Protein AF-A0A5N3R7L5-F1 (afdb_monomer)

Mean predicted aligned error: 12.98 Å

Structure (mmCIF, N/CA/C/O backbone):
data_AF-A0A5N3R7L5-F1
#
_entry.id   AF-A0A5N3R7L5-F1
#
loop_
_atom_site.group_PDB
_atom_site.id
_atom_site.type_symbol
_atom_site.label_atom_id
_atom_site.label_alt_id
_atom_site.label_comp_id
_atom_site.label_asym_id
_atom_site.label_entity_id
_atom_site.label_seq_id
_atom_site.pdbx_PDB_ins_code
_atom_site.Cartn_x
_atom_site.Cartn_y
_atom_site.Cartn_z
_atom_site.occupancy
_atom_site.B_iso_or_equiv
_atom_site.auth_seq_id
_atom_site.auth_comp_id
_atom_site.auth_asym_id
_atom_site.auth_atom_id
_atom_site.pdbx_PDB_model_num
ATOM 1 N N . MET A 1 1 ? -13.449 22.417 -50.686 1.00 42.19 1 MET A N 1
ATOM 2 C CA . MET A 1 1 ? -12.002 22.103 -50.796 1.00 42.19 1 MET A CA 1
ATOM 3 C C . MET A 1 1 ? -11.214 22.369 -49.512 1.00 42.19 1 MET A C 1
ATOM 5 O O . MET A 1 1 ? -10.486 21.475 -49.113 1.00 42.19 1 MET A O 1
ATOM 9 N N . LYS A 1 2 ? -11.345 23.520 -48.825 1.00 39.25 2 LYS A N 1
ATOM 10 C CA . LYS A 1 2 ? -10.572 23.801 -47.589 1.00 39.25 2 LYS A CA 1
ATOM 11 C C . LYS A 1 2 ? -10.938 22.930 -46.371 1.00 39.25 2 LYS A C 1
ATOM 13 O O . LYS A 1 2 ? -10.054 22.559 -45.613 1.00 39.25 2 LYS A O 1
ATOM 18 N N . THR A 1 3 ? -12.203 22.550 -46.202 1.00 40.75 3 THR A N 1
ATOM 19 C CA . THR A 1 3 ? -12.667 21.708 -45.079 1.00 40.75 3 THR A CA 1
ATOM 20 C C . THR A 1 3 ? -12.271 20.236 -45.221 1.00 40.75 3 THR A C 1
ATOM 22 O O . THR A 1 3 ? -11.907 19.605 -44.234 1.00 40.75 3 THR A O 1
ATOM 25 N N . THR A 1 4 ? -12.253 19.709 -46.447 1.00 41.59 4 THR A N 1
ATOM 26 C CA . THR A 1 4 ? -11.863 18.323 -46.755 1.00 41.59 4 THR A CA 1
ATOM 27 C C . THR A 1 4 ? -10.364 18.083 -46.543 1.00 41.59 4 THR A C 1
ATOM 29 O O . THR A 1 4 ? -9.986 17.041 -46.025 1.00 41.59 4 THR A O 1
ATOM 32 N N . LEU A 1 5 ? -9.516 19.069 -46.868 1.00 43.78 5 LEU A N 1
ATOM 33 C CA . LEU A 1 5 ? -8.066 19.038 -46.614 1.00 43.78 5 LEU A CA 1
ATOM 34 C C . LEU A 1 5 ? -7.722 19.105 -45.120 1.00 43.78 5 LEU A C 1
ATOM 36 O O . LEU A 1 5 ? -6.769 18.463 -44.694 1.00 43.78 5 LEU A O 1
ATOM 40 N N . LEU A 1 6 ? -8.514 19.830 -44.321 1.00 38.97 6 LEU A N 1
ATOM 41 C CA . LEU A 1 6 ? -8.331 19.898 -42.869 1.00 38.97 6 LEU A CA 1
ATOM 42 C C . LEU A 1 6 ? -8.681 18.560 -42.194 1.00 38.97 6 LEU A C 1
ATOM 44 O O . LEU A 1 6 ? -7.949 18.103 -41.327 1.00 38.97 6 LEU A O 1
ATOM 48 N N . HIS A 1 7 ? -9.757 17.900 -42.638 1.00 38.28 7 HIS A N 1
ATOM 49 C CA . HIS A 1 7 ? -10.154 16.584 -42.120 1.00 38.28 7 HIS A CA 1
ATOM 50 C C . HIS A 1 7 ? -9.190 15.483 -42.574 1.00 38.28 7 HIS A C 1
ATOM 52 O O . HIS A 1 7 ? -8.839 14.630 -41.769 1.00 38.28 7 HIS A O 1
ATOM 58 N N . LEU A 1 8 ? -8.693 15.535 -43.819 1.00 41.06 8 LEU A N 1
ATOM 59 C CA . LEU A 1 8 ? -7.627 14.635 -44.269 1.00 41.06 8 LEU A CA 1
ATOM 60 C C . LEU A 1 8 ? -6.334 14.863 -43.481 1.00 41.06 8 LEU A C 1
ATOM 62 O O . LEU A 1 8 ? -5.688 13.895 -43.118 1.00 41.06 8 LEU A O 1
ATOM 66 N N . GLY A 1 9 ? -5.975 16.121 -43.203 1.00 38.72 9 GLY A N 1
ATOM 67 C CA . GLY A 1 9 ? -4.797 16.479 -42.414 1.00 38.72 9 GLY A CA 1
ATOM 68 C C . GLY A 1 9 ? -4.883 15.991 -40.972 1.00 38.72 9 GLY A C 1
ATOM 69 O O . GLY A 1 9 ? -3.905 15.458 -40.472 1.00 38.72 9 GLY A O 1
ATOM 70 N N . ILE A 1 10 ? -6.054 16.087 -40.336 1.00 51.62 10 ILE A N 1
ATOM 71 C CA . ILE A 1 10 ? -6.292 15.541 -38.992 1.00 51.62 10 ILE A CA 1
ATOM 72 C C . ILE A 1 10 ? -6.241 14.012 -39.025 1.00 51.62 10 ILE A C 1
ATOM 74 O O . ILE A 1 10 ? -5.512 13.433 -38.236 1.00 51.62 10 ILE A O 1
ATOM 78 N N . ILE A 1 11 ? -6.912 13.355 -39.977 1.00 49.44 11 ILE A N 1
ATOM 79 C CA . ILE A 1 11 ? -6.901 11.887 -40.107 1.00 49.44 11 ILE A CA 1
ATOM 80 C C . ILE A 1 11 ? -5.487 11.362 -40.398 1.00 49.44 11 ILE A C 1
ATOM 82 O O . ILE A 1 11 ? -5.076 10.381 -39.791 1.00 49.44 11 ILE A O 1
ATOM 86 N N . LEU A 1 12 ? -4.719 12.023 -41.272 1.00 40.25 12 LEU A N 1
ATOM 87 C CA . LEU A 1 12 ? -3.315 11.692 -41.529 1.00 40.25 12 LEU A CA 1
ATOM 88 C C . LEU A 1 12 ? -2.437 11.967 -40.311 1.00 40.25 12 LEU A C 1
ATOM 90 O O . LEU A 1 12 ? -1.585 11.142 -40.021 1.00 40.25 12 LEU A O 1
ATOM 94 N N . PHE A 1 13 ? -2.640 13.059 -39.572 1.00 45.88 13 PHE A N 1
ATOM 95 C CA . PHE A 1 13 ? -1.871 13.326 -38.354 1.00 45.88 13 PHE A CA 1
ATOM 96 C C . PHE A 1 13 ? -2.177 12.286 -37.271 1.00 45.88 13 PHE A C 1
ATOM 98 O O . PHE A 1 13 ? -1.242 11.756 -36.690 1.00 45.88 13 PHE A O 1
ATOM 105 N N . SER A 1 14 ? -3.449 11.913 -37.078 1.00 42.44 14 SER A N 1
ATOM 106 C CA . SER A 1 14 ? -3.883 10.847 -36.164 1.00 42.44 14 SER A CA 1
ATOM 107 C C . SER A 1 14 ? -3.387 9.463 -36.589 1.00 42.44 14 SER A C 1
ATOM 109 O O . SER A 1 14 ? -2.989 8.669 -35.743 1.00 42.44 14 SER A O 1
ATOM 111 N N . LEU A 1 15 ? -3.398 9.156 -37.891 1.00 36.81 15 LEU A N 1
ATOM 112 C CA . LEU A 1 15 ? -2.885 7.893 -38.429 1.00 36.81 15 LEU A CA 1
ATOM 113 C C . LEU A 1 15 ? -1.361 7.834 -38.360 1.00 36.81 15 LEU A C 1
ATOM 115 O O . LEU A 1 15 ? -0.832 6.780 -38.046 1.00 36.81 15 LEU A O 1
ATOM 119 N N . ILE A 1 16 ? -0.651 8.937 -38.609 1.00 42.09 16 ILE A N 1
ATOM 120 C CA . ILE A 1 16 ? 0.813 8.998 -38.533 1.00 42.09 16 ILE A CA 1
ATOM 121 C C . ILE A 1 16 ? 1.267 8.980 -37.072 1.00 42.09 16 ILE A C 1
ATOM 123 O O . ILE A 1 16 ? 2.201 8.249 -36.768 1.00 42.09 16 ILE A O 1
ATOM 127 N N . SER A 1 17 ? 0.604 9.694 -36.155 1.00 36.44 17 SER A N 1
ATOM 128 C CA . SER A 1 17 ? 0.931 9.667 -34.722 1.00 36.44 17 SER A CA 1
ATOM 129 C C . SER A 1 17 ? 0.603 8.317 -34.077 1.00 36.44 17 SER A C 1
ATOM 131 O O . SER A 1 17 ? 1.396 7.820 -33.286 1.00 36.44 17 SER A O 1
ATOM 133 N N . ASN A 1 18 ? -0.508 7.671 -34.453 1.00 35.28 18 ASN A N 1
ATOM 134 C CA . ASN A 1 18 ? -0.813 6.319 -33.973 1.00 35.28 18 ASN A CA 1
ATOM 135 C C . ASN A 1 18 ? 0.055 5.247 -34.646 1.00 35.28 18 ASN A C 1
ATOM 137 O O . ASN A 1 18 ? 0.438 4.300 -33.970 1.00 35.28 18 ASN A O 1
ATOM 141 N N . ALA A 1 19 ? 0.421 5.392 -35.927 1.00 31.98 19 ALA A N 1
ATOM 142 C CA . ALA A 1 19 ? 1.280 4.428 -36.623 1.00 31.98 19 ALA A CA 1
ATOM 143 C C . ALA A 1 19 ? 2.752 4.506 -36.189 1.00 31.98 19 ALA A C 1
ATOM 145 O O . ALA A 1 19 ? 3.418 3.475 -36.109 1.00 31.98 19 ALA A O 1
ATOM 146 N N . SER A 1 20 ? 3.260 5.708 -35.887 1.00 36.19 20 SER A N 1
ATOM 147 C CA . SER A 1 20 ? 4.636 5.885 -35.400 1.00 36.19 20 SER A CA 1
ATOM 148 C C . SER A 1 20 ? 4.819 5.386 -33.968 1.00 36.19 20 SER A C 1
ATOM 150 O O . SER A 1 20 ? 5.873 4.844 -33.672 1.00 36.19 20 SER A O 1
ATOM 152 N N . PHE A 1 21 ? 3.783 5.435 -33.123 1.00 39.31 21 PHE A N 1
ATOM 153 C CA . PHE A 1 21 ? 3.809 4.762 -31.819 1.00 39.31 21 PHE A CA 1
ATOM 154 C C . PHE A 1 21 ? 3.455 3.267 -31.886 1.00 39.31 21 PHE A C 1
ATOM 156 O O . PHE A 1 21 ? 3.971 2.499 -31.083 1.00 39.31 21 PHE A O 1
ATOM 163 N N . SER A 1 22 ? 2.617 2.810 -32.829 1.00 42.62 22 SER A N 1
ATOM 164 C CA . SER A 1 22 ? 2.258 1.382 -32.934 1.00 42.62 22 SER A CA 1
ATOM 165 C C . SER A 1 22 ? 3.396 0.488 -33.436 1.00 42.62 22 SER A C 1
ATOM 167 O O . SER A 1 22 ? 3.339 -0.721 -33.240 1.00 42.62 22 SER A O 1
ATOM 169 N N . ALA A 1 23 ? 4.404 1.062 -34.103 1.00 49.66 23 ALA A N 1
ATOM 170 C CA . ALA A 1 23 ? 5.583 0.330 -34.572 1.00 49.66 23 ALA A CA 1
ATOM 171 C C . ALA A 1 23 ? 6.591 0.023 -33.449 1.00 49.66 23 ALA A C 1
ATOM 173 O O . ALA A 1 23 ? 7.377 -0.911 -33.590 1.00 49.66 23 ALA A O 1
ATOM 174 N N . ASP A 1 24 ? 6.535 0.767 -32.340 1.00 66.88 24 ASP A N 1
ATOM 175 C CA . ASP A 1 24 ? 7.476 0.645 -31.224 1.00 66.88 24 ASP A CA 1
ATOM 176 C C . ASP A 1 24 ? 6.935 -0.179 -30.049 1.00 66.88 24 ASP A C 1
ATOM 178 O O . ASP A 1 24 ? 7.685 -0.416 -29.106 1.00 66.88 24 ASP A O 1
ATOM 182 N N . ILE A 1 25 ? 5.673 -0.626 -30.081 1.00 82.62 25 ILE A N 1
ATOM 183 C CA . ILE A 1 25 ? 5.084 -1.454 -29.016 1.00 82.62 25 ILE A CA 1
ATOM 184 C C . ILE A 1 25 ? 5.584 -2.895 -29.146 1.00 82.62 25 ILE A C 1
ATOM 186 O O . ILE A 1 25 ? 5.509 -3.492 -30.223 1.00 82.62 25 ILE A O 1
ATOM 190 N N . LEU A 1 26 ? 6.044 -3.469 -28.034 1.00 87.19 26 LEU A N 1
ATOM 191 C CA . LEU A 1 26 ? 6.416 -4.881 -27.919 1.00 87.19 26 LEU A CA 1
ATOM 192 C C . LEU A 1 26 ? 5.283 -5.669 -27.243 1.00 87.19 26 LEU A C 1
ATOM 194 O O . LEU A 1 26 ? 5.302 -5.809 -26.021 1.00 87.19 26 LEU A O 1
ATOM 198 N N . PRO A 1 27 ? 4.279 -6.150 -27.998 1.00 89.88 27 PRO A N 1
ATOM 199 C CA . PRO A 1 27 ? 3.097 -6.796 -27.432 1.00 89.88 27 PRO A CA 1
ATOM 200 C C . PRO A 1 27 ? 3.470 -8.065 -26.664 1.00 89.88 27 PRO A C 1
ATOM 202 O O . PRO A 1 27 ? 4.074 -8.987 -27.226 1.00 89.88 27 PRO A O 1
ATOM 205 N N . ILE A 1 28 ? 3.084 -8.123 -25.390 1.00 89.75 28 ILE A N 1
ATOM 206 C CA . ILE A 1 28 ? 3.378 -9.256 -24.509 1.00 89.75 28 ILE A CA 1
ATOM 207 C C . ILE A 1 28 ? 2.812 -10.576 -25.048 1.00 89.75 28 ILE A C 1
ATOM 209 O O . ILE A 1 28 ? 3.432 -11.621 -24.881 1.00 89.75 28 ILE A O 1
ATOM 213 N N . GLU A 1 29 ? 1.715 -10.545 -25.804 1.00 88.62 29 GLU A N 1
ATOM 214 C CA . GLU A 1 29 ? 1.075 -11.736 -26.372 1.00 88.62 29 GLU A CA 1
ATOM 215 C C . GLU A 1 29 ? 1.968 -12.458 -27.394 1.00 88.62 29 GLU A C 1
ATOM 217 O O . GLU A 1 29 ? 1.782 -13.644 -27.673 1.00 88.62 29 GLU A O 1
ATOM 222 N N . LYS A 1 30 ? 2.968 -11.766 -27.960 1.00 89.00 30 LYS A N 1
ATOM 223 C CA . LYS A 1 30 ? 3.913 -12.368 -28.910 1.00 89.00 30 LYS A CA 1
ATOM 224 C C . LYS A 1 30 ? 5.031 -13.156 -28.243 1.00 89.00 30 LYS A C 1
ATOM 226 O O . LYS A 1 30 ? 5.734 -13.873 -28.957 1.00 89.00 30 LYS A O 1
ATOM 231 N N . ILE A 1 31 ? 5.199 -13.065 -26.923 1.00 87.38 31 ILE A N 1
ATOM 232 C CA . ILE A 1 31 ? 6.347 -13.645 -26.219 1.00 87.38 31 ILE A CA 1
ATOM 233 C C . ILE A 1 31 ? 6.472 -15.165 -26.382 1.00 87.38 31 ILE A C 1
ATOM 235 O O . ILE A 1 31 ? 7.582 -15.685 -26.464 1.00 87.38 31 ILE A O 1
ATOM 239 N N . CYS A 1 32 ? 5.342 -15.864 -26.516 1.00 86.50 32 CYS A N 1
ATOM 240 C CA . CYS A 1 32 ? 5.292 -17.316 -26.709 1.00 86.50 32 CYS A CA 1
ATOM 241 C C . CYS A 1 32 ? 5.309 -17.747 -28.184 1.00 86.50 32 CYS A C 1
ATOM 243 O O . CYS A 1 32 ? 4.976 -18.891 -28.496 1.00 86.50 32 CYS A O 1
ATOM 245 N N . SER A 1 33 ? 5.657 -16.853 -29.114 1.00 84.88 33 SER A N 1
ATOM 246 C CA . SER A 1 33 ? 5.801 -17.219 -30.526 1.00 84.88 33 SER A CA 1
ATOM 247 C C . SER A 1 33 ? 6.990 -18.164 -30.744 1.00 84.88 33 SER A C 1
ATOM 249 O O . SER A 1 33 ? 8.027 -18.047 -30.088 1.00 84.88 33 SER A O 1
ATOM 251 N N . SER A 1 34 ? 6.850 -19.102 -31.690 1.00 77.88 34 SER A N 1
ATOM 252 C CA . SER A 1 34 ? 7.874 -20.122 -31.964 1.00 77.88 34 SER A CA 1
ATOM 253 C C . SER A 1 34 ? 9.227 -19.510 -32.326 1.00 77.88 34 SER A C 1
ATOM 255 O O . SER A 1 34 ? 10.250 -20.005 -31.877 1.00 77.88 34 SER A O 1
ATOM 257 N N . GLU A 1 35 ? 9.236 -18.387 -33.051 1.00 78.56 35 GLU A N 1
ATOM 258 C CA . GLU A 1 35 ? 10.459 -17.667 -33.427 1.00 78.56 35 GLU A CA 1
ATOM 259 C C . GLU A 1 35 ? 11.295 -17.237 -32.212 1.00 78.56 35 GLU A C 1
ATOM 261 O O . GLU A 1 35 ? 12.517 -17.367 -32.231 1.00 78.56 35 GLU A O 1
ATOM 266 N N . ILE A 1 36 ? 10.651 -16.740 -31.152 1.00 79.12 36 ILE A N 1
ATOM 267 C CA . ILE A 1 36 ? 11.345 -16.282 -29.942 1.00 79.12 36 ILE A CA 1
ATOM 268 C C . ILE A 1 36 ? 11.827 -17.488 -29.132 1.00 79.12 36 ILE A C 1
ATOM 270 O O . ILE A 1 36 ? 12.973 -17.515 -28.685 1.00 79.12 36 ILE A O 1
ATOM 274 N N . VAL A 1 37 ? 10.970 -18.500 -28.973 1.00 81.19 37 VAL A N 1
ATOM 275 C CA . VAL A 1 37 ? 11.270 -19.701 -28.180 1.00 81.19 37 VAL A CA 1
ATOM 276 C C . VAL A 1 37 ? 12.399 -20.529 -28.807 1.00 81.19 37 VAL A C 1
ATOM 278 O O . VAL A 1 37 ? 13.270 -21.027 -28.095 1.00 81.19 37 VAL A O 1
ATOM 281 N N . GLU A 1 38 ? 12.438 -20.645 -30.134 1.00 79.69 38 GLU A N 1
ATOM 282 C CA . GLU A 1 38 ? 13.480 -21.387 -30.858 1.00 79.69 38 GLU A CA 1
ATOM 283 C C . GLU A 1 38 ? 14.875 -20.754 -30.725 1.00 79.69 38 GLU A C 1
ATOM 285 O O . GLU A 1 38 ? 15.880 -21.445 -30.885 1.00 79.69 38 GLU A O 1
ATOM 290 N N . GLN A 1 39 ? 14.959 -19.462 -30.395 1.00 77.75 39 GLN A N 1
ATOM 291 C CA . GLN A 1 39 ? 16.225 -18.732 -30.270 1.00 77.75 39 GLN A CA 1
ATOM 292 C C . GLN A 1 39 ? 16.741 -18.634 -28.818 1.00 77.75 39 GLN A C 1
ATOM 294 O O . GLN A 1 39 ? 17.775 -18.016 -28.572 1.00 77.75 39 GLN A O 1
ATOM 299 N N . LEU A 1 40 ? 16.076 -19.282 -27.852 1.00 74.38 40 LEU A N 1
ATOM 300 C CA . LEU A 1 40 ? 16.387 -19.170 -26.417 1.00 74.38 40 LEU A CA 1
ATOM 301 C C . LEU A 1 40 ? 17.802 -19.618 -26.015 1.00 74.38 40 LEU A C 1
ATOM 303 O O . LEU A 1 40 ? 18.415 -18.999 -25.146 1.00 74.38 40 LEU A O 1
ATOM 307 N N . GLU A 1 41 ? 18.323 -20.681 -26.632 1.00 75.62 41 GLU A N 1
ATOM 308 C CA . GLU A 1 41 ? 19.661 -21.233 -26.335 1.00 75.62 41 GLU A CA 1
ATOM 309 C C . GLU A 1 41 ? 20.789 -20.413 -26.999 1.00 75.62 41 GLU A C 1
ATOM 311 O O . GLU A 1 41 ? 21.931 -20.329 -26.517 1.00 75.62 41 GLU A O 1
ATOM 316 N N . GLU A 1 42 ? 20.482 -19.793 -28.137 1.00 81.38 42 GLU A N 1
ATOM 317 C CA . GLU A 1 42 ? 21.436 -19.029 -28.927 1.00 81.38 42 GLU A CA 1
ATOM 318 C C . GLU A 1 42 ? 20.734 -17.900 -29.693 1.00 81.38 42 GLU A C 1
ATOM 320 O O . GLU A 1 42 ? 20.196 -18.130 -30.780 1.00 81.38 42 GLU A O 1
ATOM 325 N N . PRO A 1 43 ? 20.761 -16.661 -29.166 1.00 79.38 43 PRO A N 1
ATOM 326 C CA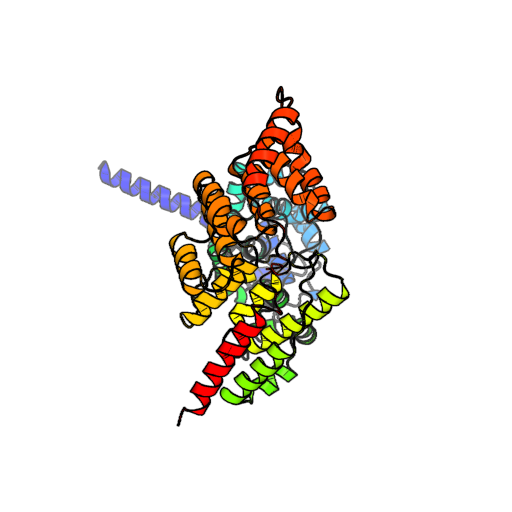 . PRO A 1 43 ? 20.160 -15.537 -29.859 1.00 79.38 43 PRO A CA 1
ATOM 327 C C . PRO A 1 43 ? 20.958 -15.247 -31.136 1.00 79.38 43 PRO A C 1
ATOM 329 O O . PRO A 1 43 ? 22.163 -14.986 -31.103 1.00 79.38 43 PRO A O 1
ATOM 332 N N . VAL A 1 44 ? 20.276 -15.288 -32.279 1.00 84.69 44 VAL A N 1
ATOM 333 C CA . VAL A 1 44 ? 20.841 -14.967 -33.607 1.00 84.69 44 VAL A CA 1
ATOM 334 C C . VAL A 1 44 ? 20.217 -13.715 -34.230 1.00 84.69 44 VAL A C 1
ATOM 336 O O . VAL A 1 44 ? 20.643 -13.261 -35.295 1.00 84.69 44 VAL A O 1
ATOM 339 N N . THR A 1 45 ? 19.214 -13.148 -33.562 1.00 84.00 45 THR A N 1
ATOM 340 C CA . THR A 1 45 ? 18.492 -11.951 -33.989 1.00 84.00 45 THR A CA 1
ATOM 341 C C . THR A 1 45 ? 19.357 -10.691 -33.991 1.00 84.00 45 THR A C 1
ATOM 343 O O . THR A 1 45 ? 20.201 -10.481 -33.129 1.00 84.00 45 THR A O 1
ATOM 346 N N . LYS A 1 46 ? 19.097 -9.788 -34.940 1.00 87.38 46 LYS A N 1
ATOM 347 C CA . LYS A 1 46 ? 19.681 -8.436 -34.944 1.00 87.38 46 LYS A CA 1
ATOM 348 C C . LYS A 1 46 ? 18.785 -7.397 -34.274 1.00 87.38 46 LYS A C 1
ATOM 350 O O . LYS A 1 46 ? 19.199 -6.247 -34.142 1.00 87.38 46 LYS A O 1
ATOM 355 N N . ASP A 1 47 ? 17.571 -7.777 -33.889 1.00 87.19 47 ASP A N 1
ATOM 356 C CA . ASP A 1 47 ? 16.643 -6.880 -33.218 1.00 87.19 47 ASP A CA 1
ATOM 357 C C . ASP A 1 47 ? 16.964 -6.816 -31.723 1.00 87.19 47 ASP A C 1
ATOM 359 O O . ASP A 1 47 ? 16.696 -7.752 -30.969 1.00 87.19 47 ASP A O 1
ATOM 363 N N . LYS A 1 48 ? 17.536 -5.685 -31.293 1.00 88.50 48 LYS A N 1
ATOM 364 C CA . LYS A 1 48 ? 17.884 -5.442 -29.890 1.00 88.50 48 LYS A CA 1
ATOM 365 C C . LYS A 1 48 ? 16.664 -5.493 -28.959 1.00 88.50 48 LYS A C 1
ATOM 367 O O . LYS A 1 48 ? 16.826 -5.812 -27.786 1.00 88.50 48 LYS A O 1
ATOM 372 N N . ASN A 1 49 ? 15.462 -5.206 -29.466 1.00 85.56 49 ASN A N 1
ATOM 373 C CA . ASN A 1 49 ? 14.246 -5.116 -28.661 1.00 85.56 49 ASN A CA 1
ATOM 374 C C . ASN A 1 49 ? 13.746 -6.487 -28.187 1.00 85.56 49 ASN A C 1
ATOM 376 O O . ASN A 1 49 ? 13.039 -6.560 -27.184 1.00 85.56 49 ASN A O 1
ATOM 380 N N . LEU A 1 50 ? 14.157 -7.582 -28.841 1.00 86.88 50 LEU A N 1
ATOM 381 C CA . LEU A 1 50 ? 13.781 -8.928 -28.405 1.00 86.88 50 LEU A CA 1
ATOM 382 C C . LEU A 1 50 ? 14.356 -9.290 -27.033 1.00 86.88 50 LEU A C 1
ATOM 384 O O . LEU A 1 50 ? 13.811 -10.187 -26.399 1.00 86.88 50 LEU A O 1
ATOM 388 N N . PHE A 1 51 ? 15.378 -8.580 -26.538 1.00 89.25 51 PHE A N 1
ATOM 389 C CA . PHE A 1 51 ? 15.946 -8.784 -25.200 1.00 89.25 51 PHE A CA 1
ATOM 390 C C . PHE A 1 51 ? 14.878 -8.907 -24.105 1.00 89.25 51 PHE A C 1
ATOM 392 O O . PHE A 1 51 ? 14.974 -9.768 -23.234 1.00 89.25 51 PHE A O 1
ATOM 399 N N . PHE A 1 52 ? 13.821 -8.098 -24.186 1.00 88.06 52 PHE A N 1
ATOM 400 C CA . PHE A 1 52 ? 12.743 -8.098 -23.200 1.00 88.06 52 PHE A CA 1
ATOM 401 C C . PHE A 1 52 ? 11.905 -9.361 -23.206 1.00 88.06 52 PHE A C 1
ATOM 403 O O . PHE A 1 52 ? 11.486 -9.808 -22.145 1.00 88.06 52 PHE A O 1
ATOM 410 N N . TYR A 1 53 ? 11.702 -9.979 -24.366 1.00 88.94 53 TYR A N 1
ATOM 411 C CA . TYR A 1 53 ? 11.034 -11.271 -24.416 1.00 88.94 53 TYR A CA 1
ATOM 412 C C . TYR A 1 53 ? 11.891 -12.362 -23.771 1.00 88.94 53 TYR A C 1
ATOM 414 O O . TYR A 1 53 ? 11.348 -13.201 -23.065 1.00 88.94 53 TYR A O 1
ATOM 422 N N . TYR A 1 54 ? 13.222 -12.317 -23.913 1.00 86.94 54 TYR A N 1
ATOM 423 C CA . TYR A 1 54 ? 14.101 -13.243 -23.185 1.00 86.94 54 TYR A CA 1
ATOM 424 C C . TYR A 1 54 ? 14.007 -13.029 -21.673 1.00 86.94 54 TYR A C 1
ATOM 426 O O . TYR A 1 54 ? 13.872 -14.006 -20.941 1.00 86.94 54 TYR A O 1
ATOM 434 N N . ILE A 1 55 ? 14.020 -11.773 -21.205 1.00 87.12 55 ILE A N 1
ATOM 435 C CA . ILE A 1 55 ? 13.807 -11.457 -19.784 1.00 87.12 55 ILE A CA 1
ATOM 436 C C . ILE A 1 55 ? 12.463 -12.010 -19.318 1.00 87.12 55 ILE A C 1
ATOM 438 O O . ILE A 1 55 ? 12.410 -12.773 -18.360 1.00 87.12 55 ILE A O 1
ATOM 442 N N . SER A 1 56 ? 11.377 -11.696 -20.017 1.00 88.31 56 SER A N 1
ATOM 443 C CA . SER A 1 56 ? 10.049 -12.125 -19.597 1.00 88.31 56 SER A CA 1
ATOM 444 C C . SER A 1 56 ? 9.865 -13.654 -19.665 1.00 88.31 56 SER A C 1
ATOM 446 O O . SER A 1 56 ? 9.169 -14.213 -18.816 1.00 88.31 56 SER A O 1
ATOM 448 N N . LEU A 1 57 ? 10.536 -14.367 -20.580 1.00 87.88 57 LEU A N 1
ATOM 449 C CA . LEU A 1 57 ? 10.608 -15.839 -20.586 1.00 87.88 57 LEU A CA 1
ATOM 450 C C . LEU A 1 57 ? 11.360 -16.381 -19.361 1.00 87.88 57 LEU A C 1
ATOM 452 O O . LEU A 1 57 ? 10.897 -17.335 -18.731 1.00 87.88 57 LEU A O 1
ATOM 456 N N . MET A 1 58 ? 12.474 -15.751 -18.973 1.00 82.81 58 MET A N 1
ATOM 457 C CA . MET A 1 58 ? 13.180 -16.076 -17.724 1.00 82.81 58 MET A CA 1
ATOM 458 C C . MET A 1 58 ? 12.325 -15.797 -16.480 1.00 82.81 58 MET A C 1
ATOM 460 O O . MET A 1 58 ? 12.433 -16.510 -15.487 1.00 82.81 58 MET A O 1
ATOM 464 N N . GLU A 1 59 ? 11.462 -14.786 -16.533 1.00 82.12 59 GLU A N 1
ATOM 465 C CA . GLU A 1 59 ? 10.585 -14.378 -15.431 1.00 82.12 59 GLU A CA 1
ATOM 466 C C . GLU A 1 59 ? 9.349 -15.273 -15.251 1.00 82.12 59 GLU A C 1
ATOM 468 O O . GLU A 1 59 ? 8.697 -15.205 -14.212 1.00 82.12 59 GLU A O 1
ATOM 473 N N . GLY A 1 60 ? 9.035 -16.151 -16.209 1.00 81.50 60 GLY A N 1
ATOM 474 C CA . GLY A 1 60 ? 7.900 -17.078 -16.092 1.00 81.50 60 GLY A CA 1
ATOM 475 C C . GLY A 1 60 ? 6.901 -17.036 -17.238 1.00 81.50 60 GLY A C 1
ATOM 476 O O . GLY A 1 60 ? 5.911 -17.767 -17.186 1.00 81.50 60 GLY A O 1
ATOM 477 N N . SER A 1 61 ? 7.137 -16.229 -18.274 1.00 86.50 61 SER A N 1
ATOM 478 C CA . SER A 1 61 ? 6.287 -16.254 -19.468 1.00 86.50 61 SER A CA 1
ATOM 479 C C . SER A 1 61 ? 6.354 -17.617 -20.146 1.00 86.50 61 SER A C 1
ATOM 481 O O . SER A 1 61 ? 7.412 -18.245 -20.206 1.00 86.50 61 SER A O 1
ATOM 483 N N . CYS A 1 62 ? 5.214 -18.074 -20.661 1.00 84.31 62 CYS A N 1
ATOM 484 C CA . CYS A 1 62 ? 5.082 -19.363 -21.345 1.00 84.31 62 CYS A CA 1
ATOM 485 C C . CYS A 1 62 ? 5.437 -20.592 -20.481 1.00 84.31 62 CYS A C 1
ATOM 487 O O . CYS A 1 62 ? 5.587 -21.689 -21.019 1.00 84.31 62 CYS A O 1
ATOM 489 N N . SER A 1 63 ? 5.576 -20.452 -19.157 1.00 77.00 63 SER A N 1
ATOM 490 C CA . SER A 1 63 ? 5.753 -21.586 -18.243 1.00 77.00 63 SER A CA 1
ATOM 491 C C . SER A 1 63 ? 4.455 -22.406 -18.157 1.00 77.00 63 SER A C 1
ATOM 493 O O . SER A 1 63 ? 3.380 -21.812 -18.101 1.00 77.00 63 SER A O 1
ATOM 495 N N . PRO A 1 64 ? 4.497 -23.755 -18.154 1.00 68.62 64 PRO A N 1
ATOM 496 C CA . PRO A 1 64 ? 5.672 -24.635 -18.121 1.00 68.62 64 PRO A CA 1
ATOM 497 C C . PRO A 1 64 ? 6.198 -25.055 -19.510 1.00 68.62 64 PRO A C 1
ATOM 499 O O . PRO A 1 64 ? 7.020 -25.963 -19.607 1.00 68.62 64 PRO A O 1
ATOM 502 N N . HIS A 1 65 ? 5.708 -24.457 -20.600 1.00 76.56 65 HIS A N 1
ATOM 503 C CA . HIS A 1 65 ? 6.004 -24.876 -21.978 1.00 76.56 65 HIS A CA 1
ATOM 504 C C . HIS A 1 65 ? 7.426 -24.547 -22.448 1.00 76.56 65 HIS A C 1
ATOM 506 O O . HIS A 1 65 ? 7.887 -25.117 -23.437 1.00 76.56 65 HIS A O 1
ATOM 512 N N . VAL A 1 66 ? 8.126 -23.660 -21.741 1.00 80.62 66 VAL A N 1
ATOM 513 C CA . VAL A 1 66 ? 9.516 -23.288 -22.012 1.00 80.62 66 VAL A CA 1
ATOM 514 C C . VAL A 1 66 ? 10.405 -23.736 -20.854 1.00 80.62 66 VAL A C 1
ATOM 516 O O . VAL A 1 66 ? 10.175 -23.373 -19.702 1.00 80.62 66 VAL A O 1
ATOM 519 N N . ASP A 1 67 ? 11.451 -24.508 -21.161 1.00 80.00 67 ASP A N 1
ATOM 520 C CA . ASP A 1 67 ? 12.465 -24.889 -20.173 1.00 80.00 67 ASP A CA 1
ATOM 521 C C . ASP A 1 67 ? 13.444 -23.733 -19.944 1.00 80.00 67 ASP A C 1
ATOM 523 O O . ASP A 1 67 ? 14.410 -23.541 -20.684 1.00 80.00 67 ASP A O 1
ATOM 527 N N . GLN A 1 68 ? 13.197 -22.971 -18.880 1.00 78.00 68 GLN A N 1
ATOM 528 C CA . GLN A 1 68 ? 14.011 -21.820 -18.489 1.00 78.00 68 GLN A CA 1
ATOM 529 C C . GLN A 1 68 ? 15.477 -22.178 -18.206 1.00 78.00 68 GLN A C 1
ATOM 531 O O . GLN A 1 68 ? 16.341 -21.312 -18.320 1.00 78.00 68 GLN A O 1
ATOM 536 N N . LYS A 1 69 ? 15.798 -23.444 -17.890 1.00 80.06 69 LYS A N 1
ATOM 537 C CA . LYS A 1 69 ? 17.187 -23.875 -17.635 1.00 80.06 69 LYS A CA 1
ATOM 538 C C . LYS A 1 69 ? 18.068 -23.812 -18.878 1.00 80.06 69 LYS A C 1
ATOM 540 O O . LYS A 1 69 ? 19.289 -23.863 -18.761 1.00 80.06 69 LYS A O 1
ATOM 545 N N . LYS A 1 70 ? 17.454 -23.723 -20.058 1.00 79.06 70 LYS A N 1
ATOM 546 C CA . LYS A 1 70 ? 18.146 -23.564 -21.338 1.00 79.06 70 LYS A CA 1
ATOM 547 C C . LYS A 1 70 ? 18.601 -22.129 -21.602 1.00 79.06 70 LYS A C 1
ATOM 549 O O . LYS A 1 70 ? 19.384 -21.911 -22.522 1.00 79.06 70 LYS A O 1
ATOM 554 N N . ILE A 1 71 ? 18.129 -21.164 -20.813 1.00 81.81 71 ILE A N 1
ATOM 555 C CA . ILE A 1 71 ? 18.459 -19.751 -20.983 1.00 81.81 71 ILE A CA 1
ATOM 556 C C . ILE A 1 71 ? 19.699 -19.422 -20.144 1.00 81.81 71 ILE A C 1
ATOM 558 O O . ILE A 1 71 ? 19.647 -19.385 -18.916 1.00 81.81 71 ILE A O 1
ATOM 562 N N . ASP A 1 72 ? 20.822 -19.151 -20.810 1.00 87.56 72 ASP A N 1
ATOM 563 C CA . ASP A 1 72 ? 22.025 -18.608 -20.169 1.00 87.56 72 ASP A CA 1
ATOM 564 C C . ASP A 1 72 ? 21.912 -17.078 -20.079 1.00 87.56 72 ASP A C 1
ATOM 566 O O . ASP A 1 72 ? 22.151 -16.358 -21.054 1.00 87.56 72 ASP A O 1
ATOM 570 N N . SER A 1 73 ? 21.541 -16.580 -18.897 1.00 86.94 73 SER A N 1
ATOM 571 C CA . SER A 1 73 ? 21.313 -15.153 -18.642 1.00 86.94 73 SER A CA 1
ATOM 572 C C . SER A 1 73 ? 22.507 -14.277 -19.015 1.00 86.94 73 SER A C 1
ATOM 574 O O . SER A 1 73 ? 22.337 -13.219 -19.622 1.00 86.94 73 SER A O 1
ATOM 576 N N . ASP A 1 74 ? 23.725 -14.718 -18.702 1.00 89.62 74 ASP A N 1
ATOM 577 C CA . ASP A 1 74 ? 24.940 -13.947 -18.954 1.00 89.62 74 ASP A CA 1
ATOM 578 C C . ASP A 1 74 ? 25.248 -13.888 -20.450 1.00 89.62 74 ASP A C 1
ATOM 580 O O . ASP A 1 74 ? 25.651 -12.836 -20.966 1.00 89.62 74 ASP A O 1
ATOM 584 N N . LYS A 1 75 ? 25.031 -14.999 -21.169 1.00 90.56 75 LYS A N 1
ATOM 585 C CA . LYS A 1 75 ? 25.150 -15.050 -22.632 1.00 90.56 75 LYS A CA 1
ATOM 586 C C . LYS A 1 75 ? 24.152 -14.096 -23.289 1.00 90.56 75 LYS A C 1
ATOM 588 O O . LYS A 1 75 ? 24.564 -13.302 -24.139 1.00 90.56 75 LYS A O 1
ATOM 593 N N . ILE A 1 76 ? 22.882 -14.129 -22.872 1.00 90.12 76 ILE A N 1
ATOM 594 C CA . ILE A 1 76 ? 21.824 -13.245 -23.385 1.00 90.12 76 ILE A CA 1
ATOM 595 C C . ILE A 1 76 ? 22.176 -11.774 -23.123 1.00 90.12 76 ILE A C 1
ATOM 597 O O . ILE A 1 76 ? 22.238 -10.984 -24.067 1.00 90.12 76 ILE A O 1
ATOM 601 N N . ILE A 1 77 ? 22.499 -11.402 -21.880 1.00 92.62 77 ILE A N 1
ATOM 602 C CA . ILE A 1 77 ? 22.832 -10.014 -21.517 1.00 92.62 77 ILE A CA 1
ATOM 603 C C . ILE A 1 77 ? 24.020 -9.504 -22.344 1.00 92.62 77 ILE A C 1
ATOM 605 O O . ILE A 1 77 ? 23.950 -8.429 -22.940 1.00 92.62 77 ILE A O 1
ATOM 609 N N . ARG A 1 78 ? 25.109 -10.278 -22.452 1.00 94.06 78 ARG A N 1
ATOM 610 C CA . ARG A 1 78 ? 26.284 -9.870 -23.245 1.00 94.06 78 ARG A CA 1
ATOM 611 C C . ARG A 1 78 ? 25.973 -9.737 -24.731 1.00 94.06 78 ARG A C 1
ATOM 613 O O . ARG A 1 78 ? 26.548 -8.865 -25.385 1.00 94.06 78 ARG A O 1
ATOM 620 N N . TYR A 1 79 ? 25.110 -10.591 -25.273 1.00 94.06 79 TYR A N 1
ATOM 621 C CA . TYR A 1 79 ? 24.701 -10.528 -26.672 1.00 94.06 79 TYR A CA 1
ATOM 622 C C . TYR A 1 79 ? 23.924 -9.242 -26.969 1.00 94.06 79 TYR A C 1
ATOM 624 O O . TYR A 1 79 ? 24.341 -8.447 -27.813 1.00 94.06 79 TYR A O 1
ATOM 632 N N . PHE A 1 80 ? 22.851 -8.981 -26.221 1.00 94.06 80 PHE A N 1
ATOM 633 C CA . PHE A 1 80 ? 22.001 -7.811 -26.441 1.00 94.06 80 PHE A CA 1
ATOM 634 C C . PHE A 1 80 ? 22.690 -6.491 -26.066 1.00 94.06 80 PHE A C 1
ATOM 636 O O . PHE A 1 80 ? 22.484 -5.476 -26.736 1.00 94.06 80 PHE A O 1
ATOM 643 N N . ALA A 1 81 ? 23.619 -6.504 -25.104 1.00 94.44 81 ALA A N 1
ATOM 644 C CA . ALA A 1 81 ? 24.453 -5.341 -24.816 1.00 94.44 81 ALA A CA 1
ATOM 645 C C . ALA A 1 81 ? 25.345 -4.941 -26.009 1.00 94.44 81 ALA A C 1
ATOM 647 O O . ALA A 1 81 ? 25.541 -3.747 -26.260 1.00 94.44 81 ALA A O 1
ATOM 648 N N . ARG A 1 82 ? 25.851 -5.916 -26.785 1.00 94.81 82 ARG A N 1
ATOM 649 C CA . ARG A 1 82 ? 26.604 -5.658 -28.032 1.00 94.81 82 ARG A CA 1
ATOM 650 C C . ARG A 1 82 ? 25.716 -5.112 -29.150 1.00 94.81 82 ARG A C 1
ATOM 652 O O . ARG A 1 82 ? 26.207 -4.345 -29.971 1.00 94.81 82 ARG A O 1
ATOM 659 N N . LEU A 1 83 ? 24.433 -5.475 -29.165 1.00 93.44 83 LEU A N 1
ATOM 660 C CA . LEU A 1 83 ? 23.430 -4.911 -30.079 1.00 93.44 83 LEU A CA 1
ATOM 661 C C . LEU A 1 83 ? 22.962 -3.503 -29.676 1.00 93.44 83 LEU A C 1
ATOM 663 O O . LEU A 1 83 ? 22.215 -2.866 -30.416 1.00 93.44 83 LEU A O 1
ATOM 667 N N . GLY A 1 84 ? 23.412 -2.993 -28.527 1.00 91.81 84 GLY A N 1
ATOM 668 C CA . GLY A 1 84 ? 23.084 -1.647 -28.071 1.00 91.81 84 GLY A CA 1
ATOM 669 C C . GLY A 1 84 ? 21.789 -1.549 -27.268 1.00 91.81 84 GLY A C 1
ATOM 670 O O . GLY A 1 84 ? 21.279 -0.436 -27.119 1.00 91.81 84 GLY A O 1
ATOM 671 N N . GLU A 1 85 ? 21.260 -2.661 -26.751 1.00 94.44 85 GLU A N 1
ATOM 672 C CA . GLU A 1 85 ? 20.119 -2.643 -25.832 1.00 94.44 85 GLU A CA 1
ATOM 673 C C . GLU A 1 85 ? 20.523 -1.993 -24.495 1.00 94.44 85 GLU A C 1
ATOM 675 O O . GLU A 1 85 ? 21.590 -2.268 -23.942 1.00 94.44 85 GLU A O 1
ATOM 680 N N . SER A 1 86 ? 19.716 -1.042 -24.025 1.00 92.94 86 SER A N 1
ATOM 681 C CA . SER A 1 86 ? 20.059 -0.149 -22.914 1.00 92.94 86 SER A CA 1
ATOM 682 C C . SER A 1 86 ? 20.012 -0.830 -21.551 1.00 92.94 86 SER A C 1
ATOM 684 O O . SER A 1 86 ? 20.897 -0.589 -20.730 1.00 92.94 86 SER A O 1
ATOM 686 N N . GLN A 1 87 ? 19.026 -1.693 -21.310 1.00 90.94 87 GLN A N 1
ATOM 687 C CA . GLN A 1 87 ? 18.914 -2.439 -20.060 1.00 90.94 87 GLN A CA 1
ATOM 688 C C . GLN A 1 87 ? 20.048 -3.467 -19.914 1.00 90.94 87 GLN A C 1
ATOM 690 O O . GLN A 1 87 ? 20.665 -3.558 -18.854 1.00 90.94 87 GLN A O 1
ATOM 695 N N . ALA A 1 88 ? 20.386 -4.186 -20.983 1.00 93.25 88 ALA A N 1
ATOM 696 C CA . ALA A 1 88 ? 21.479 -5.145 -21.050 1.00 93.25 88 ALA A CA 1
ATOM 697 C C . ALA A 1 88 ? 22.835 -4.469 -20.820 1.00 93.25 88 ALA A C 1
ATOM 699 O O . ALA A 1 88 ? 23.665 -4.983 -20.072 1.00 93.25 88 ALA A O 1
ATOM 700 N N . GLN A 1 89 ? 23.061 -3.298 -21.426 1.00 94.25 89 GLN A N 1
ATOM 701 C CA . GLN A 1 89 ? 24.271 -2.513 -21.171 1.00 94.25 89 GLN A CA 1
ATOM 702 C C . GLN A 1 89 ? 24.360 -2.078 -19.708 1.00 94.25 89 GLN A C 1
ATOM 704 O O . GLN A 1 89 ? 25.388 -2.324 -19.079 1.00 94.25 89 GLN A O 1
ATOM 709 N N . TYR A 1 90 ? 23.269 -1.547 -19.148 1.00 90.69 90 TYR A N 1
ATOM 710 C CA . TYR A 1 90 ? 23.228 -1.149 -17.743 1.00 90.69 90 TYR A CA 1
ATOM 711 C C . TYR A 1 90 ? 23.439 -2.335 -16.787 1.00 90.69 90 TYR A C 1
ATOM 713 O O . TYR A 1 90 ? 24.102 -2.191 -15.762 1.00 90.69 90 TYR A O 1
ATOM 721 N N . PHE A 1 91 ? 22.941 -3.537 -17.101 1.00 89.12 91 PHE A N 1
ATOM 722 C CA . PHE A 1 91 ? 23.229 -4.723 -16.286 1.00 89.12 91 PHE A CA 1
ATOM 723 C C . PHE A 1 91 ? 24.721 -5.060 -16.213 1.00 89.12 91 PHE A C 1
ATOM 725 O O . PHE A 1 91 ? 25.156 -5.562 -15.175 1.00 89.12 91 PHE A O 1
ATOM 732 N N . LEU A 1 92 ? 25.495 -4.757 -17.259 1.00 90.38 92 LEU A N 1
ATOM 733 C CA . LEU A 1 92 ? 26.933 -5.017 -17.303 1.00 90.38 92 LEU A CA 1
ATOM 734 C C . LEU A 1 92 ? 27.774 -3.908 -16.666 1.00 90.38 92 LEU A C 1
ATOM 736 O O . LEU A 1 92 ? 28.760 -4.224 -16.004 1.00 90.38 92 LEU A O 1
ATOM 740 N N . ASP A 1 93 ? 27.436 -2.637 -16.898 1.00 88.94 93 ASP A N 1
ATOM 741 C CA . ASP A 1 93 ? 28.300 -1.509 -16.522 1.00 88.94 93 ASP A CA 1
ATOM 742 C C . ASP A 1 93 ? 27.770 -0.631 -15.381 1.00 88.94 93 ASP A C 1
ATOM 744 O O . ASP A 1 93 ? 28.561 0.098 -14.783 1.00 88.94 93 ASP A O 1
ATOM 748 N N . LYS A 1 94 ? 26.474 -0.727 -15.053 1.00 87.75 94 LYS A N 1
ATOM 749 C CA . LYS A 1 94 ? 25.784 0.081 -14.032 1.00 87.75 94 LYS A CA 1
ATOM 750 C C . LYS A 1 94 ? 25.959 1.596 -14.231 1.00 87.75 94 LYS A C 1
ATOM 752 O O . LYS A 1 94 ? 25.935 2.364 -13.274 1.00 87.75 94 LYS A O 1
ATOM 757 N N . ASP A 1 95 ? 26.138 2.051 -15.473 1.00 88.50 95 ASP A N 1
ATOM 758 C CA . ASP A 1 95 ? 26.434 3.454 -15.780 1.00 88.50 95 ASP A CA 1
ATOM 759 C C . ASP A 1 95 ? 25.154 4.280 -15.998 1.00 88.50 95 ASP A C 1
ATOM 761 O O . ASP A 1 95 ? 24.593 4.349 -17.098 1.00 88.50 95 ASP A O 1
ATOM 765 N N . MET A 1 96 ? 24.703 4.949 -14.934 1.00 87.19 96 MET A N 1
ATOM 766 C CA . MET A 1 96 ? 23.508 5.799 -14.967 1.00 87.19 96 MET A CA 1
ATOM 767 C C . MET A 1 96 ? 23.619 6.993 -15.932 1.00 87.19 96 MET A C 1
ATOM 769 O O . MET A 1 96 ? 22.607 7.403 -16.503 1.00 87.19 96 MET A O 1
ATOM 773 N N . ASN A 1 97 ? 24.820 7.529 -16.186 1.00 89.44 97 ASN A N 1
ATOM 774 C CA . ASN A 1 97 ? 24.992 8.652 -17.116 1.00 89.44 97 ASN A CA 1
ATOM 775 C C . ASN A 1 97 ? 24.774 8.214 -18.565 1.00 89.44 97 ASN A C 1
ATOM 777 O O . ASN A 1 97 ? 24.107 8.914 -19.330 1.00 89.44 97 ASN A O 1
ATOM 781 N N . LYS A 1 98 ? 25.300 7.043 -18.945 1.00 90.94 98 LYS A N 1
ATOM 782 C CA . LYS A 1 98 ? 25.033 6.463 -20.271 1.00 90.94 98 LYS A CA 1
ATOM 783 C C . LYS A 1 98 ? 23.561 6.130 -20.452 1.00 90.94 98 LYS A C 1
ATOM 785 O O . LYS A 1 98 ? 23.010 6.388 -21.521 1.00 90.94 98 LYS A O 1
ATOM 790 N N . LEU A 1 99 ? 22.929 5.578 -19.417 1.00 90.38 99 LEU A N 1
ATOM 791 C CA . LEU A 1 99 ? 21.505 5.267 -19.446 1.00 90.38 99 LEU A CA 1
ATOM 792 C C . LEU A 1 99 ? 20.669 6.539 -19.659 1.00 90.38 99 LEU A C 1
ATOM 794 O O . LEU A 1 99 ? 19.819 6.567 -20.545 1.00 90.38 99 LEU A O 1
ATOM 798 N N . LEU A 1 100 ? 20.964 7.614 -18.920 1.00 90.81 100 LEU A N 1
ATOM 799 C CA . LEU A 1 100 ? 20.270 8.893 -19.070 1.00 90.81 100 LEU A CA 1
ATOM 800 C C . LEU A 1 100 ? 20.494 9.524 -20.451 1.00 90.81 100 LEU A C 1
ATOM 802 O O . LEU A 1 100 ? 19.551 10.041 -21.044 1.00 90.81 100 LEU A O 1
ATOM 806 N N . ALA A 1 101 ? 21.716 9.462 -20.991 1.00 92.62 101 ALA A N 1
ATOM 807 C CA . ALA A 1 101 ? 21.998 9.954 -22.339 1.00 92.62 101 ALA A CA 1
ATOM 808 C C . ALA A 1 101 ? 21.107 9.260 -23.382 1.00 92.62 101 ALA A C 1
ATOM 810 O O . ALA A 1 101 ? 20.437 9.925 -24.166 1.00 92.62 101 ALA A O 1
ATOM 811 N N . LYS A 1 102 ? 20.993 7.930 -23.311 1.00 93.50 102 LYS A N 1
ATOM 812 C CA . LYS A 1 102 ? 20.098 7.174 -24.194 1.00 93.50 102 LYS A CA 1
ATOM 813 C C . LYS A 1 102 ? 18.616 7.479 -23.977 1.00 93.50 102 LYS A C 1
ATOM 815 O O . LYS A 1 102 ? 17.858 7.537 -24.942 1.00 93.50 102 LYS A O 1
ATOM 820 N N . ALA A 1 103 ? 18.191 7.674 -22.729 1.00 92.62 103 ALA A N 1
ATOM 821 C CA . ALA A 1 103 ? 16.811 8.046 -22.419 1.00 92.62 103 ALA A CA 1
ATOM 822 C C . ALA A 1 103 ? 16.439 9.398 -23.057 1.00 92.62 103 ALA A C 1
ATOM 824 O O . ALA A 1 103 ? 15.347 9.548 -23.617 1.00 92.62 103 ALA A O 1
ATOM 825 N N . ARG A 1 104 ? 17.375 10.358 -23.038 1.00 93.31 104 ARG A N 1
ATOM 826 C CA . ARG A 1 104 ? 17.263 11.668 -23.704 1.00 93.31 104 ARG A CA 1
ATOM 827 C C . ARG A 1 104 ? 17.257 11.562 -25.225 1.00 93.31 104 ARG A C 1
ATOM 829 O O . ARG A 1 104 ? 16.521 12.308 -25.865 1.00 93.31 104 ARG A O 1
ATOM 836 N N . ASP A 1 105 ? 17.979 10.590 -25.774 1.00 93.12 105 ASP A N 1
ATOM 837 C CA . ASP A 1 105 ? 17.958 10.253 -27.203 1.00 93.12 105 ASP A CA 1
ATOM 838 C C . ASP A 1 105 ? 16.667 9.527 -27.641 1.00 93.12 105 ASP A C 1
ATOM 840 O O . ASP A 1 105 ? 16.474 9.267 -28.828 1.00 93.12 105 ASP A O 1
ATOM 844 N N . GLY A 1 106 ? 15.757 9.221 -26.707 1.00 89.00 106 GLY A N 1
ATOM 845 C CA . GLY A 1 106 ? 14.444 8.638 -26.994 1.00 89.00 106 GLY A CA 1
ATOM 846 C C . GLY A 1 106 ? 14.370 7.113 -26.882 1.00 89.00 106 GLY A C 1
ATOM 847 O O . GLY A 1 106 ? 13.359 6.530 -27.263 1.00 89.00 106 GLY A O 1
ATOM 848 N N . ASP A 1 107 ? 15.402 6.448 -26.358 1.00 91.75 107 ASP A N 1
ATOM 849 C CA . ASP A 1 107 ? 15.388 4.995 -26.164 1.00 91.75 107 ASP A CA 1
ATOM 850 C C . ASP A 1 107 ? 14.405 4.607 -25.037 1.00 91.75 107 ASP A C 1
ATOM 852 O O . ASP A 1 107 ? 14.636 4.901 -23.863 1.00 91.75 107 ASP A O 1
ATOM 856 N N . LEU A 1 108 ? 13.288 3.959 -25.397 1.00 91.19 108 LEU A N 1
ATOM 857 C CA . LEU A 1 108 ? 12.196 3.623 -24.467 1.00 91.19 108 LEU A CA 1
ATOM 858 C C . LEU A 1 108 ? 12.658 2.729 -23.306 1.00 91.19 108 LEU A C 1
ATOM 860 O O . LEU A 1 108 ? 12.293 2.968 -22.156 1.00 91.19 108 LEU A O 1
ATOM 864 N N . SER A 1 109 ? 13.513 1.742 -23.587 1.00 90.25 109 SER A N 1
ATOM 865 C CA . SER A 1 109 ? 14.130 0.892 -22.566 1.00 90.25 109 SER A CA 1
ATOM 866 C C . SER A 1 109 ? 14.911 1.714 -21.549 1.00 90.25 109 SER A C 1
ATOM 868 O O . SER A 1 109 ? 14.812 1.481 -20.343 1.00 90.25 109 SER A O 1
ATOM 870 N N . ALA A 1 110 ? 15.692 2.687 -22.022 1.00 92.50 110 ALA A N 1
ATOM 871 C CA . ALA A 1 110 ? 16.450 3.569 -21.154 1.00 92.50 110 ALA A CA 1
ATOM 872 C C . ALA A 1 110 ? 15.534 4.459 -20.305 1.00 92.50 110 ALA A C 1
ATOM 874 O O . ALA A 1 110 ? 15.774 4.573 -19.108 1.00 92.50 110 ALA A O 1
ATOM 875 N N . GLN A 1 111 ? 14.462 5.020 -20.874 1.00 93.69 111 GLN A N 1
ATOM 876 C CA . GLN A 1 111 ? 13.497 5.843 -20.129 1.00 93.69 111 GLN A CA 1
ATOM 877 C C . GLN A 1 111 ? 12.848 5.069 -18.975 1.00 93.69 111 GLN A C 1
ATOM 879 O O . GLN A 1 111 ? 12.845 5.548 -17.842 1.00 93.69 111 GLN A O 1
ATOM 884 N N . ILE A 1 112 ? 12.378 3.843 -19.235 1.00 92.06 112 ILE A N 1
ATOM 885 C CA . ILE A 1 112 ? 11.791 2.966 -18.208 1.00 92.06 112 ILE A CA 1
ATOM 886 C C . ILE A 1 112 ? 12.821 2.658 -17.113 1.00 92.06 112 ILE A C 1
ATOM 888 O O . ILE A 1 112 ? 12.528 2.785 -15.925 1.00 92.06 112 ILE A O 1
ATOM 892 N N . ASN A 1 113 ? 14.054 2.302 -17.488 1.00 89.81 113 ASN A N 1
ATOM 893 C CA . ASN A 1 113 ? 15.093 2.006 -16.502 1.00 89.81 113 ASN A CA 1
ATOM 894 C C . ASN A 1 113 ? 15.500 3.246 -15.694 1.00 89.81 113 ASN A C 1
ATOM 896 O O . ASN A 1 113 ? 15.745 3.114 -14.500 1.00 89.81 113 ASN A O 1
ATOM 900 N N . VAL A 1 114 ? 15.530 4.443 -16.289 1.00 90.75 114 VAL A N 1
ATOM 901 C CA . VAL A 1 114 ? 15.763 5.689 -15.542 1.00 90.75 114 VAL A CA 1
ATOM 902 C C . VAL A 1 114 ? 14.692 5.869 -14.470 1.00 90.75 114 VAL A C 1
ATOM 904 O O . VAL A 1 114 ? 15.057 6.148 -13.331 1.00 90.75 114 VAL A O 1
ATOM 907 N N . VAL A 1 115 ? 13.410 5.649 -14.784 1.00 89.94 115 VAL A N 1
ATOM 908 C CA . VAL A 1 115 ? 12.324 5.738 -13.792 1.00 89.94 115 VAL A CA 1
ATOM 909 C C . VAL A 1 115 ? 12.556 4.766 -12.640 1.00 89.94 115 VAL A C 1
ATOM 911 O O . VAL A 1 115 ? 12.605 5.193 -11.489 1.00 89.94 115 VAL A O 1
ATOM 914 N N . ILE A 1 116 ? 12.761 3.479 -12.940 1.00 87.25 116 ILE A N 1
ATOM 915 C CA . ILE A 1 116 ? 12.944 2.446 -11.909 1.00 87.25 116 ILE A CA 1
ATOM 916 C C . ILE A 1 116 ? 14.169 2.756 -11.039 1.00 87.25 116 ILE A C 1
ATOM 918 O O . ILE A 1 116 ? 14.111 2.651 -9.822 1.00 87.25 116 ILE A O 1
ATOM 922 N N . ARG A 1 117 ? 15.295 3.162 -11.634 1.00 85.75 117 ARG A N 1
ATOM 923 C CA . ARG A 1 117 ? 16.536 3.414 -10.880 1.00 85.75 117 ARG A CA 1
ATOM 924 C C . ARG A 1 117 ? 16.526 4.725 -10.093 1.00 85.75 117 ARG A C 1
ATOM 926 O O . ARG A 1 117 ? 17.291 4.847 -9.143 1.00 85.75 117 ARG A O 1
ATOM 933 N N . ASN A 1 118 ? 15.660 5.674 -10.455 1.00 83.62 118 ASN A N 1
ATOM 934 C CA . ASN A 1 118 ? 15.473 6.939 -9.734 1.00 83.62 118 ASN A CA 1
ATOM 935 C C . ASN A 1 118 ? 14.256 6.927 -8.792 1.00 83.62 118 ASN A C 1
ATOM 937 O O . ASN A 1 118 ? 13.922 7.964 -8.224 1.00 83.62 118 ASN A O 1
ATOM 941 N N . THR A 1 119 ? 13.588 5.784 -8.613 1.00 82.50 119 THR A N 1
ATOM 942 C CA . THR A 1 119 ? 12.450 5.646 -7.695 1.00 82.50 119 THR A CA 1
ATOM 943 C C . THR A 1 119 ? 12.875 4.913 -6.424 1.00 82.50 119 THR A C 1
ATOM 945 O O . THR A 1 119 ? 13.564 3.894 -6.477 1.00 82.50 119 THR A O 1
ATOM 948 N N . GLU A 1 120 ? 12.448 5.427 -5.272 1.00 78.00 120 GLU A N 1
ATOM 949 C CA . GLU A 1 120 ? 12.573 4.744 -3.983 1.00 78.00 120 GLU A CA 1
ATOM 950 C C . GLU A 1 120 ? 11.406 3.768 -3.776 1.00 78.00 120 GLU A C 1
ATOM 952 O O . GLU A 1 120 ? 10.240 4.127 -3.982 1.00 78.00 120 GLU A O 1
ATOM 957 N N . TYR A 1 121 ? 11.727 2.544 -3.352 1.00 77.19 121 TYR A N 1
ATOM 958 C CA . TYR A 1 121 ? 10.779 1.449 -3.150 1.00 77.19 121 TYR A CA 1
ATOM 959 C C . TYR A 1 121 ? 10.813 0.943 -1.707 1.00 77.19 121 TYR A C 1
ATOM 961 O O . TYR A 1 121 ? 11.877 0.903 -1.087 1.00 77.19 121 TYR A O 1
ATOM 969 N N . LEU A 1 122 ? 9.648 0.570 -1.170 1.00 66.31 122 LEU A N 1
ATOM 970 C CA . LEU A 1 122 ? 9.465 0.321 0.262 1.00 66.31 122 LEU A CA 1
ATOM 971 C C . LEU A 1 122 ? 9.640 -1.143 0.696 1.00 66.31 122 LEU A C 1
ATOM 973 O O . LEU A 1 122 ? 9.986 -1.369 1.857 1.00 66.31 122 LEU A O 1
ATOM 977 N N . SER A 1 123 ? 9.364 -2.146 -0.150 1.00 61.06 123 SER A N 1
ATOM 978 C CA . SER A 1 123 ? 9.205 -3.520 0.364 1.00 61.06 123 SER A CA 1
ATOM 979 C C . SER A 1 123 ? 9.464 -4.684 -0.599 1.00 61.06 123 SER A C 1
ATOM 981 O O . SER A 1 123 ? 9.989 -5.710 -0.168 1.00 61.06 123 SER A O 1
ATOM 983 N N . VAL A 1 124 ? 9.111 -4.586 -1.881 1.00 50.09 124 VAL A N 1
ATOM 984 C CA . VAL A 1 124 ? 9.024 -5.746 -2.793 1.00 50.09 124 VAL A CA 1
ATOM 985 C C . VAL A 1 124 ? 10.363 -6.052 -3.464 1.00 50.09 124 VAL A C 1
ATOM 987 O O . VAL A 1 124 ? 10.619 -7.192 -3.854 1.00 50.09 124 VAL A O 1
ATOM 990 N N . ALA A 1 125 ? 11.254 -5.065 -3.557 1.00 39.16 125 ALA A N 1
ATOM 991 C CA . ALA A 1 125 ? 12.549 -5.221 -4.200 1.00 39.16 125 ALA A CA 1
ATOM 992 C C . ALA A 1 125 ? 13.637 -4.408 -3.485 1.00 39.16 125 ALA A C 1
ATOM 994 O O . ALA A 1 125 ? 13.966 -3.307 -3.898 1.00 39.16 125 ALA A O 1
ATOM 995 N N . GLN A 1 126 ? 14.267 -5.029 -2.483 1.00 39.69 126 GLN A N 1
ATOM 996 C CA . GLN A 1 126 ? 15.564 -4.634 -1.915 1.00 39.69 126 GLN A CA 1
ATOM 997 C C . GLN A 1 126 ? 15.559 -3.386 -1.013 1.00 39.69 126 GLN A C 1
ATOM 999 O O . GLN A 1 126 ? 14.966 -2.352 -1.294 1.00 39.69 126 GLN A O 1
ATOM 1004 N N . ALA A 1 127 ? 16.318 -3.478 0.079 1.00 35.41 127 ALA A N 1
ATOM 1005 C CA . ALA A 1 127 ? 16.805 -2.313 0.799 1.00 35.41 127 ALA A CA 1
ATOM 1006 C C . ALA A 1 127 ? 17.473 -1.338 -0.192 1.00 35.41 127 ALA A C 1
ATOM 1008 O O . ALA A 1 127 ? 18.429 -1.731 -0.854 1.00 35.41 127 ALA A O 1
ATOM 1009 N N . ASN A 1 128 ? 16.979 -0.097 -0.274 1.00 40.53 128 ASN A N 1
ATOM 1010 C CA . ASN A 1 128 ? 17.567 1.023 -1.023 1.00 40.53 128 ASN A CA 1
ATOM 1011 C C . ASN A 1 128 ? 18.063 0.683 -2.443 1.00 40.53 128 ASN A C 1
ATOM 1013 O O . ASN A 1 128 ? 19.264 0.548 -2.676 1.00 40.53 128 ASN A O 1
ATOM 1017 N N . THR A 1 129 ? 17.158 0.632 -3.424 1.00 41.91 129 THR A N 1
ATOM 1018 C CA . THR A 1 129 ? 17.536 0.607 -4.853 1.00 41.91 129 THR A CA 1
ATOM 1019 C C . THR A 1 129 ? 17.745 1.982 -5.469 1.00 41.91 129 THR A C 1
ATOM 1021 O O . THR A 1 129 ? 18.159 2.053 -6.627 1.00 41.91 129 THR A O 1
ATOM 1024 N N . ALA A 1 130 ? 17.459 3.069 -4.749 1.00 45.78 130 ALA A N 1
ATOM 1025 C CA . ALA A 1 130 ? 17.870 4.379 -5.216 1.00 45.78 130 ALA A CA 1
ATOM 1026 C C . ALA A 1 130 ? 19.405 4.423 -5.147 1.00 45.78 130 ALA A C 1
ATOM 1028 O O . ALA A 1 130 ? 20.008 4.610 -4.089 1.00 45.78 130 ALA A O 1
ATOM 1029 N N . GLU A 1 131 ? 20.067 4.245 -6.286 1.00 50.16 131 GLU A N 1
ATOM 1030 C CA . GLU A 1 131 ? 21.394 4.816 -6.476 1.00 50.16 131 GLU A CA 1
ATOM 1031 C C . GLU A 1 131 ? 21.155 6.339 -6.531 1.00 50.16 131 GLU A C 1
ATOM 1033 O O . GLU A 1 131 ? 20.973 6.900 -7.606 1.00 50.16 131 GLU A O 1
ATOM 1038 N N . ILE A 1 132 ? 21.044 6.993 -5.356 1.00 47.25 132 ILE A N 1
ATOM 1039 C CA . ILE A 1 132 ? 20.677 8.419 -5.118 1.00 47.25 132 ILE A CA 1
ATOM 1040 C C . ILE A 1 132 ? 21.703 9.405 -5.738 1.00 47.25 132 ILE A C 1
ATOM 1042 O O . ILE A 1 132 ? 21.941 10.502 -5.244 1.00 47.25 132 ILE A O 1
ATOM 1046 N N . THR A 1 133 ? 22.414 9.042 -6.799 1.00 52.06 133 THR A N 1
ATOM 1047 C CA . THR A 1 133 ? 23.566 9.808 -7.283 1.00 52.06 133 THR A CA 1
ATOM 1048 C C . THR A 1 133 ? 23.263 10.722 -8.464 1.00 52.06 133 THR A C 1
ATOM 1050 O O . THR A 1 133 ? 24.090 11.587 -8.747 1.00 52.06 133 THR A O 1
ATOM 1053 N N . MET A 1 134 ? 22.099 10.626 -9.122 1.00 61.69 134 MET A N 1
ATOM 1054 C CA . MET A 1 134 ? 21.766 11.504 -10.253 1.00 61.69 134 MET A CA 1
ATOM 1055 C C . MET A 1 134 ? 20.431 12.228 -10.093 1.00 61.69 134 MET A C 1
ATOM 1057 O O . MET A 1 134 ? 19.365 11.647 -10.229 1.00 61.69 134 MET A O 1
ATOM 1061 N N . ALA A 1 135 ? 20.505 13.543 -9.882 1.00 69.50 135 ALA A N 1
ATOM 1062 C CA . ALA A 1 135 ? 19.348 14.422 -9.972 1.00 69.50 135 ALA A CA 1
ATOM 1063 C C . ALA A 1 135 ? 18.934 14.596 -11.444 1.00 69.50 135 ALA A C 1
ATOM 1065 O O . ALA A 1 135 ? 19.715 15.092 -12.263 1.00 69.50 135 ALA A O 1
ATOM 1066 N N . ILE A 1 136 ? 17.702 14.211 -11.767 1.00 83.00 136 ILE A N 1
ATOM 1067 C CA . ILE A 1 136 ? 17.039 14.508 -13.041 1.00 83.00 136 ILE A CA 1
ATOM 1068 C C . ILE A 1 136 ? 15.945 15.558 -12.807 1.00 83.00 136 ILE A C 1
ATOM 1070 O O . ILE A 1 136 ? 15.327 15.542 -11.744 1.00 83.00 136 ILE A O 1
ATOM 1074 N N . PRO A 1 137 ? 15.707 16.491 -13.748 1.00 87.25 137 PRO A N 1
ATOM 1075 C CA . PRO A 1 137 ? 14.616 17.453 -13.624 1.00 87.25 137 PRO A CA 1
ATOM 1076 C C . PRO A 1 137 ? 13.260 16.752 -13.490 1.00 87.25 137 PRO A C 1
ATOM 1078 O O . PRO A 1 137 ? 12.988 15.805 -14.230 1.00 87.25 137 PRO A O 1
ATOM 1081 N N . ASP A 1 138 ? 12.388 17.260 -12.618 1.00 84.25 138 ASP A N 1
ATOM 1082 C CA . ASP A 1 138 ? 11.067 16.663 -12.373 1.00 84.25 138 ASP A CA 1
ATOM 1083 C C . ASP A 1 138 ? 10.249 16.519 -13.662 1.00 84.25 138 ASP A C 1
ATOM 1085 O O . ASP A 1 138 ? 9.663 15.471 -13.907 1.00 84.25 138 ASP A O 1
ATOM 1089 N N . GLU A 1 139 ? 10.263 17.527 -14.539 1.00 88.50 139 GLU A N 1
ATOM 1090 C CA . GLU A 1 139 ? 9.573 17.471 -15.837 1.00 88.50 139 GLU A CA 1
ATOM 1091 C C . GLU A 1 139 ? 10.077 16.319 -16.723 1.00 88.50 139 GLU A C 1
ATOM 1093 O O . GLU A 1 139 ? 9.293 15.661 -17.412 1.00 88.50 139 GLU A O 1
ATOM 1098 N N . GLU A 1 140 ? 11.386 16.052 -16.694 1.00 90.69 140 GLU A N 1
ATOM 1099 C CA . GLU A 1 140 ? 12.013 14.969 -17.453 1.00 90.69 140 GLU A CA 1
ATOM 1100 C C . GLU A 1 140 ? 11.610 13.606 -16.872 1.00 90.69 140 GLU A C 1
ATOM 1102 O O . GLU A 1 140 ? 11.202 12.713 -17.617 1.00 90.69 140 GLU A O 1
ATOM 1107 N N . PHE A 1 141 ? 11.629 13.469 -15.542 1.00 89.38 141 PHE A N 1
ATOM 1108 C CA . PHE A 1 141 ? 11.176 12.259 -14.857 1.00 89.38 141 PHE A CA 1
ATOM 1109 C C . PHE A 1 141 ? 9.692 11.971 -15.107 1.00 89.38 141 PHE A C 1
ATOM 1111 O O . PHE A 1 141 ? 9.344 10.852 -15.479 1.00 89.38 141 PHE A O 1
ATOM 1118 N N . GLN A 1 142 ? 8.821 12.977 -14.972 1.00 89.75 142 GLN A N 1
ATOM 1119 C CA . GLN A 1 142 ? 7.382 12.830 -15.208 1.00 89.75 142 GLN A CA 1
ATOM 1120 C C . GLN A 1 142 ? 7.081 12.435 -16.656 1.00 89.75 142 GLN A C 1
ATOM 1122 O O . GLN A 1 142 ? 6.193 11.619 -16.902 1.00 89.75 142 GLN A O 1
ATOM 1127 N N . LYS A 1 143 ? 7.856 12.943 -17.623 1.00 91.94 143 LYS A N 1
ATOM 1128 C CA . LYS A 1 143 ? 7.749 12.510 -19.019 1.00 91.94 143 LYS A CA 1
ATOM 1129 C C . LYS A 1 143 ? 8.066 11.021 -19.170 1.00 91.94 143 LYS A C 1
ATOM 1131 O O . LYS A 1 143 ? 7.296 10.307 -19.804 1.00 91.94 143 LYS A O 1
ATOM 1136 N N . TYR A 1 144 ? 9.172 10.544 -18.598 1.00 93.50 144 TYR A N 1
ATOM 1137 C CA . TYR A 1 144 ? 9.541 9.125 -18.671 1.00 93.50 144 TYR A CA 1
ATOM 1138 C C . TYR A 1 144 ? 8.544 8.227 -17.940 1.00 93.50 144 TYR A C 1
ATOM 1140 O O . TYR A 1 144 ? 8.208 7.151 -18.435 1.00 93.50 144 TYR A O 1
ATOM 1148 N N . LEU A 1 145 ? 8.022 8.697 -16.807 1.00 92.06 145 LEU A N 1
ATOM 1149 C CA . LEU A 1 145 ? 6.982 8.018 -16.048 1.00 92.06 145 LEU A CA 1
ATOM 1150 C C . LEU A 1 145 ? 5.686 7.883 -16.865 1.00 92.06 145 LEU A C 1
ATOM 1152 O O . LEU A 1 145 ? 5.140 6.785 -16.960 1.00 92.06 145 LEU A O 1
ATOM 1156 N N . SER A 1 146 ? 5.240 8.963 -17.519 1.00 91.62 146 SER A N 1
ATOM 1157 C CA . SER A 1 146 ? 4.072 8.945 -18.415 1.00 91.62 146 SER A CA 1
ATOM 1158 C C . SER A 1 146 ? 4.268 7.962 -19.565 1.00 91.62 146 SER A C 1
ATOM 1160 O O . SER A 1 146 ? 3.398 7.130 -19.812 1.00 91.62 146 SER A O 1
ATOM 1162 N N . THR A 1 147 ? 5.435 7.990 -20.222 1.00 93.12 147 THR A N 1
ATOM 1163 C CA . THR A 1 147 ? 5.760 7.037 -21.292 1.00 93.12 147 THR A CA 1
ATOM 1164 C C . THR A 1 147 ? 5.672 5.593 -20.798 1.00 93.12 147 THR A C 1
ATOM 1166 O O . THR A 1 147 ? 5.075 4.752 -21.467 1.00 93.12 147 THR A O 1
ATOM 1169 N N . MET A 1 148 ? 6.243 5.291 -19.627 1.00 94.25 148 MET A N 1
ATOM 1170 C CA . MET A 1 148 ? 6.191 3.948 -19.045 1.00 94.25 148 MET A CA 1
ATOM 1171 C C . MET A 1 148 ? 4.742 3.492 -18.823 1.00 94.25 148 MET A C 1
ATOM 1173 O O . MET A 1 148 ? 4.383 2.389 -19.229 1.00 94.25 148 MET A O 1
ATOM 1177 N N . PHE A 1 149 ? 3.889 4.342 -18.247 1.00 93.81 149 PHE A N 1
ATOM 1178 C CA . PHE A 1 149 ? 2.484 3.999 -18.012 1.00 93.81 149 PHE A CA 1
ATOM 1179 C C . PHE A 1 149 ? 1.690 3.816 -19.309 1.00 93.81 149 PHE A C 1
ATOM 1181 O O . PHE A 1 149 ? 0.930 2.858 -19.426 1.00 93.81 149 PHE A O 1
ATOM 1188 N N . GLU A 1 150 ? 1.888 4.687 -20.301 1.00 93.69 150 GLU A N 1
ATOM 1189 C CA . GLU A 1 150 ? 1.230 4.575 -21.608 1.00 93.69 150 GLU A CA 1
ATOM 1190 C C . GLU A 1 150 ? 1.628 3.300 -22.358 1.00 93.69 150 GLU A C 1
ATOM 1192 O O . GLU A 1 150 ? 0.803 2.701 -23.048 1.00 93.69 150 GLU A O 1
ATOM 1197 N N . LEU A 1 151 ? 2.890 2.879 -22.244 1.00 94.19 151 LEU A N 1
ATOM 1198 C CA . LEU A 1 151 ? 3.368 1.628 -22.830 1.00 94.19 151 LEU A CA 1
ATOM 1199 C C . LEU A 1 151 ? 2.754 0.414 -22.125 1.00 94.19 151 LEU A C 1
ATOM 1201 O O . LEU A 1 151 ? 2.282 -0.504 -22.796 1.00 94.19 151 LEU A O 1
ATOM 1205 N N . ALA A 1 152 ? 2.706 0.422 -20.791 1.00 95.31 152 ALA A N 1
ATOM 1206 C CA . ALA A 1 152 ? 2.087 -0.654 -20.019 1.00 95.31 152 ALA A CA 1
ATOM 1207 C C . ALA A 1 152 ? 0.594 -0.799 -20.345 1.00 95.31 152 ALA A C 1
ATOM 1209 O O . ALA A 1 152 ? 0.121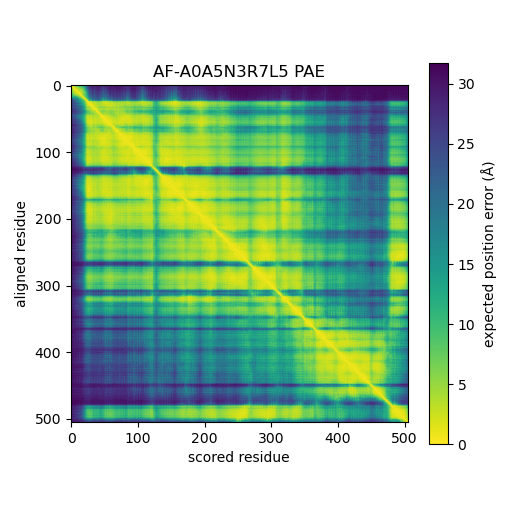 -1.910 -20.580 1.00 95.31 152 ALA A O 1
ATOM 1210 N N . ASP A 1 153 ? -0.132 0.317 -20.449 1.00 93.94 153 ASP A N 1
ATOM 1211 C CA . ASP A 1 153 ? -1.547 0.312 -20.830 1.00 93.94 153 ASP A CA 1
ATOM 1212 C C . ASP A 1 153 ? -1.783 -0.226 -22.252 1.00 93.94 153 ASP A C 1
ATOM 1214 O O . ASP A 1 153 ? -2.846 -0.761 -22.552 1.00 93.94 153 ASP A O 1
ATOM 1218 N N . LYS A 1 154 ? -0.780 -0.174 -23.130 1.00 93.19 154 LYS A N 1
ATOM 1219 C CA . LYS A 1 154 ? -0.849 -0.756 -24.479 1.00 93.19 154 LYS A CA 1
ATOM 1220 C C . LYS A 1 154 ? -0.356 -2.205 -24.561 1.00 93.19 154 LYS A C 1
ATOM 1222 O O . LYS A 1 154 ? -0.302 -2.747 -25.661 1.00 93.19 154 LYS A O 1
ATOM 1227 N N . GLY A 1 155 ? -0.002 -2.831 -23.436 1.00 92.12 155 GLY A N 1
ATOM 1228 C CA . GLY A 1 155 ? 0.483 -4.214 -23.402 1.00 92.12 155 GLY A CA 1
ATOM 1229 C C . GLY A 1 155 ? 1.952 -4.382 -23.790 1.00 92.12 155 GLY A C 1
ATOM 1230 O O . GLY A 1 155 ? 2.353 -5.461 -24.225 1.00 92.12 155 GLY A O 1
ATOM 1231 N N . ASP A 1 156 ? 2.768 -3.333 -23.651 1.00 92.88 156 ASP A N 1
ATOM 1232 C CA . ASP A 1 156 ? 4.200 -3.420 -23.930 1.00 92.88 156 ASP A CA 1
ATOM 1233 C C . ASP A 1 156 ? 4.944 -4.215 -22.844 1.00 92.88 156 ASP A C 1
ATOM 1235 O O . ASP A 1 156 ? 5.003 -3.808 -21.678 1.00 92.88 156 ASP A O 1
ATOM 1239 N N . ALA A 1 157 ? 5.577 -5.321 -23.240 1.00 89.62 157 ALA A N 1
ATOM 1240 C CA . ALA A 1 157 ? 6.303 -6.231 -22.357 1.00 89.62 157 ALA A CA 1
ATOM 1241 C C . ALA A 1 157 ? 7.384 -5.538 -21.505 1.00 89.62 157 ALA A C 1
ATOM 1243 O O . ALA A 1 157 ? 7.665 -5.978 -20.391 1.00 89.62 157 ALA A O 1
ATOM 1244 N N . ARG A 1 158 ? 7.965 -4.428 -21.986 1.00 90.06 158 ARG A N 1
ATOM 1245 C CA . ARG A 1 158 ? 9.003 -3.667 -21.264 1.00 90.06 158 ARG A CA 1
ATOM 1246 C C . ARG A 1 158 ? 8.468 -2.949 -20.042 1.00 90.06 158 ARG A C 1
ATOM 1248 O O . ARG A 1 158 ? 9.232 -2.675 -19.124 1.00 90.06 158 ARG A O 1
ATOM 1255 N N . ALA A 1 159 ? 7.195 -2.565 -20.072 1.00 93.62 159 ALA A N 1
ATOM 1256 C CA . ALA A 1 159 ? 6.637 -1.571 -19.168 1.00 93.62 159 ALA A CA 1
ATOM 1257 C C . ALA A 1 159 ? 5.633 -2.146 -18.164 1.00 93.62 159 ALA A C 1
ATOM 1259 O O . ALA A 1 159 ? 5.456 -1.545 -17.103 1.00 93.62 159 ALA A O 1
ATOM 1260 N N . ILE A 1 160 ? 5.005 -3.294 -18.454 1.00 94.19 160 ILE A N 1
ATOM 1261 C CA . ILE A 1 160 ? 3.964 -3.883 -17.592 1.00 94.19 160 ILE A CA 1
ATOM 1262 C C . ILE A 1 160 ? 4.496 -4.152 -16.176 1.00 94.19 160 ILE A C 1
ATOM 1264 O O . ILE A 1 160 ? 3.988 -3.574 -15.215 1.00 94.19 160 ILE A O 1
ATOM 1268 N N . LEU A 1 161 ? 5.543 -4.974 -16.031 1.00 91.88 161 LEU A N 1
ATOM 1269 C CA . LEU A 1 161 ? 6.097 -5.310 -14.714 1.00 91.88 161 LEU A CA 1
ATOM 1270 C C . LEU A 1 161 ? 6.667 -4.087 -13.973 1.00 91.88 161 LEU A C 1
ATOM 1272 O O . LEU A 1 161 ? 6.302 -3.898 -12.810 1.00 91.88 161 LEU A O 1
ATOM 1276 N N . PRO A 1 162 ? 7.485 -3.216 -14.603 1.00 92.00 162 PRO A N 1
ATOM 1277 C CA . PRO A 1 162 ? 7.905 -1.961 -13.983 1.00 92.00 162 PRO A CA 1
ATOM 1278 C C . PRO A 1 162 ? 6.755 -1.103 -13.473 1.00 92.00 162 PRO A C 1
ATOM 1280 O O . PRO A 1 162 ? 6.840 -0.555 -12.375 1.00 92.00 162 PRO A O 1
ATOM 1283 N N . THR A 1 163 ? 5.667 -1.016 -14.239 1.00 95.00 163 THR A N 1
ATOM 1284 C CA . THR A 1 163 ? 4.485 -0.253 -13.842 1.00 95.00 163 THR A CA 1
ATOM 1285 C C . THR A 1 163 ? 3.796 -0.897 -12.647 1.00 95.00 163 THR A C 1
ATOM 1287 O O . THR A 1 163 ? 3.497 -0.186 -11.695 1.00 95.00 163 THR A O 1
ATOM 1290 N N . ILE A 1 164 ? 3.610 -2.222 -12.627 1.00 93.62 164 ILE A N 1
ATOM 1291 C CA . ILE A 1 164 ? 3.040 -2.931 -11.468 1.00 93.62 164 ILE A CA 1
ATOM 1292 C C . ILE A 1 164 ? 3.872 -2.657 -10.206 1.00 93.62 164 ILE A C 1
ATOM 1294 O O . ILE A 1 164 ? 3.312 -2.241 -9.193 1.00 93.62 164 ILE A O 1
ATOM 1298 N N . ILE A 1 165 ? 5.201 -2.814 -10.277 1.00 90.19 165 ILE A N 1
ATOM 1299 C CA . ILE A 1 165 ? 6.117 -2.568 -9.148 1.00 90.19 165 ILE A CA 1
ATOM 1300 C C . ILE A 1 165 ? 6.034 -1.109 -8.685 1.00 90.19 165 ILE A C 1
ATOM 1302 O O . ILE A 1 165 ? 5.883 -0.842 -7.493 1.00 90.19 165 ILE A O 1
ATOM 1306 N N . TYR A 1 166 ? 6.084 -0.156 -9.621 1.00 90.50 166 TYR A N 1
ATOM 1307 C CA . TYR A 1 166 ? 5.930 1.267 -9.318 1.00 90.50 166 TYR A CA 1
ATOM 1308 C C . TYR A 1 166 ? 4.612 1.551 -8.598 1.00 90.50 166 TYR A C 1
ATOM 1310 O O . TYR A 1 166 ? 4.589 2.220 -7.563 1.00 90.50 166 TYR A O 1
ATOM 1318 N N . MET A 1 167 ? 3.509 0.998 -9.101 1.00 92.44 167 MET A N 1
ATOM 1319 C CA . MET A 1 167 ? 2.198 1.237 -8.522 1.00 92.44 167 MET A CA 1
ATOM 1320 C C . MET A 1 167 ? 2.089 0.703 -7.099 1.00 92.44 167 MET A C 1
ATOM 1322 O O . MET A 1 167 ? 1.572 1.436 -6.263 1.00 92.44 167 MET A O 1
ATOM 1326 N N . ILE A 1 168 ? 2.612 -0.486 -6.790 1.00 89.12 168 ILE A N 1
ATOM 1327 C CA . ILE A 1 168 ? 2.422 -1.110 -5.468 1.00 89.12 168 ILE A CA 1
ATOM 1328 C C . ILE A 1 168 ? 3.490 -0.751 -4.427 1.00 89.12 168 ILE A C 1
ATOM 1330 O O . ILE A 1 168 ? 3.222 -0.893 -3.235 1.00 89.12 168 ILE A O 1
ATOM 1334 N N . ASP A 1 169 ? 4.671 -0.277 -4.843 1.00 83.69 169 ASP A N 1
ATOM 1335 C CA . ASP A 1 169 ? 5.825 -0.195 -3.933 1.00 83.69 169 ASP A CA 1
ATOM 1336 C C . ASP A 1 169 ? 6.583 1.145 -3.937 1.00 83.69 169 ASP A C 1
ATOM 1338 O O . ASP A 1 169 ? 7.422 1.362 -3.066 1.00 83.69 169 ASP A O 1
ATOM 1342 N N . ALA A 1 170 ? 6.296 2.071 -4.864 1.00 83.19 170 ALA A N 1
ATOM 1343 C CA . ALA A 1 170 ? 6.947 3.386 -4.872 1.00 83.19 170 ALA A CA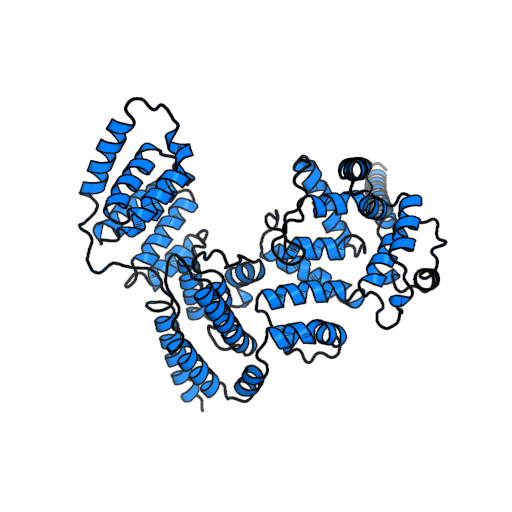 1
ATOM 1344 C C . ALA A 1 170 ? 6.523 4.245 -3.665 1.00 83.19 170 ALA A C 1
ATOM 1346 O O . ALA A 1 170 ? 5.322 4.418 -3.419 1.00 83.19 170 ALA A O 1
ATOM 1347 N N . ALA A 1 171 ? 7.494 4.832 -2.958 1.00 72.12 171 ALA A N 1
ATOM 1348 C CA . ALA A 1 171 ? 7.237 5.668 -1.782 1.00 72.12 171 ALA A CA 1
ATOM 1349 C C . ALA A 1 171 ? 6.511 6.981 -2.139 1.00 72.12 171 ALA A C 1
ATOM 1351 O O . ALA A 1 171 ? 5.527 7.342 -1.502 1.00 72.12 171 ALA A O 1
ATOM 1352 N N . ASN A 1 172 ? 6.947 7.652 -3.212 1.00 69.50 172 ASN A N 1
ATOM 1353 C CA . ASN A 1 172 ? 6.484 8.991 -3.598 1.00 69.50 172 ASN A CA 1
ATOM 1354 C C . ASN A 1 172 ? 5.875 9.000 -5.010 1.00 69.50 172 ASN A C 1
ATOM 1356 O O . ASN A 1 172 ? 6.421 9.598 -5.937 1.00 69.50 172 ASN A O 1
ATOM 1360 N N . SER A 1 173 ? 4.756 8.300 -5.196 1.00 77.06 173 SER A N 1
ATOM 1361 C CA . SER A 1 173 ? 4.031 8.325 -6.473 1.00 77.06 173 SER A CA 1
ATOM 1362 C C . SER A 1 173 ? 3.204 9.611 -6.616 1.00 77.06 173 SER A C 1
ATOM 1364 O O . SER A 1 173 ? 2.570 10.019 -5.643 1.00 77.06 173 SER A O 1
ATOM 1366 N N . PRO A 1 174 ? 3.138 10.230 -7.812 1.00 74.19 174 PRO A N 1
ATOM 1367 C CA . PRO A 1 174 ? 2.255 11.370 -8.068 1.00 74.19 174 PRO A CA 1
ATOM 1368 C C . PRO A 1 174 ? 0.770 10.975 -8.170 1.00 74.19 174 PRO A C 1
ATOM 1370 O O . PRO A 1 174 ? -0.086 11.846 -8.304 1.00 74.19 174 PRO A O 1
ATOM 1373 N N . LEU A 1 175 ? 0.458 9.675 -8.161 1.00 82.62 175 LEU A N 1
ATOM 1374 C CA . LEU A 1 175 ? -0.902 9.150 -8.257 1.00 82.62 175 LEU A CA 1
ATOM 1375 C C . LEU A 1 175 ? -1.479 8.848 -6.874 1.00 82.62 175 LEU A C 1
ATOM 1377 O O . LEU A 1 175 ? -0.772 8.365 -5.987 1.00 82.62 175 LEU A O 1
ATOM 1381 N N . ASP A 1 176 ? -2.787 9.054 -6.726 1.00 84.50 176 ASP A N 1
ATOM 1382 C CA . ASP A 1 176 ? -3.509 8.683 -5.513 1.00 84.50 176 ASP A CA 1
ATOM 1383 C C . ASP A 1 176 ? -3.586 7.157 -5.316 1.00 84.50 176 ASP A C 1
ATOM 1385 O O . ASP A 1 176 ? -3.377 6.354 -6.233 1.00 84.50 176 ASP A O 1
ATOM 1389 N N . VAL A 1 177 ? -3.904 6.757 -4.085 1.00 82.69 177 VAL A N 1
ATOM 1390 C CA . VAL A 1 177 ? -3.945 5.355 -3.657 1.00 82.69 177 VAL A CA 1
ATOM 1391 C C . VAL A 1 177 ? -4.905 4.491 -4.481 1.00 82.69 177 VAL A C 1
ATOM 1393 O O . VAL A 1 177 ? -4.551 3.369 -4.856 1.00 82.69 177 VAL A O 1
ATOM 1396 N N . HIS A 1 178 ? -6.084 5.020 -4.821 1.00 85.38 178 HIS A N 1
ATOM 1397 C CA . HIS A 1 178 ? -7.104 4.307 -5.590 1.00 85.38 178 HIS A CA 1
ATOM 1398 C C . HIS A 1 178 ? -6.626 4.040 -7.002 1.00 85.38 178 HIS A C 1
ATOM 1400 O O . HIS A 1 178 ? -6.726 2.913 -7.496 1.00 85.38 178 HIS A O 1
ATOM 1406 N N . ARG A 1 179 ? -6.061 5.061 -7.649 1.00 89.88 179 ARG A N 1
ATOM 1407 C CA . ARG A 1 179 ? -5.550 4.947 -9.010 1.00 89.88 179 ARG A CA 1
ATOM 1408 C C . ARG A 1 179 ? -4.389 3.970 -9.079 1.00 89.88 179 ARG A C 1
ATOM 1410 O O . ARG A 1 179 ? -4.372 3.129 -9.976 1.00 89.88 179 ARG A O 1
ATOM 1417 N N . ARG A 1 180 ? -3.455 4.040 -8.128 1.00 91.19 180 ARG A N 1
ATOM 1418 C CA . ARG A 1 180 ? -2.310 3.122 -8.056 1.00 91.19 180 ARG A CA 1
ATOM 1419 C C . ARG A 1 180 ? -2.759 1.669 -7.935 1.00 91.19 180 ARG A C 1
ATOM 1421 O O . ARG A 1 180 ? -2.362 0.844 -8.757 1.00 91.19 180 ARG A O 1
ATOM 1428 N N . TYR A 1 181 ? -3.610 1.369 -6.953 1.00 89.38 181 TYR A N 1
ATOM 1429 C CA . TYR A 1 181 ? -4.101 0.009 -6.735 1.00 89.38 181 TYR A CA 1
ATOM 1430 C C . TYR A 1 181 ? -4.886 -0.505 -7.950 1.00 89.38 181 TYR A C 1
ATOM 1432 O O . TYR A 1 181 ? -4.630 -1.611 -8.426 1.00 89.38 181 TYR A O 1
ATOM 1440 N N . SER A 1 182 ? -5.759 0.335 -8.516 1.00 90.81 182 SER A N 1
ATOM 1441 C CA . SER A 1 182 ? -6.561 -0.012 -9.695 1.00 90.81 182 SER A CA 1
ATOM 1442 C C . SER A 1 182 ? -5.702 -0.327 -10.919 1.00 90.81 182 SER A C 1
ATOM 1444 O O . SER A 1 182 ? -5.964 -1.313 -11.598 1.00 90.81 182 SER A O 1
ATOM 1446 N N . VAL A 1 183 ? -4.660 0.467 -11.200 1.00 94.25 183 VAL A N 1
ATOM 1447 C CA . VAL A 1 183 ? -3.781 0.230 -12.359 1.00 94.25 183 VAL A CA 1
ATOM 1448 C C . VAL A 1 183 ? -2.988 -1.067 -12.198 1.00 94.25 183 VAL A C 1
ATOM 1450 O O . VAL A 1 183 ? -2.918 -1.851 -13.140 1.00 94.25 183 VAL A O 1
ATOM 1453 N N . ALA A 1 184 ? -2.414 -1.327 -11.018 1.00 93.81 184 ALA A N 1
ATOM 1454 C CA . ALA A 1 184 ? -1.682 -2.573 -10.778 1.00 93.81 184 ALA A CA 1
ATOM 1455 C C . ALA A 1 184 ? -2.578 -3.805 -10.980 1.00 93.81 184 ALA A C 1
ATOM 1457 O O . ALA A 1 184 ? -2.183 -4.767 -11.639 1.00 93.81 184 ALA A O 1
ATOM 1458 N N . HIS A 1 185 ? -3.799 -3.749 -10.445 1.00 92.50 185 HIS A N 1
ATOM 1459 C CA . HIS A 1 185 ? -4.789 -4.807 -10.596 1.00 92.50 185 HIS A CA 1
ATOM 1460 C C . HIS A 1 185 ? -5.246 -5.001 -12.043 1.00 92.50 185 HIS A C 1
ATOM 1462 O O . HIS A 1 185 ? -5.299 -6.140 -12.501 1.00 92.50 185 HIS A O 1
ATOM 1468 N N . ASP A 1 186 ? -5.549 -3.918 -12.762 1.00 95.44 186 ASP A N 1
ATOM 1469 C CA . ASP A 1 186 ? -5.977 -3.964 -14.165 1.00 95.44 186 ASP A CA 1
ATOM 1470 C C . ASP A 1 186 ? -4.908 -4.604 -15.060 1.00 95.44 186 ASP A C 1
ATOM 1472 O O . ASP A 1 186 ? -5.203 -5.512 -15.836 1.00 95.44 186 ASP A O 1
ATOM 1476 N N . LEU A 1 187 ? -3.642 -4.210 -14.890 1.00 96.00 187 LEU A N 1
ATOM 1477 C CA . LEU A 1 187 ? -2.533 -4.781 -15.655 1.00 96.00 187 LEU A CA 1
ATOM 1478 C C . LEU A 1 187 ? -2.380 -6.289 -15.418 1.00 96.00 187 LEU A C 1
ATOM 1480 O O . LEU A 1 187 ? -2.189 -7.038 -16.376 1.00 96.00 187 LEU A O 1
ATOM 1484 N N . VAL A 1 188 ? -2.498 -6.754 -14.169 1.00 93.25 188 VAL A N 1
ATOM 1485 C CA . VAL A 1 188 ? -2.466 -8.194 -13.860 1.00 93.25 188 VAL A CA 1
ATOM 1486 C C . VAL A 1 188 ? -3.692 -8.908 -14.428 1.00 93.25 188 VAL A C 1
ATOM 1488 O O . VAL A 1 188 ? -3.550 -9.988 -14.992 1.00 93.25 188 VAL A O 1
ATOM 1491 N N . ALA A 1 189 ? -4.880 -8.313 -14.335 1.00 91.69 189 ALA A N 1
ATOM 1492 C CA . ALA A 1 189 ? -6.102 -8.909 -14.867 1.00 91.69 189 ALA A CA 1
ATOM 1493 C C . ALA A 1 189 ? -6.056 -9.080 -16.394 1.00 91.69 189 ALA A C 1
ATOM 1495 O O . ALA A 1 189 ? -6.541 -10.083 -16.910 1.00 91.69 189 ALA A O 1
ATOM 1496 N N . ARG A 1 190 ? -5.464 -8.119 -17.113 1.00 92.00 190 ARG A N 1
ATOM 1497 C CA . ARG A 1 190 ? -5.374 -8.143 -18.580 1.00 92.00 190 ARG A CA 1
ATOM 1498 C C . ARG A 1 190 ? -4.204 -8.964 -19.106 1.00 92.00 190 ARG A C 1
ATOM 1500 O O . ARG A 1 190 ? -4.340 -9.596 -20.145 1.00 92.00 190 ARG A O 1
ATOM 1507 N N . PHE A 1 191 ? -3.054 -8.917 -18.435 1.00 91.62 191 PHE A N 1
ATOM 1508 C CA . PHE A 1 191 ? -1.805 -9.453 -18.985 1.00 91.62 191 PHE A CA 1
ATOM 1509 C C . PHE A 1 191 ? -1.147 -10.537 -18.129 1.00 91.62 191 PHE A C 1
ATOM 1511 O O . PHE A 1 191 ? -0.142 -11.113 -18.546 1.00 91.62 191 PHE A O 1
ATOM 1518 N N . GLY A 1 192 ? -1.687 -10.835 -16.945 1.00 87.69 192 GLY A N 1
ATOM 1519 C CA . GLY A 1 192 ? -1.120 -11.820 -16.020 1.00 87.69 192 GLY A CA 1
ATOM 1520 C C . GLY A 1 192 ? -1.046 -13.235 -16.595 1.00 87.69 192 GLY A C 1
ATOM 1521 O O . GLY A 1 192 ? -0.140 -13.982 -16.236 1.00 87.69 192 GLY A O 1
ATOM 1522 N N . GLU A 1 193 ? -1.923 -13.584 -17.542 1.00 85.06 193 GLU A N 1
ATOM 1523 C CA . GLU A 1 193 ? -1.884 -14.889 -18.218 1.00 85.06 193 GLU A CA 1
ATOM 1524 C C . GLU A 1 193 ? -0.637 -15.084 -19.095 1.00 85.06 193 GLU A C 1
ATOM 1526 O O . GLU A 1 193 ? -0.190 -16.214 -19.288 1.00 85.06 193 GLU A O 1
ATOM 1531 N N . PHE A 1 194 ? -0.037 -13.998 -19.595 1.00 88.38 194 PHE A N 1
ATOM 1532 C CA . PHE A 1 194 ? 1.145 -14.077 -20.456 1.00 88.38 194 PHE A CA 1
ATOM 1533 C C . PHE A 1 194 ? 2.447 -14.192 -19.663 1.00 88.38 194 PHE A C 1
ATOM 1535 O O . PHE A 1 194 ? 3.413 -14.775 -20.159 1.00 88.38 194 PHE A O 1
ATOM 1542 N N . ASN A 1 195 ? 2.480 -13.667 -18.434 1.00 88.31 195 ASN A N 1
ATOM 1543 C CA . ASN A 1 195 ? 3.635 -13.744 -17.549 1.00 88.31 195 ASN A CA 1
ATOM 1544 C C . ASN A 1 195 ? 3.199 -13.851 -16.083 1.00 88.31 195 ASN A C 1
ATOM 1546 O O . ASN A 1 195 ? 2.752 -12.884 -15.461 1.00 88.31 195 ASN A O 1
ATOM 1550 N N . MET A 1 196 ? 3.433 -15.027 -15.501 1.00 83.12 196 MET A N 1
ATOM 1551 C CA . MET A 1 196 ? 3.084 -15.322 -14.113 1.00 83.12 196 MET A CA 1
ATOM 1552 C C . MET A 1 196 ? 3.750 -14.387 -13.095 1.00 83.12 196 MET A C 1
ATOM 1554 O O . MET A 1 196 ? 3.222 -14.222 -11.994 1.00 83.12 196 MET A O 1
ATOM 1558 N N . LEU A 1 197 ? 4.903 -13.779 -13.411 1.00 86.75 197 LEU A N 1
ATOM 1559 C CA . LEU A 1 197 ? 5.576 -12.866 -12.485 1.00 86.75 197 LEU A CA 1
ATOM 1560 C C . LEU A 1 197 ? 4.705 -11.655 -12.143 1.00 86.75 197 LEU A C 1
ATOM 1562 O O . LEU A 1 197 ? 4.774 -11.169 -11.018 1.00 86.75 197 LEU A O 1
ATOM 1566 N N . TYR A 1 198 ? 3.849 -11.208 -13.066 1.00 90.94 198 TYR A N 1
ATOM 1567 C CA . TYR A 1 198 ? 2.971 -10.057 -12.853 1.00 90.94 198 TYR A CA 1
ATOM 1568 C C . TYR A 1 198 ? 2.007 -10.320 -11.689 1.00 90.94 198 TYR A C 1
ATOM 1570 O O . TYR A 1 198 ? 1.945 -9.541 -10.735 1.00 90.94 198 TYR A O 1
ATOM 1578 N N . ALA A 1 199 ? 1.322 -11.466 -11.725 1.00 88.94 199 ALA A N 1
ATOM 1579 C CA . ALA A 1 199 ? 0.438 -11.897 -10.651 1.00 88.94 199 ALA A CA 1
ATOM 1580 C C . ALA A 1 199 ? 1.214 -12.253 -9.376 1.00 88.94 199 ALA A C 1
ATOM 1582 O O . ALA A 1 199 ? 0.797 -11.872 -8.284 1.00 88.94 199 ALA A O 1
ATOM 1583 N N . ASN A 1 200 ? 2.364 -12.930 -9.491 1.00 87.75 200 ASN A N 1
ATOM 1584 C CA . ASN A 1 200 ? 3.178 -13.304 -8.329 1.00 87.75 200 ASN A CA 1
ATOM 1585 C C . ASN A 1 200 ? 3.664 -12.078 -7.547 1.00 87.75 200 ASN A C 1
ATOM 1587 O O . ASN A 1 200 ? 3.592 -12.085 -6.324 1.00 87.75 200 ASN A O 1
ATOM 1591 N N . VAL A 1 201 ? 4.116 -11.018 -8.223 1.00 88.19 201 VAL A N 1
ATOM 1592 C CA . VAL A 1 201 ? 4.579 -9.779 -7.578 1.00 88.19 201 VAL A CA 1
ATOM 1593 C C . VAL A 1 201 ? 3.441 -9.093 -6.823 1.00 88.19 201 VAL A C 1
ATOM 1595 O O . VAL A 1 201 ? 3.603 -8.763 -5.647 1.00 88.19 201 VAL A O 1
ATOM 1598 N N . LEU A 1 202 ? 2.270 -8.946 -7.453 1.00 89.62 202 LEU A N 1
ATOM 1599 C CA . LEU A 1 202 ? 1.094 -8.364 -6.803 1.00 89.62 202 LEU A CA 1
ATOM 1600 C C . LEU A 1 202 ? 0.610 -9.221 -5.619 1.00 89.62 202 LEU A C 1
ATOM 1602 O O . LEU A 1 202 ? 0.329 -8.686 -4.549 1.00 89.62 202 LEU A O 1
ATOM 1606 N N . ASN A 1 203 ? 0.553 -10.547 -5.780 1.00 89.56 203 ASN A N 1
ATOM 1607 C CA . ASN A 1 203 ? 0.115 -11.481 -4.738 1.00 89.56 203 ASN A CA 1
ATOM 1608 C C . ASN A 1 203 ? 1.105 -11.567 -3.570 1.00 89.56 203 ASN A C 1
ATOM 1610 O O . ASN A 1 203 ? 0.695 -11.633 -2.415 1.00 89.56 203 ASN A O 1
ATOM 1614 N N . MET A 1 204 ? 2.408 -11.548 -3.847 1.00 87.31 204 MET A N 1
ATOM 1615 C CA . MET A 1 204 ? 3.447 -11.501 -2.821 1.00 87.31 204 MET A CA 1
ATOM 1616 C C . MET A 1 204 ? 3.322 -10.221 -1.999 1.00 87.31 204 MET A C 1
ATOM 1618 O O . MET A 1 204 ? 3.311 -10.279 -0.770 1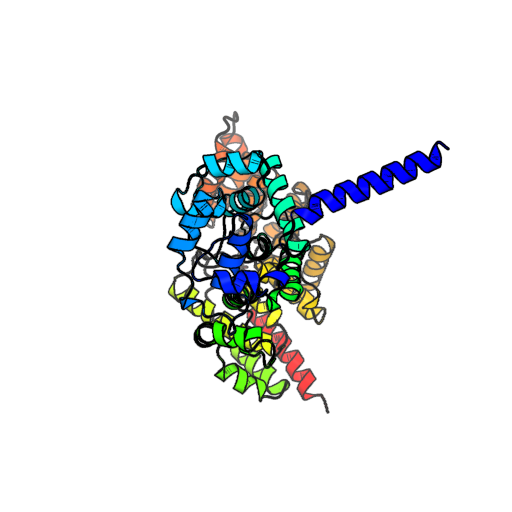.00 87.31 204 MET A O 1
ATOM 1622 N N . TRP A 1 205 ? 3.149 -9.079 -2.666 1.00 87.44 205 TRP A N 1
ATOM 1623 C CA . TRP A 1 205 ? 2.892 -7.819 -1.986 1.00 87.44 205 TRP A CA 1
ATOM 1624 C C . TRP A 1 205 ? 1.603 -7.873 -1.153 1.00 87.44 205 TRP A C 1
ATOM 1626 O O . TRP A 1 205 ? 1.649 -7.549 0.030 1.00 87.44 205 TRP A O 1
ATOM 1636 N N . LYS A 1 206 ? 0.483 -8.366 -1.697 1.00 87.94 206 LYS A N 1
ATOM 1637 C CA . LYS A 1 206 ? -0.775 -8.587 -0.953 1.00 87.94 206 LYS A CA 1
ATOM 1638 C C . LYS A 1 206 ? -0.587 -9.445 0.301 1.00 87.94 206 LYS A C 1
ATOM 1640 O O . LYS A 1 206 ? -1.032 -9.045 1.372 1.00 87.94 206 LYS A O 1
ATOM 1645 N N . ILE A 1 207 ? 0.148 -10.553 0.212 1.00 87.12 207 ILE A N 1
ATOM 1646 C CA . ILE A 1 207 ? 0.435 -11.431 1.357 1.00 87.12 207 ILE A CA 1
ATOM 1647 C C . ILE A 1 207 ? 1.278 -10.716 2.419 1.00 87.12 207 ILE A C 1
ATOM 1649 O O . ILE A 1 207 ? 0.954 -10.795 3.604 1.00 87.12 207 ILE A O 1
ATOM 1653 N N . TYR A 1 208 ? 2.308 -9.955 2.024 1.00 81.75 208 TYR A N 1
ATOM 1654 C CA . TYR A 1 208 ? 3.037 -9.073 2.952 1.00 81.75 208 TYR A CA 1
ATOM 1655 C C . TYR A 1 208 ? 2.154 -7.977 3.550 1.00 81.75 208 TYR A C 1
ATOM 1657 O O . TYR A 1 208 ? 2.510 -7.349 4.547 1.00 81.75 208 TYR A O 1
ATOM 1665 N N . ASN A 1 209 ? 0.999 -7.745 2.935 1.00 81.75 209 ASN A N 1
ATOM 1666 C CA . ASN A 1 209 ? -0.013 -6.820 3.384 1.00 81.75 209 ASN A CA 1
ATOM 1667 C C . ASN A 1 209 ? -1.213 -7.492 4.074 1.00 81.75 209 ASN A C 1
ATOM 1669 O O . ASN A 1 209 ? -2.202 -6.807 4.328 1.00 81.75 209 ASN A O 1
ATOM 1673 N N . TYR A 1 210 ? -1.102 -8.777 4.432 1.00 86.81 210 TYR A N 1
ATOM 1674 C CA . TYR A 1 210 ? -2.134 -9.570 5.117 1.00 86.81 210 TYR A CA 1
ATOM 1675 C C . TYR A 1 210 ? -3.433 -9.759 4.324 1.00 86.81 210 TYR A C 1
ATOM 1677 O O . TYR A 1 210 ? -4.468 -10.105 4.887 1.00 86.81 210 TYR A O 1
ATOM 1685 N N . ASP A 1 211 ? -3.378 -9.578 3.009 1.00 88.69 211 ASP A N 1
ATOM 1686 C CA . ASP A 1 211 ? -4.410 -10.039 2.090 1.00 88.69 211 ASP A CA 1
ATOM 1687 C C . ASP A 1 211 ? -4.046 -11.456 1.626 1.00 88.69 211 ASP A C 1
ATOM 1689 O O . ASP A 1 211 ? -3.156 -11.674 0.798 1.00 88.69 211 ASP A O 1
ATOM 1693 N N . PHE A 1 212 ? -4.715 -12.437 2.233 1.00 91.12 212 PHE A N 1
ATOM 1694 C CA . PHE A 1 212 ? -4.463 -13.863 2.037 1.00 91.12 212 PHE A CA 1
ATOM 1695 C C . PHE A 1 212 ? -5.436 -14.528 1.050 1.00 91.12 212 PHE A C 1
ATOM 1697 O O . PHE A 1 212 ? -5.508 -15.758 1.016 1.00 91.12 212 PHE A O 1
ATOM 1704 N N . GLU A 1 213 ? -6.170 -13.765 0.230 1.00 90.56 213 GLU A N 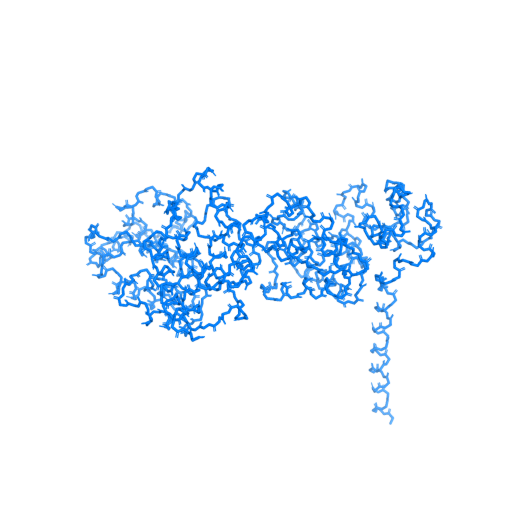1
ATOM 1705 C CA . GLU A 1 213 ? -7.166 -14.308 -0.713 1.00 90.56 213 GLU A CA 1
ATOM 1706 C C . GLU A 1 213 ? -6.588 -15.425 -1.598 1.00 90.56 213 GLU A C 1
ATOM 1708 O O . GLU A 1 213 ? -7.194 -16.486 -1.780 1.00 90.56 213 GLU A O 1
ATOM 1713 N N . ILE A 1 214 ? -5.366 -15.234 -2.103 1.00 89.94 214 ILE A N 1
ATOM 1714 C CA . ILE A 1 214 ? -4.690 -16.224 -2.949 1.00 89.94 214 ILE A CA 1
ATOM 1715 C C . ILE A 1 214 ? -4.401 -17.542 -2.209 1.00 89.94 214 ILE A C 1
ATOM 1717 O O . ILE A 1 214 ? -4.409 -18.603 -2.833 1.00 89.94 214 ILE A O 1
ATOM 1721 N N . CYS A 1 215 ? -4.211 -17.508 -0.885 1.00 91.88 215 CYS A N 1
ATOM 1722 C CA . CYS A 1 215 ? -3.901 -18.686 -0.069 1.00 91.88 215 CYS A CA 1
ATOM 1723 C C . CYS A 1 215 ? -5.107 -19.612 0.143 1.00 91.88 215 CYS A C 1
ATOM 1725 O O . CYS A 1 215 ? -4.926 -20.792 0.450 1.00 91.88 215 CYS A O 1
ATOM 1727 N N . VAL A 1 216 ? -6.327 -19.100 -0.051 1.00 90.75 216 VAL A N 1
ATOM 1728 C CA . VAL A 1 216 ? -7.583 -19.866 0.048 1.00 90.75 216 VAL A CA 1
ATOM 1729 C C . VAL A 1 216 ? -8.279 -20.061 -1.301 1.00 90.75 216 VAL A C 1
ATOM 1731 O O . VAL A 1 216 ? -9.259 -20.804 -1.388 1.00 90.75 216 VAL A O 1
ATOM 1734 N N . SER A 1 217 ? -7.770 -19.434 -2.366 1.00 86.12 217 SER A N 1
ATOM 1735 C CA . SER A 1 217 ? -8.341 -19.527 -3.708 1.00 86.12 217 SER A CA 1
ATOM 1736 C C . SER A 1 217 ? -8.428 -20.977 -4.192 1.00 86.12 217 SER A C 1
ATOM 1738 O O . SER A 1 217 ? -7.452 -21.734 -4.170 1.00 86.12 217 SER A O 1
ATOM 1740 N N . LYS A 1 218 ? -9.610 -21.359 -4.687 1.00 83.25 218 LYS A N 1
ATOM 1741 C CA . LYS A 1 218 ? -9.865 -22.657 -5.331 1.00 83.25 218 LYS A CA 1
ATOM 1742 C C . LYS A 1 218 ? -9.836 -22.585 -6.861 1.00 83.25 218 LYS A C 1
ATOM 1744 O O . LYS A 1 218 ? -9.954 -23.626 -7.493 1.00 83.25 218 LYS A O 1
ATOM 1749 N N . ASP A 1 219 ? -9.626 -21.401 -7.433 1.00 80.12 219 ASP A N 1
ATOM 1750 C CA . ASP A 1 219 ? -9.631 -21.172 -8.879 1.00 80.12 219 ASP A CA 1
ATOM 1751 C C . ASP A 1 219 ? -8.533 -21.986 -9.586 1.00 80.12 219 ASP A C 1
ATOM 1753 O O . ASP A 1 219 ? -7.338 -21.817 -9.321 1.00 80.12 219 ASP A O 1
ATOM 1757 N N . GLU A 1 220 ? -8.941 -22.895 -10.475 1.00 75.12 220 GLU A N 1
ATOM 1758 C CA . GLU A 1 220 ? -8.032 -23.755 -11.239 1.00 75.12 220 GLU A CA 1
ATOM 1759 C C . GLU A 1 220 ? -7.136 -22.952 -12.186 1.00 75.12 220 GLU A C 1
ATOM 1761 O O . GLU A 1 220 ? -5.975 -23.321 -12.368 1.00 75.12 220 GLU A O 1
ATOM 1766 N N . ASN A 1 221 ? -7.601 -21.799 -12.675 1.00 72.50 221 ASN A N 1
ATOM 1767 C CA . ASN A 1 221 ? -6.811 -20.923 -13.544 1.00 72.50 221 ASN A CA 1
ATOM 1768 C C . ASN A 1 221 ? -5.633 -20.270 -12.803 1.00 72.50 221 ASN A C 1
ATOM 1770 O O . ASN A 1 221 ? -4.660 -19.858 -13.422 1.00 72.50 221 ASN A O 1
ATOM 1774 N N . LYS A 1 222 ? -5.677 -20.246 -11.464 1.00 70.56 222 LYS A N 1
ATOM 1775 C CA . LYS A 1 222 ? -4.612 -19.724 -10.592 1.00 70.56 222 LYS A CA 1
ATOM 1776 C C . LYS A 1 222 ? -3.752 -20.831 -9.985 1.00 70.56 222 LYS A C 1
ATOM 1778 O O . LYS A 1 222 ? -3.113 -20.640 -8.952 1.00 70.56 222 LYS A O 1
ATOM 1783 N N . LEU A 1 223 ? -3.759 -22.042 -10.553 1.00 73.00 223 LEU A N 1
ATOM 1784 C CA . LEU A 1 223 ? -2.987 -23.168 -10.012 1.00 73.00 223 LEU A CA 1
ATOM 1785 C C . LEU A 1 223 ? -1.487 -22.859 -9.924 1.00 73.00 223 LEU A C 1
ATOM 1787 O O . LEU A 1 223 ? -0.885 -23.113 -8.882 1.00 73.00 223 LEU A O 1
ATOM 1791 N N . LEU A 1 224 ? -0.904 -22.291 -10.980 1.00 69.69 224 LEU A N 1
ATOM 1792 C CA . LEU A 1 224 ? 0.527 -21.982 -11.033 1.00 69.69 224 LEU A CA 1
ATOM 1793 C C . LEU A 1 224 ? 0.909 -20.864 -10.051 1.00 69.69 224 LEU A C 1
ATOM 1795 O O . LEU A 1 224 ? 1.882 -21.001 -9.312 1.00 69.69 224 LEU A O 1
ATOM 1799 N N . GLU A 1 225 ? 0.100 -19.806 -9.968 1.00 74.31 225 GLU A N 1
ATOM 1800 C CA . GLU A 1 225 ? 0.257 -18.739 -8.970 1.00 74.31 225 GLU A CA 1
ATOM 1801 C C . GLU A 1 225 ? 0.214 -19.313 -7.548 1.00 74.31 225 GLU A C 1
ATOM 1803 O O . GLU A 1 225 ? 1.100 -19.054 -6.738 1.00 74.31 225 GLU A O 1
ATOM 1808 N N . ARG A 1 226 ? -0.762 -20.180 -7.244 1.00 77.31 226 ARG A N 1
ATOM 1809 C CA . ARG A 1 226 ? -0.861 -20.845 -5.934 1.00 77.31 226 ARG A CA 1
ATOM 1810 C C . ARG A 1 226 ? 0.334 -21.744 -5.636 1.00 77.31 226 ARG A C 1
ATOM 1812 O O . ARG A 1 226 ? 0.789 -21.773 -4.497 1.00 77.31 226 ARG A O 1
ATOM 1819 N N . GLN A 1 227 ? 0.847 -22.479 -6.621 1.00 75.81 227 GLN A N 1
ATOM 1820 C CA . GLN A 1 227 ? 2.045 -23.304 -6.441 1.00 75.81 227 GLN A CA 1
ATOM 1821 C C . GLN A 1 227 ? 3.260 -22.439 -6.098 1.00 75.81 227 GLN A C 1
ATOM 1823 O O . GLN A 1 227 ? 3.973 -22.753 -5.142 1.00 75.81 227 GLN A O 1
ATOM 1828 N N . ASN A 1 228 ? 3.434 -21.316 -6.793 1.00 76.69 228 ASN A N 1
ATOM 1829 C CA . ASN A 1 228 ? 4.510 -20.367 -6.518 1.00 76.69 228 ASN A CA 1
ATOM 1830 C C . ASN A 1 228 ? 4.354 -19.678 -5.157 1.00 76.69 228 ASN A C 1
ATOM 1832 O O . ASN A 1 228 ? 5.347 -19.446 -4.470 1.00 76.69 228 ASN A O 1
ATOM 1836 N N . MET A 1 229 ? 3.117 -19.419 -4.728 1.00 85.06 229 MET A N 1
ATOM 1837 C CA . MET A 1 229 ? 2.826 -18.820 -3.424 1.00 85.06 229 MET A CA 1
ATOM 1838 C C . MET A 1 229 ? 2.723 -19.838 -2.283 1.00 85.06 229 MET A C 1
ATOM 1840 O O . MET A 1 229 ? 2.599 -19.432 -1.132 1.00 85.06 229 MET A O 1
ATOM 1844 N N . SER A 1 230 ? 2.801 -21.145 -2.551 1.00 83.50 230 SER A N 1
ATOM 1845 C CA . SER A 1 230 ? 2.528 -22.198 -1.560 1.00 83.50 230 SER A CA 1
ATOM 1846 C C . SER A 1 230 ? 3.403 -22.095 -0.308 1.00 83.50 230 SER A C 1
ATOM 1848 O O . SER A 1 230 ? 2.889 -22.173 0.808 1.00 83.50 230 SER A O 1
ATOM 1850 N N . VAL A 1 231 ? 4.705 -21.848 -0.482 1.00 83.44 231 VAL A N 1
ATOM 1851 C CA . VAL A 1 231 ? 5.649 -21.667 0.628 1.00 83.44 231 VAL A CA 1
ATOM 1852 C C . VAL A 1 231 ? 5.303 -20.407 1.417 1.00 83.44 231 VAL A C 1
ATOM 1854 O O . VAL A 1 231 ? 5.148 -20.481 2.635 1.00 83.44 231 VAL A O 1
ATOM 1857 N N . LEU A 1 232 ? 5.104 -19.271 0.739 1.00 85.19 232 LEU A N 1
ATOM 1858 C CA . LEU A 1 232 ? 4.793 -18.005 1.407 1.00 85.19 232 LEU A CA 1
ATOM 1859 C C . LEU A 1 232 ? 3.460 -18.084 2.167 1.00 85.19 232 LEU A C 1
ATOM 1861 O O . LEU A 1 232 ? 3.396 -17.707 3.334 1.00 85.19 232 LEU A O 1
ATOM 1865 N N . CYS A 1 233 ? 2.427 -18.660 1.549 1.00 90.06 233 CYS A N 1
ATOM 1866 C CA . CYS A 1 233 ? 1.147 -18.935 2.194 1.00 90.06 233 CYS A CA 1
ATOM 1867 C C . CYS A 1 233 ? 1.315 -19.856 3.407 1.00 90.06 233 CYS A C 1
ATOM 1869 O O . CYS A 1 233 ? 0.771 -19.560 4.463 1.00 90.06 233 CYS A O 1
ATOM 1871 N N . SER A 1 234 ? 2.105 -20.929 3.310 1.00 86.38 234 SER A N 1
ATOM 1872 C CA . SER A 1 234 ? 2.327 -21.834 4.448 1.00 86.38 234 SER A CA 1
ATOM 1873 C C . SER A 1 234 ? 3.045 -21.174 5.633 1.00 86.38 234 SER A C 1
ATOM 1875 O O . SER A 1 234 ? 2.864 -21.607 6.767 1.00 86.38 234 SER A O 1
ATOM 1877 N N . MET A 1 235 ? 3.842 -20.128 5.384 1.00 85.38 235 MET A N 1
ATOM 1878 C CA . MET A 1 235 ? 4.571 -19.388 6.418 1.00 85.38 235 MET A CA 1
ATOM 1879 C C . MET A 1 235 ? 3.763 -18.232 7.022 1.00 85.38 235 MET A C 1
ATOM 1881 O O . MET A 1 235 ? 3.965 -17.887 8.186 1.00 85.38 235 MET A O 1
ATOM 1885 N N . ALA A 1 236 ? 2.891 -17.596 6.235 1.00 86.12 236 ALA A N 1
ATOM 1886 C CA . ALA A 1 236 ? 2.186 -16.378 6.634 1.00 86.12 236 ALA A CA 1
ATOM 1887 C C . ALA A 1 236 ? 0.723 -16.604 7.051 1.00 86.12 236 ALA A C 1
ATOM 1889 O O . ALA A 1 236 ? 0.210 -15.828 7.853 1.00 86.12 236 ALA A O 1
ATOM 1890 N N . PHE A 1 237 ? 0.057 -17.640 6.530 1.00 91.69 237 PHE A N 1
ATOM 1891 C CA . PHE A 1 237 ? -1.384 -17.852 6.674 1.00 91.69 237 PHE A CA 1
ATOM 1892 C C . PHE A 1 237 ? -1.715 -19.083 7.533 1.00 91.69 237 PHE A C 1
ATOM 1894 O O . PHE A 1 237 ? -1.266 -20.199 7.266 1.00 91.69 237 PHE A O 1
ATOM 1901 N N . ASN A 1 238 ? -2.568 -18.896 8.547 1.00 91.94 238 ASN A N 1
ATOM 1902 C CA . ASN A 1 238 ? -3.034 -19.981 9.409 1.00 91.94 238 ASN A CA 1
ATOM 1903 C C . ASN A 1 238 ? -4.203 -20.742 8.761 1.00 91.94 238 ASN A C 1
ATOM 1905 O O . ASN A 1 238 ? -5.379 -20.477 9.019 1.00 91.94 238 ASN A O 1
ATOM 1909 N N . LYS A 1 239 ? -3.860 -21.722 7.921 1.00 91.88 239 LYS A N 1
ATOM 1910 C CA . LYS A 1 239 ? -4.842 -22.547 7.206 1.00 91.88 239 LYS A CA 1
ATOM 1911 C C . LYS A 1 239 ? -5.734 -23.379 8.134 1.00 91.88 239 LYS A C 1
ATOM 1913 O O . LYS A 1 239 ? -6.913 -23.533 7.836 1.00 91.88 239 LYS A O 1
ATOM 1918 N N . ALA A 1 240 ? -5.198 -23.887 9.245 1.00 93.75 240 ALA A N 1
ATOM 1919 C CA . ALA A 1 240 ? -5.970 -24.695 10.189 1.00 93.75 240 ALA A CA 1
ATOM 1920 C C . ALA A 1 240 ? -7.097 -23.875 10.834 1.00 93.75 240 ALA A C 1
ATOM 1922 O O . ALA A 1 240 ? -8.241 -24.319 10.848 1.00 93.75 240 ALA A O 1
ATOM 1923 N N . LEU A 1 241 ? -6.787 -22.648 11.272 1.00 94.81 241 LEU A N 1
ATOM 1924 C CA . LEU A 1 241 ? -7.790 -21.724 11.800 1.00 94.81 241 LEU A CA 1
ATOM 1925 C C . LEU A 1 241 ? -8.838 -21.366 10.740 1.00 94.81 241 LEU A C 1
ATOM 1927 O O . LEU A 1 241 ? -10.026 -21.339 11.038 1.00 94.81 241 LEU A O 1
ATOM 1931 N N . TYR A 1 242 ? -8.425 -21.113 9.494 1.00 96.00 242 TYR A N 1
ATOM 1932 C CA . TYR A 1 242 ? -9.377 -20.844 8.415 1.00 96.00 242 TYR A CA 1
ATOM 1933 C C . TYR A 1 242 ? -10.347 -22.009 8.200 1.00 96.00 242 TYR A C 1
ATOM 1935 O O . TYR A 1 242 ? -11.552 -21.790 8.110 1.00 96.00 242 TYR A O 1
ATOM 1943 N N . GLU A 1 243 ? -9.837 -23.241 8.129 1.00 95.25 243 GLU A N 1
ATOM 1944 C CA . GLU A 1 243 ? -10.665 -24.435 7.940 1.00 95.25 243 GLU A CA 1
ATOM 1945 C C . GLU A 1 243 ? -11.643 -24.626 9.107 1.00 95.25 243 GLU A C 1
ATOM 1947 O O . GLU A 1 243 ? -12.832 -24.839 8.866 1.00 95.25 243 GLU A O 1
ATOM 1952 N N . GLU A 1 244 ? -11.179 -24.449 10.346 1.00 96.56 244 GLU A N 1
ATOM 1953 C CA . GLU A 1 244 ? -12.013 -24.470 11.551 1.00 96.56 244 GLU A CA 1
ATOM 1954 C C . GLU A 1 244 ? -13.140 -23.425 11.487 1.00 96.56 244 GLU A C 1
ATOM 1956 O O . GLU A 1 244 ? -14.319 -23.775 11.548 1.00 96.56 244 GLU A O 1
ATOM 1961 N N . LEU A 1 245 ? -12.799 -22.148 11.289 1.00 96.38 245 LEU A N 1
ATOM 1962 C CA . LEU A 1 245 ? -13.773 -21.053 11.246 1.00 96.38 245 LEU A CA 1
ATOM 1963 C C . LEU A 1 245 ? -14.738 -21.171 10.056 1.00 96.38 245 LEU A C 1
ATOM 1965 O O . LEU A 1 245 ? -15.896 -20.754 10.150 1.00 96.38 245 LEU A O 1
ATOM 1969 N N . SER A 1 246 ? -14.285 -21.729 8.929 1.00 95.06 246 SER A N 1
ATOM 1970 C CA . SER A 1 246 ? -15.118 -21.945 7.740 1.00 95.06 246 SER A CA 1
ATOM 1971 C C . SER A 1 246 ? -16.199 -23.009 7.953 1.00 95.06 246 SER A C 1
ATOM 1973 O O . SER A 1 246 ? -17.233 -22.960 7.289 1.00 95.06 246 SER A O 1
ATOM 1975 N N . ALA A 1 247 ? -15.978 -23.939 8.887 1.00 95.88 247 ALA A N 1
ATOM 1976 C CA . ALA A 1 247 ? -16.934 -24.978 9.255 1.00 95.88 247 ALA A CA 1
ATOM 1977 C C . ALA A 1 247 ? -17.954 -24.517 10.314 1.00 95.88 247 ALA A C 1
ATOM 1979 O O . ALA A 1 247 ? -18.979 -25.174 10.484 1.00 95.88 247 ALA A O 1
ATOM 1980 N N . MET A 1 248 ? -17.688 -23.402 11.004 1.00 96.50 248 MET A N 1
ATOM 1981 C CA . MET A 1 248 ? -18.601 -22.796 11.977 1.00 96.50 248 MET A CA 1
ATOM 1982 C C . MET A 1 248 ? -19.776 -22.086 11.297 1.00 96.50 248 MET A C 1
ATOM 1984 O O . MET A 1 248 ? -19.641 -21.512 10.208 1.00 96.50 248 MET A O 1
ATOM 1988 N N . THR A 1 249 ? -20.913 -22.057 11.991 1.00 94.25 249 THR A N 1
ATOM 1989 C CA . THR A 1 249 ? -22.036 -21.167 11.668 1.00 94.25 249 THR A CA 1
ATOM 1990 C C . THR A 1 249 ? -21.641 -19.693 11.831 1.00 94.25 249 THR A C 1
ATOM 1992 O O . THR A 1 249 ? -20.609 -19.362 12.420 1.00 94.25 249 THR A O 1
ATOM 1995 N N . VAL A 1 250 ? -22.460 -18.780 11.297 1.00 92.44 250 VAL A N 1
ATOM 1996 C CA . VAL A 1 250 ? -22.224 -17.329 11.421 1.00 92.44 250 VAL A CA 1
ATOM 1997 C C . VAL A 1 250 ? -22.183 -16.906 12.892 1.00 92.44 250 VAL A C 1
ATOM 1999 O O . VAL A 1 250 ? -21.250 -16.215 13.294 1.00 92.44 250 VAL A O 1
ATOM 2002 N N . GLU A 1 251 ? -23.140 -17.370 13.698 1.00 94.19 251 GLU A N 1
ATOM 2003 C CA . GLU A 1 251 ? -23.219 -17.060 15.129 1.00 94.19 251 GLU A CA 1
ATOM 2004 C C . GLU A 1 251 ? -21.992 -17.576 15.898 1.00 94.19 251 GLU A C 1
ATOM 2006 O O . GLU A 1 251 ? -21.337 -16.810 16.606 1.00 94.19 251 GLU A O 1
ATOM 2011 N N . GLU A 1 252 ? -21.617 -18.846 15.710 1.00 95.75 252 GLU A N 1
ATOM 2012 C CA . GLU A 1 252 ? -20.433 -19.438 16.351 1.00 95.75 252 GLU A CA 1
ATOM 2013 C C . GLU A 1 252 ? -19.156 -18.673 15.993 1.00 95.75 252 GLU A C 1
ATOM 2015 O O . GLU A 1 252 ? -18.317 -18.409 16.856 1.00 95.75 252 GLU A O 1
ATOM 2020 N N . ARG A 1 253 ? -19.021 -18.265 14.726 1.00 96.06 253 ARG A N 1
ATOM 2021 C CA . ARG A 1 253 ? -17.866 -17.499 14.257 1.00 96.06 253 ARG A CA 1
ATOM 2022 C C . ARG A 1 253 ? -17.818 -16.100 14.876 1.00 96.06 253 ARG A C 1
ATOM 2024 O O . ARG A 1 253 ? -16.731 -15.643 15.228 1.00 96.06 253 ARG A O 1
ATOM 2031 N N . LEU A 1 254 ? -18.964 -15.431 15.036 1.00 95.38 254 LEU A N 1
ATOM 2032 C CA . LEU A 1 254 ? -19.061 -14.134 15.719 1.00 95.38 254 LEU A CA 1
ATOM 2033 C C . LEU A 1 254 ? -18.668 -14.248 17.197 1.00 95.38 254 LEU A C 1
ATOM 2035 O O . LEU A 1 254 ? -17.859 -13.455 17.677 1.00 95.38 254 LEU A O 1
ATOM 2039 N N . ILE A 1 255 ? -19.187 -15.263 17.894 1.00 95.56 255 ILE A N 1
ATOM 2040 C CA . ILE A 1 255 ? -18.841 -15.587 19.287 1.00 95.56 255 ILE A CA 1
ATOM 2041 C C . ILE A 1 255 ? -17.334 -15.823 19.417 1.00 95.56 255 ILE A C 1
ATOM 2043 O O . ILE A 1 255 ? -16.682 -15.215 20.269 1.00 95.56 255 ILE A O 1
ATOM 2047 N N . HIS A 1 256 ? -16.767 -16.654 18.539 1.00 96.75 256 HIS A N 1
ATOM 2048 C CA . HIS A 1 256 ? -15.342 -16.965 18.540 1.00 96.75 256 HIS A CA 1
ATOM 2049 C C . HIS A 1 256 ? -14.488 -15.712 18.306 1.00 96.75 256 HIS A C 1
ATOM 2051 O O . HIS A 1 256 ? -13.512 -15.481 19.022 1.00 96.75 256 HIS A O 1
ATOM 2057 N N . TYR A 1 257 ? -14.870 -14.872 17.338 1.00 96.19 257 TYR A N 1
ATOM 2058 C CA . TYR A 1 257 ? -14.161 -13.629 17.047 1.00 96.19 257 TYR A CA 1
ATOM 2059 C C . TYR A 1 257 ? -14.236 -12.635 18.210 1.00 96.19 257 TYR A C 1
ATOM 2061 O O . TYR A 1 257 ? -13.204 -12.110 18.619 1.00 96.19 257 TYR A O 1
ATOM 2069 N N . ARG A 1 258 ? -15.413 -12.422 18.809 1.00 95.75 258 ARG A N 1
ATOM 2070 C CA . ARG A 1 258 ? -15.566 -11.567 19.996 1.00 95.75 258 ARG A CA 1
ATOM 2071 C C . ARG A 1 258 ? -14.681 -12.044 21.144 1.00 95.75 258 ARG A C 1
ATOM 2073 O O . ARG A 1 258 ? -13.961 -11.241 21.736 1.00 95.75 258 ARG A O 1
ATOM 2080 N N . ASP A 1 259 ? -14.718 -13.339 21.451 1.00 95.50 259 ASP A N 1
ATOM 2081 C CA . ASP A 1 259 ? -13.932 -13.921 22.541 1.00 95.50 259 ASP A CA 1
ATOM 2082 C C . ASP A 1 259 ? -12.429 -13.805 22.278 1.00 95.50 259 ASP A C 1
ATOM 2084 O O . ASP A 1 259 ? -11.646 -13.625 23.214 1.00 95.50 259 ASP A O 1
ATOM 2088 N N . TYR A 1 260 ? -12.019 -13.901 21.013 1.00 94.25 260 TYR A N 1
ATOM 2089 C CA . TYR A 1 260 ? -10.655 -13.633 20.580 1.00 94.25 260 TYR A CA 1
ATOM 2090 C C . TYR A 1 260 ? -10.288 -12.156 20.793 1.00 94.25 260 TYR A C 1
ATOM 2092 O O . TYR A 1 260 ? -9.367 -11.881 21.563 1.00 94.25 260 TYR A O 1
ATOM 2100 N N . ILE A 1 261 ? -11.051 -11.207 20.236 1.00 91.75 261 ILE A N 1
ATOM 2101 C CA . ILE A 1 261 ? -10.820 -9.759 20.398 1.00 91.75 261 ILE A CA 1
ATOM 2102 C C . ILE A 1 261 ? -10.743 -9.358 21.878 1.00 91.75 261 ILE A C 1
ATOM 2104 O O . ILE A 1 261 ? -9.851 -8.606 22.268 1.00 91.75 261 ILE A O 1
ATOM 2108 N N . ALA A 1 262 ? -11.613 -9.904 22.731 1.00 89.38 262 ALA A N 1
ATOM 2109 C CA . ALA A 1 262 ? -11.615 -9.628 24.167 1.00 89.38 262 ALA A CA 1
ATOM 2110 C C . ALA A 1 262 ? -10.323 -10.081 24.884 1.00 89.38 262 ALA A C 1
ATOM 2112 O O . ALA A 1 262 ? -9.924 -9.471 25.882 1.00 89.38 262 ALA A O 1
ATOM 2113 N N . LYS A 1 263 ? -9.661 -11.136 24.390 1.00 88.50 263 LYS A N 1
ATOM 2114 C CA . LYS A 1 263 ? -8.422 -11.692 24.964 1.00 88.50 263 LYS A CA 1
ATOM 2115 C C . LYS A 1 263 ? -7.166 -10.977 24.486 1.00 88.50 263 LYS A C 1
ATOM 2117 O O . LYS A 1 263 ? -6.183 -10.956 25.228 1.00 88.50 263 LYS A O 1
ATOM 2122 N N . ILE A 1 264 ? -7.194 -10.401 23.288 1.00 83.75 264 ILE A N 1
ATOM 2123 C CA . ILE A 1 264 ? -6.057 -9.688 22.714 1.00 83.75 264 ILE A CA 1
ATOM 2124 C C . ILE A 1 264 ? -5.717 -8.484 23.603 1.00 83.75 264 ILE A C 1
ATOM 2126 O O . ILE A 1 264 ? -6.461 -7.500 23.696 1.00 83.75 264 ILE A O 1
ATOM 2130 N N . LYS A 1 265 ? -4.571 -8.570 24.277 1.00 70.69 265 LYS A N 1
ATOM 2131 C CA . LYS A 1 265 ? -3.966 -7.469 25.026 1.00 70.69 265 LYS A CA 1
ATOM 2132 C C . LYS A 1 265 ? -2.755 -7.008 24.246 1.00 70.69 265 LYS A C 1
ATOM 2134 O O . LYS A 1 265 ? -1.814 -7.776 24.079 1.00 70.69 265 LYS A O 1
ATOM 2139 N N . LEU A 1 266 ? -2.786 -5.769 23.786 1.00 66.44 266 LEU A N 1
ATOM 2140 C CA . LEU A 1 266 ? -1.686 -5.201 23.020 1.00 66.44 266 LEU A CA 1
ATOM 2141 C C . LEU A 1 266 ? -1.128 -3.984 23.740 1.00 66.44 266 LEU A C 1
ATOM 2143 O O . LEU A 1 266 ? -1.859 -3.332 24.478 1.00 66.44 266 LEU A O 1
ATOM 2147 N N . ALA A 1 267 ? 0.166 -3.715 23.585 1.00 56.34 267 ALA A N 1
ATOM 2148 C CA . ALA A 1 267 ? 0.791 -2.570 24.229 1.00 56.34 267 ALA A CA 1
ATOM 2149 C C . ALA A 1 267 ? 0.346 -1.279 23.531 1.00 56.34 267 ALA A C 1
ATOM 2151 O O . ALA A 1 267 ? 0.531 -1.128 22.326 1.00 56.34 267 ALA A O 1
ATOM 2152 N N . ASP A 1 268 ? -0.198 -0.344 24.303 1.00 55.03 268 ASP A N 1
ATOM 2153 C CA . ASP A 1 268 ? -0.513 1.017 23.860 1.00 55.03 268 ASP A CA 1
ATOM 2154 C C . ASP A 1 268 ? 0.691 1.964 24.041 1.00 55.03 268 ASP A C 1
ATOM 2156 O O . ASP A 1 268 ? 0.535 3.168 24.227 1.00 55.03 268 ASP A O 1
ATOM 2160 N N . GLU A 1 269 ? 1.905 1.407 24.052 1.00 49.75 269 GLU A N 1
ATOM 2161 C CA . GLU A 1 269 ? 3.132 2.129 24.380 1.00 49.75 269 GLU A CA 1
ATOM 2162 C C . GLU A 1 269 ? 3.618 2.999 23.211 1.00 49.75 269 GLU A C 1
ATOM 2164 O O . GLU A 1 269 ? 3.645 2.568 22.058 1.00 49.75 269 GLU A O 1
ATOM 2169 N N . ASP A 1 270 ? 4.088 4.211 23.529 1.00 48.25 270 ASP A N 1
ATOM 2170 C CA . ASP A 1 270 ? 4.691 5.153 22.572 1.00 48.25 270 ASP A CA 1
ATOM 2171 C C . ASP A 1 270 ? 6.003 4.630 21.941 1.00 48.25 270 ASP A C 1
ATOM 2173 O O . ASP A 1 270 ? 6.438 5.132 20.903 1.00 48.25 270 ASP A O 1
ATOM 2177 N N . VAL A 1 271 ? 6.659 3.637 22.561 1.00 52.66 271 VAL A N 1
ATOM 2178 C CA . VAL A 1 271 ? 7.903 3.014 22.078 1.00 52.66 271 VAL A CA 1
ATOM 2179 C C . VAL A 1 271 ? 7.773 1.493 22.123 1.00 52.66 271 VAL A C 1
ATOM 2181 O O . VAL A 1 271 ? 7.929 0.867 23.164 1.00 52.66 271 VAL A O 1
ATOM 2184 N N . GLU A 1 272 ? 7.517 0.888 20.967 1.00 59.53 272 GLU A N 1
ATOM 2185 C CA . GLU A 1 272 ? 7.288 -0.552 20.839 1.00 59.53 272 GLU A CA 1
ATOM 2186 C C . GLU A 1 272 ? 8.596 -1.374 20.878 1.00 59.53 272 GLU A C 1
ATOM 2188 O O . GLU A 1 272 ? 9.537 -1.125 20.115 1.00 59.53 272 GLU A O 1
ATOM 2193 N N . SER A 1 273 ? 8.650 -2.397 21.742 1.00 68.69 273 SER A N 1
ATOM 2194 C CA . SER A 1 273 ? 9.729 -3.397 21.743 1.00 68.69 273 SER A CA 1
ATOM 2195 C C . SER A 1 273 ? 9.628 -4.347 20.537 1.00 68.69 273 SER A C 1
ATOM 2197 O O . SER A 1 273 ? 8.553 -4.535 19.971 1.00 68.69 273 SER A O 1
ATOM 2199 N N . TYR A 1 274 ? 10.729 -4.998 20.145 1.00 70.62 274 TYR A N 1
ATOM 2200 C CA . TYR A 1 274 ? 10.707 -5.966 19.037 1.00 70.62 274 TYR A CA 1
ATOM 2201 C C . TYR A 1 274 ? 9.741 -7.137 19.291 1.00 70.62 274 TYR A C 1
ATOM 2203 O O . TYR A 1 274 ? 8.978 -7.500 18.400 1.00 70.62 274 TYR A O 1
ATOM 2211 N N . ASP A 1 275 ? 9.724 -7.687 20.507 1.00 77.06 275 ASP A N 1
ATOM 2212 C CA . ASP A 1 275 ? 8.851 -8.815 20.858 1.00 77.06 275 ASP A CA 1
ATOM 2213 C C . ASP A 1 275 ? 7.371 -8.413 20.811 1.00 77.06 275 ASP A C 1
ATOM 2215 O O . ASP A 1 275 ? 6.530 -9.170 20.325 1.00 77.06 275 ASP A O 1
ATOM 2219 N N . THR A 1 276 ? 7.064 -7.186 21.244 1.00 74.12 276 THR A N 1
ATOM 2220 C CA . THR A 1 276 ? 5.728 -6.591 21.123 1.00 74.12 276 THR A CA 1
ATOM 2221 C C . THR A 1 276 ? 5.312 -6.470 19.658 1.00 74.12 276 THR A C 1
ATOM 2223 O O . THR A 1 276 ? 4.203 -6.872 19.308 1.00 74.12 276 THR A O 1
ATOM 2226 N N . ALA A 1 277 ? 6.212 -5.993 18.791 1.00 73.06 277 ALA A N 1
ATOM 2227 C CA . ALA A 1 277 ? 5.947 -5.891 17.361 1.00 73.06 277 ALA A CA 1
ATOM 2228 C C . ALA A 1 277 ? 5.681 -7.269 16.738 1.00 73.06 277 ALA A C 1
ATOM 2230 O O . ALA A 1 277 ? 4.732 -7.419 15.978 1.00 73.06 277 ALA A O 1
ATOM 2231 N N . ILE A 1 278 ? 6.461 -8.299 17.084 1.00 77.62 278 ILE A N 1
ATOM 2232 C CA . ILE A 1 278 ? 6.251 -9.661 16.569 1.00 77.62 278 ILE A CA 1
ATOM 2233 C C . ILE A 1 278 ? 4.902 -10.229 17.016 1.00 77.62 278 ILE A C 1
ATOM 2235 O O . ILE A 1 278 ? 4.162 -10.742 16.177 1.00 77.62 278 ILE A O 1
ATOM 2239 N N . ALA A 1 279 ? 4.553 -10.095 18.300 1.00 79.75 279 ALA A N 1
ATOM 2240 C CA . ALA A 1 279 ? 3.239 -10.501 18.798 1.00 79.75 279 ALA A CA 1
ATOM 2241 C C . ALA A 1 279 ? 2.117 -9.794 18.024 1.00 79.75 279 ALA A C 1
ATOM 2243 O O . ALA A 1 279 ? 1.148 -10.423 17.609 1.00 79.75 279 ALA A O 1
ATOM 2244 N N . TRP A 1 280 ? 2.299 -8.505 17.737 1.00 79.25 280 TRP A N 1
ATOM 2245 C CA . TRP A 1 280 ? 1.352 -7.730 16.953 1.00 79.25 280 TRP A CA 1
ATOM 2246 C C . TRP A 1 280 ? 1.172 -8.261 15.520 1.00 79.25 280 TRP A C 1
ATOM 2248 O O . TRP A 1 280 ? 0.042 -8.368 15.044 1.00 79.25 280 TRP A O 1
ATOM 2258 N N . LEU A 1 281 ? 2.254 -8.640 14.828 1.00 80.12 281 LEU A N 1
ATOM 2259 C CA . LEU A 1 281 ? 2.163 -9.218 13.478 1.00 80.12 281 LEU A CA 1
ATOM 2260 C C . LEU A 1 281 ? 1.379 -10.542 13.474 1.00 80.12 281 LEU A C 1
ATOM 2262 O O . LEU A 1 281 ? 0.663 -10.811 12.509 1.00 80.12 281 LEU A O 1
ATOM 2266 N N . GLU A 1 282 ? 1.485 -11.354 14.529 1.00 84.06 282 GLU A N 1
ATOM 2267 C CA . GLU A 1 282 ? 0.718 -12.601 14.664 1.00 84.06 282 GLU A CA 1
ATOM 2268 C C . GLU A 1 282 ? -0.777 -12.350 14.914 1.00 84.06 282 GLU A C 1
ATOM 2270 O O . GLU A 1 282 ? -1.625 -13.031 14.324 1.00 84.06 282 GLU A O 1
ATOM 2275 N N . GLU A 1 283 ? -1.126 -11.327 15.701 1.00 88.56 283 GLU A N 1
ATOM 2276 C CA . GLU A 1 283 ? -2.530 -10.936 15.861 1.00 88.56 283 GLU A CA 1
ATOM 2277 C C . GLU A 1 283 ? -3.120 -10.403 14.545 1.00 88.56 283 GLU A C 1
ATOM 2279 O O . GLU A 1 283 ? -4.233 -10.778 14.179 1.00 88.56 283 GLU A O 1
ATOM 2284 N N . ILE A 1 284 ? -2.367 -9.608 13.767 1.00 86.81 284 ILE A N 1
ATOM 2285 C CA . ILE A 1 284 ? -2.830 -9.148 12.444 1.00 86.81 284 ILE A CA 1
ATOM 2286 C C . ILE A 1 284 ? -3.120 -10.338 11.524 1.00 86.81 284 ILE A C 1
ATOM 2288 O O . ILE A 1 284 ? -4.166 -10.364 10.873 1.00 86.81 284 ILE A O 1
ATOM 2292 N N . LYS A 1 285 ? -2.221 -11.332 11.463 1.00 88.38 285 LYS A N 1
ATOM 2293 C CA . LYS A 1 285 ? -2.433 -12.536 10.640 1.00 88.38 285 LYS A CA 1
ATOM 2294 C C . LYS A 1 285 ? -3.719 -13.250 11.029 1.00 88.38 285 LYS A C 1
ATOM 2296 O O . LYS A 1 285 ? -4.463 -13.686 10.157 1.00 88.38 285 LYS A O 1
ATOM 2301 N N . THR A 1 286 ? -3.979 -13.351 12.328 1.00 92.38 286 THR A N 1
ATOM 2302 C CA . THR A 1 286 ? -5.173 -14.003 12.861 1.00 92.38 286 THR A CA 1
ATOM 2303 C C . THR A 1 286 ? -6.436 -13.219 12.499 1.00 92.38 286 THR A C 1
ATOM 2305 O O . THR A 1 286 ? -7.363 -13.804 11.941 1.00 92.38 286 THR A O 1
ATOM 2308 N N . VAL A 1 287 ? -6.458 -11.895 12.701 1.00 92.31 287 VAL A N 1
ATOM 2309 C CA . VAL A 1 287 ? -7.571 -11.023 12.272 1.00 92.31 287 VAL A CA 1
ATOM 2310 C C . VAL A 1 287 ? -7.807 -11.115 10.760 1.00 92.31 287 VAL A C 1
ATOM 2312 O O . VAL A 1 287 ? -8.952 -11.210 10.326 1.00 92.31 287 VAL A O 1
ATOM 2315 N N . ALA A 1 288 ? -6.748 -11.186 9.951 1.00 92.00 288 ALA A N 1
ATOM 2316 C CA . ALA A 1 288 ? -6.861 -11.347 8.504 1.00 92.00 288 ALA A CA 1
ATOM 2317 C C . ALA A 1 288 ? -7.542 -12.664 8.080 1.00 92.00 288 ALA A C 1
ATOM 2319 O O . ALA A 1 288 ? -8.233 -12.689 7.062 1.00 92.00 288 ALA A O 1
ATOM 2320 N N . VAL A 1 289 ? -7.428 -13.746 8.864 1.00 95.00 289 VAL A N 1
ATOM 2321 C CA . VAL A 1 289 ? -8.200 -14.979 8.614 1.00 95.00 289 VAL A CA 1
ATOM 2322 C C . VAL A 1 289 ? -9.704 -14.732 8.781 1.00 95.00 289 VAL A C 1
ATOM 2324 O O . VAL A 1 289 ? -10.488 -15.185 7.947 1.00 95.00 289 VAL A O 1
ATOM 2327 N N . TYR A 1 290 ? -10.118 -13.982 9.807 1.00 94.69 290 TYR A N 1
ATOM 2328 C CA . TYR A 1 290 ? -11.526 -13.597 9.981 1.00 94.69 290 TYR A CA 1
ATOM 2329 C C . TYR A 1 290 ? -12.014 -12.697 8.837 1.00 94.69 290 TYR A C 1
ATOM 2331 O O . TYR A 1 290 ? -13.132 -12.883 8.352 1.00 94.69 290 TYR A O 1
ATOM 2339 N N . SER A 1 291 ? -11.157 -11.795 8.352 1.00 91.75 291 SER A N 1
ATOM 2340 C CA . SER A 1 291 ? -11.441 -10.916 7.209 1.00 91.75 291 SER A CA 1
ATOM 2341 C C . SER A 1 291 ? -11.751 -11.679 5.924 1.00 91.75 291 SER A C 1
ATOM 2343 O O . SER A 1 291 ? -12.659 -11.286 5.190 1.00 91.75 291 SER A O 1
ATOM 2345 N N . LEU A 1 292 ? -11.055 -12.795 5.671 1.00 91.81 292 LEU A N 1
ATOM 2346 C CA . LEU A 1 292 ? -11.328 -13.678 4.528 1.00 91.81 292 LEU A CA 1
ATOM 2347 C C . LEU A 1 292 ? -12.684 -14.388 4.607 1.00 91.81 292 LEU A C 1
ATOM 2349 O O . LEU A 1 292 ? -13.203 -14.836 3.588 1.00 91.81 292 LEU A O 1
ATOM 2353 N N . LEU A 1 293 ? -13.234 -14.533 5.813 1.00 92.50 293 LEU A N 1
ATOM 2354 C CA . LEU A 1 293 ? -14.544 -15.136 6.069 1.00 92.50 293 LEU A CA 1
ATOM 2355 C C . LEU A 1 293 ? -15.638 -14.080 6.274 1.00 92.50 293 LEU A C 1
ATOM 2357 O O . LEU A 1 293 ? -16.718 -14.409 6.771 1.00 92.50 293 LEU A O 1
ATOM 2361 N N . ASP A 1 294 ? -15.344 -12.827 5.912 1.00 88.94 294 ASP A N 1
ATOM 2362 C CA . ASP A 1 294 ? -16.251 -11.681 5.950 1.00 88.94 294 ASP A CA 1
ATOM 2363 C C . ASP A 1 294 ? -16.875 -11.398 7.319 1.00 88.94 294 ASP A C 1
ATOM 2365 O O . ASP A 1 294 ? -17.956 -10.802 7.401 1.00 88.94 294 ASP A O 1
ATOM 2369 N N . VAL A 1 295 ? -16.182 -11.780 8.396 1.00 91.75 295 VAL A N 1
ATOM 2370 C CA . VAL A 1 295 ? -16.629 -11.506 9.763 1.00 91.75 295 VAL A CA 1
ATOM 2371 C C . VAL A 1 295 ? -16.690 -9.988 9.981 1.00 91.75 295 VAL A C 1
ATOM 2373 O O . VAL A 1 295 ? -15.707 -9.305 9.683 1.00 91.75 295 VAL A O 1
ATOM 2376 N N . PRO A 1 296 ? -17.806 -9.433 10.483 1.00 88.19 296 PRO A N 1
ATOM 2377 C CA . PRO A 1 296 ? -17.965 -7.995 10.708 1.00 88.19 296 PRO A CA 1
ATOM 2378 C C . PRO A 1 296 ? -16.788 -7.351 11.454 1.00 88.19 296 PRO A C 1
ATOM 2380 O O . PRO A 1 296 ? -16.192 -7.965 12.343 1.00 88.19 296 PRO A O 1
ATOM 2383 N N . TYR A 1 297 ? -16.440 -6.118 11.072 1.00 86.56 297 TYR A N 1
ATOM 2384 C CA . TYR A 1 297 ? -15.345 -5.296 11.614 1.00 86.56 297 TYR A CA 1
ATOM 2385 C C . TYR A 1 297 ? -13.913 -5.810 11.386 1.00 86.56 297 TYR A C 1
ATOM 2387 O O . TYR A 1 297 ? -12.970 -5.030 11.514 1.00 86.56 297 TYR A O 1
ATOM 2395 N N . SER A 1 298 ? -13.704 -7.083 11.031 1.00 89.12 298 SER A N 1
ATOM 2396 C CA . SER A 1 298 ? -12.358 -7.654 10.851 1.00 89.12 298 SER A CA 1
ATOM 2397 C C . SER A 1 298 ? -11.580 -7.004 9.699 1.00 89.12 298 SER A C 1
ATOM 2399 O O . SER A 1 298 ? -10.447 -6.566 9.901 1.00 89.12 298 SER A O 1
ATOM 2401 N N . ARG A 1 299 ? -12.206 -6.827 8.525 1.00 85.00 299 ARG A N 1
ATOM 2402 C CA . ARG A 1 299 ? -11.596 -6.147 7.362 1.00 85.00 299 ARG A CA 1
ATOM 2403 C C . ARG A 1 299 ? -11.210 -4.704 7.672 1.00 85.00 299 ARG A C 1
ATOM 2405 O O . ARG A 1 299 ? -10.146 -4.258 7.258 1.00 85.00 299 ARG A O 1
ATOM 2412 N N . THR A 1 300 ? -12.045 -4.009 8.437 1.00 80.38 300 THR A N 1
ATOM 2413 C CA . THR A 1 300 ? -11.799 -2.633 8.887 1.00 80.38 300 THR A CA 1
ATOM 2414 C C . THR A 1 300 ? -10.696 -2.565 9.951 1.00 80.38 300 THR A C 1
ATOM 2416 O O . THR A 1 300 ? -9.951 -1.588 10.018 1.00 80.38 300 THR A O 1
ATOM 2419 N N . LEU A 1 301 ? -10.525 -3.628 10.744 1.00 83.69 301 LEU A N 1
ATOM 2420 C CA . LEU A 1 301 ? -9.529 -3.701 11.808 1.00 83.69 301 LEU A CA 1
ATOM 2421 C C . LEU A 1 301 ? -8.101 -4.000 11.311 1.00 83.69 301 LEU A C 1
ATOM 2423 O O . LEU A 1 301 ? -7.152 -3.410 11.826 1.00 83.69 301 LEU A O 1
ATOM 2427 N N . VAL A 1 302 ? -7.914 -4.872 10.312 1.00 83.12 302 VAL A N 1
ATOM 2428 C CA . VAL A 1 302 ? -6.574 -5.199 9.769 1.00 83.12 302 VAL A CA 1
ATOM 2429 C C . VAL A 1 302 ? -5.738 -3.958 9.392 1.00 83.12 302 VAL A C 1
ATOM 2431 O O . VAL A 1 302 ? -4.589 -3.866 9.842 1.00 83.12 302 VAL A O 1
ATOM 2434 N N . PRO A 1 303 ? -6.247 -2.981 8.608 1.00 76.88 303 PRO A N 1
ATOM 2435 C CA . PRO A 1 303 ? -5.454 -1.817 8.220 1.00 76.88 303 PRO A CA 1
ATOM 2436 C C . PRO A 1 303 ? -5.140 -0.914 9.421 1.00 76.88 303 PRO A C 1
ATOM 2438 O O . PRO A 1 303 ? -4.042 -0.364 9.494 1.00 76.88 303 PRO A O 1
ATOM 2441 N N . TYR A 1 304 ? -6.037 -0.830 10.409 1.00 77.38 304 TYR A N 1
ATOM 2442 C CA . TYR A 1 304 ? -5.765 -0.149 11.677 1.00 77.38 304 TYR A CA 1
ATOM 2443 C C . TYR A 1 304 ? -4.629 -0.791 12.444 1.00 77.38 304 TYR A C 1
ATOM 2445 O O . TYR A 1 304 ? -3.703 -0.097 12.876 1.00 77.38 304 TYR A O 1
ATOM 2453 N N . MET A 1 305 ? -4.669 -2.115 12.570 1.00 78.06 305 MET A N 1
ATOM 2454 C CA . MET A 1 305 ? -3.636 -2.810 13.306 1.00 78.06 305 MET A CA 1
ATOM 2455 C C . MET A 1 305 ? -2.273 -2.626 12.649 1.00 78.06 305 MET A C 1
ATOM 2457 O O . MET A 1 305 ? -1.264 -2.484 13.332 1.00 78.06 305 MET A O 1
ATOM 2461 N N . ARG A 1 306 ? -2.223 -2.519 11.325 1.00 73.44 306 ARG A N 1
ATOM 2462 C CA . ARG A 1 306 ? -0.982 -2.178 10.636 1.00 73.44 306 ARG A CA 1
ATOM 2463 C C . ARG A 1 306 ? -0.449 -0.779 10.984 1.00 73.44 306 ARG A C 1
ATOM 2465 O O . ARG A 1 306 ? 0.763 -0.606 11.050 1.00 73.44 306 ARG A O 1
ATOM 2472 N N . TYR A 1 307 ? -1.325 0.204 11.191 1.00 62.91 307 TYR A N 1
ATOM 2473 C CA . TYR A 1 307 ? -0.964 1.626 11.227 1.00 62.91 307 TYR A CA 1
ATOM 2474 C C . TYR A 1 307 ? -0.595 2.156 12.633 1.00 62.91 307 TYR A C 1
ATOM 2476 O O . TYR A 1 307 ? 0.321 2.967 12.782 1.00 62.91 307 TYR A O 1
ATOM 2484 N N . LYS A 1 308 ? -1.293 1.738 13.697 1.00 61.38 308 LYS A N 1
ATOM 2485 C CA . LYS A 1 308 ? -1.263 2.436 15.004 1.00 61.38 308 LYS A CA 1
ATOM 2486 C C . LYS A 1 308 ? -0.308 1.789 16.027 1.00 61.38 308 LYS A C 1
ATOM 2488 O O . LYS A 1 308 ? -0.529 0.617 16.278 1.00 61.38 308 LYS A O 1
ATOM 2493 N N . PRO A 1 309 ? 0.632 2.480 16.720 1.00 50.84 309 PRO A N 1
ATOM 2494 C CA . PRO A 1 309 ? 1.122 3.853 16.568 1.00 50.84 309 PRO A CA 1
ATOM 2495 C C . PRO A 1 309 ? 2.600 3.883 16.171 1.00 50.84 309 PRO A C 1
ATOM 2497 O O . PRO A 1 309 ? 3.467 3.803 17.032 1.00 50.84 309 PRO A O 1
ATOM 2500 N N . GLY A 1 310 ? 2.916 4.042 14.885 1.00 49.28 310 GLY A N 1
ATOM 2501 C CA . GLY A 1 310 ? 4.231 4.563 14.473 1.00 49.28 310 GLY A CA 1
ATOM 2502 C C . GLY A 1 310 ? 5.468 3.811 14.988 1.00 49.28 310 GLY A C 1
ATOM 2503 O O . GLY A 1 310 ? 6.549 4.399 15.061 1.00 49.28 310 GLY A O 1
ATOM 2504 N N . GLY A 1 311 ? 5.335 2.532 15.357 1.00 46.72 311 GLY A N 1
ATOM 2505 C CA . GLY A 1 311 ? 6.474 1.698 15.710 1.00 46.72 311 GLY A CA 1
ATOM 2506 C C . GLY A 1 311 ? 7.450 1.677 14.538 1.00 46.72 311 GLY A C 1
ATOM 2507 O O . GLY A 1 311 ? 7.033 1.588 13.386 1.00 46.72 311 GLY A O 1
ATOM 2508 N N . LYS A 1 312 ? 8.757 1.727 14.813 1.00 49.97 312 LYS A N 1
ATOM 2509 C CA . LYS A 1 312 ? 9.830 1.660 13.798 1.00 49.97 312 LYS A CA 1
ATOM 2510 C C . LYS A 1 312 ? 9.655 0.503 12.789 1.00 49.97 312 LYS A C 1
ATOM 2512 O O . LYS A 1 312 ? 10.242 0.536 11.713 1.00 49.97 312 LYS A O 1
ATOM 2517 N N . TYR A 1 313 ? 8.875 -0.515 13.155 1.00 51.00 313 TYR A N 1
ATOM 2518 C CA . TYR A 1 313 ? 8.598 -1.730 12.390 1.00 51.00 313 TYR A CA 1
ATOM 2519 C C . TYR A 1 313 ? 7.249 -1.729 11.647 1.00 51.00 313 TYR A C 1
ATOM 2521 O O . TYR A 1 313 ? 6.927 -2.710 10.980 1.00 51.00 313 TYR A O 1
ATOM 2529 N N . ARG A 1 314 ? 6.434 -0.675 11.768 1.00 58.72 314 ARG A N 1
ATOM 2530 C CA . ARG A 1 314 ? 5.088 -0.619 11.187 1.00 58.72 314 ARG A CA 1
ATOM 2531 C C . ARG A 1 314 ? 5.125 0.136 9.863 1.00 58.72 314 ARG A C 1
ATOM 2533 O O . ARG A 1 314 ? 5.381 1.333 9.814 1.00 58.72 314 ARG A O 1
ATOM 2540 N N . HIS A 1 315 ? 4.917 -0.609 8.781 1.00 56.31 315 HIS A N 1
ATOM 2541 C CA . HIS A 1 315 ? 4.995 -0.108 7.413 1.00 56.31 315 HIS A CA 1
ATOM 2542 C C . HIS A 1 315 ? 3.663 0.501 6.963 1.00 56.31 315 HIS A C 1
ATOM 2544 O O . HIS A 1 315 ? 2.653 -0.206 6.887 1.00 56.31 315 HIS A O 1
ATOM 2550 N N . GLU A 1 316 ? 3.685 1.776 6.575 1.00 62.47 316 GLU A N 1
ATOM 2551 C CA . GLU A 1 316 ? 2.635 2.388 5.761 1.00 62.47 316 GLU A CA 1
ATOM 2552 C C . GLU A 1 316 ? 2.668 1.754 4.369 1.00 62.47 316 GLU A C 1
ATOM 2554 O O . GLU A 1 316 ? 3.641 1.899 3.633 1.00 62.47 316 GLU A O 1
ATOM 2559 N N . ALA A 1 317 ? 1.628 1.007 4.009 1.00 70.06 317 ALA A N 1
ATOM 2560 C CA . ALA A 1 317 ? 1.560 0.376 2.700 1.00 70.06 317 ALA A CA 1
ATOM 2561 C C . ALA A 1 317 ? 0.281 0.749 1.966 1.00 70.06 317 ALA A C 1
ATOM 2563 O O . ALA A 1 317 ? -0.777 0.933 2.576 1.00 70.06 317 AL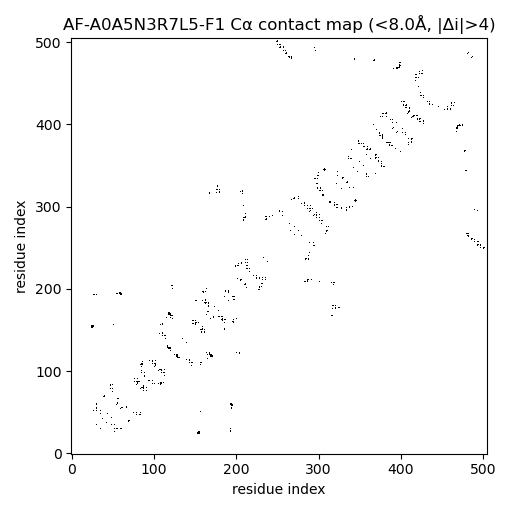A A O 1
ATOM 2564 N N . LEU A 1 318 ? 0.389 0.795 0.638 1.00 77.19 318 LEU A N 1
ATOM 2565 C CA . LEU A 1 318 ? -0.685 1.202 -0.260 1.00 77.19 318 LEU A CA 1
ATOM 2566 C C . LEU A 1 318 ? -1.980 0.408 -0.029 1.00 77.19 318 LEU A C 1
ATOM 2568 O O . LEU A 1 318 ? -3.046 1.006 -0.063 1.00 77.19 318 LEU A O 1
ATOM 2572 N N . LEU A 1 319 ? -1.920 -0.904 0.255 1.00 79.25 319 LEU A N 1
ATOM 2573 C CA . LEU A 1 319 ? -3.133 -1.715 0.446 1.00 79.25 319 LEU A CA 1
ATOM 2574 C C . LEU A 1 319 ? -3.910 -1.290 1.690 1.00 79.25 319 LEU A C 1
ATOM 2576 O O . LEU A 1 319 ? -5.129 -1.179 1.650 1.00 79.25 319 LEU A O 1
ATOM 2580 N N . ALA A 1 320 ? -3.201 -1.017 2.786 1.00 75.75 320 ALA A N 1
ATOM 2581 C CA . ALA A 1 320 ? -3.832 -0.560 4.017 1.00 75.75 320 ALA A CA 1
ATOM 2582 C C . ALA A 1 320 ? -4.455 0.830 3.826 1.00 75.75 320 ALA A C 1
ATOM 2584 O O . ALA A 1 320 ? -5.584 1.061 4.248 1.00 75.75 320 ALA A O 1
ATOM 2585 N N . GLN A 1 321 ? -3.756 1.732 3.127 1.00 76.00 321 GLN A N 1
ATOM 2586 C CA . GLN A 1 321 ? -4.297 3.042 2.754 1.00 76.00 321 GLN A CA 1
ATOM 2587 C C . GLN A 1 321 ? -5.513 2.912 1.819 1.00 76.00 321 GLN A C 1
ATOM 2589 O O . GLN A 1 321 ? -6.497 3.633 1.979 1.00 76.00 321 GLN A O 1
ATOM 2594 N N . TYR A 1 322 ? -5.489 1.967 0.876 1.00 80.94 322 TYR A N 1
ATOM 2595 C CA . TYR A 1 322 ? -6.611 1.680 -0.016 1.00 80.94 322 TYR A CA 1
ATOM 2596 C C . TYR A 1 322 ? -7.819 1.177 0.779 1.00 80.94 322 TYR A C 1
ATOM 2598 O O . TYR A 1 322 ? -8.909 1.726 0.658 1.00 80.94 322 TYR A O 1
ATOM 2606 N N . TRP A 1 323 ? -7.634 0.209 1.679 1.00 78.94 323 TRP A N 1
ATOM 2607 C CA . TRP A 1 323 ? -8.703 -0.265 2.561 1.00 78.94 323 TRP A CA 1
ATOM 2608 C C . TRP A 1 323 ? -9.259 0.830 3.472 1.00 78.94 323 TRP A C 1
ATOM 2610 O O . TRP A 1 323 ? -10.449 0.816 3.770 1.00 78.94 323 TRP A O 1
ATOM 2620 N N . PHE A 1 324 ? -8.451 1.815 3.871 1.00 74.69 324 PHE A N 1
ATOM 2621 C CA . PHE A 1 324 ? -8.913 2.989 4.617 1.00 74.69 324 PHE A CA 1
ATOM 2622 C C . PHE A 1 324 ? -9.621 4.057 3.785 1.00 74.69 324 PHE A C 1
ATOM 2624 O O . PHE A 1 324 ? -10.328 4.878 4.362 1.00 74.69 324 PHE A O 1
ATOM 2631 N N . THR A 1 325 ? -9.483 4.039 2.461 1.00 72.31 325 THR A N 1
ATOM 2632 C CA . THR A 1 325 ? -10.097 5.036 1.569 1.00 72.31 325 THR A CA 1
ATOM 2633 C C . THR A 1 325 ? -11.180 4.467 0.645 1.00 72.31 325 THR A C 1
ATOM 2635 O O . THR A 1 325 ? -11.909 5.242 0.036 1.00 72.31 325 THR A O 1
ATOM 2638 N N . SER A 1 326 ? -11.308 3.141 0.523 1.00 75.44 326 SER A N 1
ATOM 2639 C CA . SER A 1 326 ? -12.304 2.442 -0.309 1.00 75.44 326 SER A CA 1
ATOM 2640 C C . SER A 1 326 ? -13.647 2.246 0.393 1.00 75.44 326 SER A C 1
ATOM 2642 O O . SER A 1 326 ? -13.699 1.637 1.460 1.00 75.44 326 SER A O 1
ATOM 2644 N N . ASP A 1 327 ? -14.735 2.742 -0.190 1.00 72.69 327 ASP A N 1
ATOM 2645 C CA . ASP A 1 327 ? -16.081 2.600 0.384 1.00 72.69 327 ASP A CA 1
ATOM 2646 C C . ASP A 1 327 ? -16.704 1.220 0.126 1.00 72.69 327 ASP A C 1
ATOM 2648 O O . ASP A 1 327 ? -17.581 0.801 0.876 1.00 72.69 327 ASP A O 1
ATOM 2652 N N . ASP A 1 328 ? -16.192 0.459 -0.848 1.00 71.31 328 ASP A N 1
ATOM 2653 C CA . ASP A 1 328 ? -16.698 -0.876 -1.217 1.00 71.31 328 ASP A CA 1
ATOM 2654 C C . ASP A 1 328 ? -16.568 -1.921 -0.089 1.00 71.31 328 ASP A C 1
ATOM 2656 O O . ASP A 1 328 ? -17.090 -3.034 -0.187 1.00 71.31 328 ASP A O 1
ATOM 2660 N N . HIS A 1 329 ? -15.849 -1.591 0.985 1.00 69.12 329 HIS A N 1
ATOM 2661 C CA . HIS A 1 329 ? -15.668 -2.449 2.156 1.00 69.12 329 HIS A CA 1
ATOM 2662 C C . HIS A 1 329 ? -16.570 -2.088 3.340 1.00 69.12 329 HIS A C 1
ATOM 2664 O O . HIS A 1 329 ? -16.561 -2.811 4.332 1.00 69.12 329 HIS A O 1
ATOM 2670 N N . ILE A 1 330 ? -17.345 -1.008 3.247 1.00 71.81 330 ILE A N 1
ATOM 2671 C CA . ILE A 1 330 ? -18.236 -0.558 4.315 1.00 71.81 330 ILE A CA 1
ATOM 2672 C C . ILE A 1 330 ? -19.609 -1.197 4.125 1.00 71.81 330 ILE A C 1
ATOM 2674 O O . ILE A 1 330 ? -20.285 -0.945 3.128 1.00 71.81 330 ILE A O 1
ATOM 2678 N N . LYS A 1 331 ? -20.026 -2.027 5.087 1.00 72.12 331 LYS A N 1
ATOM 2679 C CA . LYS A 1 331 ? -21.303 -2.752 5.009 1.00 72.12 331 LYS A CA 1
ATOM 2680 C C . LYS A 1 331 ? -22.481 -1.974 5.585 1.00 72.12 331 LYS A C 1
ATOM 2682 O O . LYS A 1 331 ? -23.605 -2.149 5.118 1.00 72.12 331 LYS A O 1
ATOM 2687 N N . ASP A 1 332 ? -22.226 -1.126 6.574 1.00 77.94 332 ASP A N 1
ATOM 2688 C CA . ASP A 1 332 ? -23.240 -0.338 7.264 1.00 77.94 332 ASP A CA 1
ATOM 2689 C C . ASP A 1 332 ? -22.648 0.931 7.900 1.00 77.94 332 ASP A C 1
ATOM 2691 O O . ASP A 1 332 ? -21.437 1.176 7.873 1.00 77.94 332 ASP A O 1
ATOM 2695 N N . ASP A 1 333 ? -23.537 1.757 8.453 1.00 77.56 333 ASP A N 1
ATOM 2696 C CA . ASP A 1 333 ? -23.180 3.010 9.112 1.00 77.56 333 ASP A CA 1
ATOM 2697 C C . ASP A 1 333 ? -22.296 2.781 10.353 1.00 77.56 333 ASP A C 1
ATOM 2699 O O . ASP A 1 333 ? -21.408 3.588 10.623 1.00 77.56 333 ASP A O 1
ATOM 2703 N N . ASP A 1 334 ? -22.469 1.682 11.092 1.00 76.00 334 ASP A N 1
ATOM 2704 C CA . ASP A 1 334 ? -21.672 1.404 12.291 1.00 76.00 334 ASP A CA 1
ATOM 2705 C C . ASP A 1 334 ? -20.228 1.027 11.925 1.00 76.00 334 ASP A C 1
ATOM 2707 O O . ASP A 1 334 ? -19.282 1.510 12.549 1.00 76.00 334 ASP A O 1
ATOM 2711 N N . GLU A 1 335 ? -20.025 0.226 10.878 1.00 76.00 335 GLU A N 1
ATOM 2712 C CA . GLU A 1 335 ? -18.706 -0.067 10.314 1.00 76.00 335 GLU A CA 1
ATOM 2713 C C . GLU A 1 335 ? -18.072 1.189 9.696 1.00 76.00 335 GLU A C 1
ATOM 2715 O O . GLU A 1 335 ? -16.869 1.415 9.864 1.00 76.00 335 GLU A O 1
ATOM 2720 N N . TYR A 1 336 ? -18.878 2.060 9.074 1.00 76.31 336 TYR A N 1
ATOM 2721 C CA . TYR A 1 336 ? -18.438 3.380 8.618 1.00 76.31 336 TYR A CA 1
ATOM 2722 C C . TYR A 1 336 ? -17.888 4.206 9.789 1.00 76.31 336 TYR A C 1
ATOM 2724 O O . TYR A 1 336 ? -16.757 4.690 9.725 1.00 76.31 336 TYR A O 1
ATOM 2732 N N . TYR A 1 337 ? -18.634 4.345 10.888 1.00 74.31 337 TYR A N 1
ATOM 2733 C CA . TYR A 1 337 ? -18.195 5.115 12.057 1.00 74.31 337 TYR A CA 1
ATOM 2734 C C . TYR A 1 337 ? -17.004 4.479 12.771 1.00 74.31 337 TYR A C 1
ATOM 2736 O O . TYR A 1 337 ? -16.078 5.192 13.168 1.00 74.31 337 TYR A O 1
ATOM 2744 N N . PHE A 1 338 ? -16.982 3.150 12.884 1.00 75.94 338 PHE A N 1
ATOM 2745 C CA . PHE A 1 338 ? -15.856 2.411 13.438 1.00 75.94 338 PHE A CA 1
ATOM 2746 C C . PHE A 1 338 ? -14.576 2.665 12.634 1.00 75.94 338 PHE A C 1
ATOM 2748 O O . PHE A 1 338 ? -13.546 3.012 13.210 1.00 75.94 338 PHE A O 1
ATOM 2755 N N . ARG A 1 339 ? -14.638 2.609 11.299 1.00 75.25 339 ARG A N 1
ATOM 2756 C CA . ARG A 1 339 ? -13.513 2.963 10.423 1.00 75.25 339 ARG A CA 1
ATOM 2757 C C . ARG A 1 339 ? -12.994 4.372 10.698 1.00 75.25 339 ARG A C 1
ATOM 2759 O O . ARG A 1 339 ? -11.784 4.557 10.794 1.00 75.25 339 ARG A O 1
ATOM 2766 N N . TRP A 1 340 ? -13.876 5.361 10.852 1.00 71.31 340 TRP A N 1
ATOM 2767 C CA . TRP A 1 340 ? -13.447 6.731 11.157 1.00 71.31 340 TRP A CA 1
ATOM 2768 C C . TRP A 1 340 ? -12.799 6.849 12.525 1.00 71.31 340 TRP A C 1
ATOM 2770 O O . TRP A 1 340 ? -11.785 7.528 12.644 1.00 71.31 340 TRP A O 1
ATOM 2780 N N . LEU A 1 341 ? -13.326 6.161 13.537 1.00 69.81 341 LEU A N 1
ATOM 2781 C CA . LEU A 1 341 ? -12.683 6.078 14.845 1.00 69.81 341 LEU A CA 1
ATOM 2782 C C . LEU A 1 341 ? -11.255 5.528 14.715 1.00 69.81 341 LEU A C 1
ATOM 2784 O O . LEU A 1 341 ? -10.324 6.089 15.296 1.00 69.81 341 LEU A O 1
ATOM 2788 N N . LEU A 1 342 ? -11.068 4.490 13.894 1.00 71.56 342 LEU A N 1
ATOM 2789 C CA . LEU A 1 342 ? -9.755 3.920 13.613 1.00 71.56 342 LEU A CA 1
ATOM 2790 C C . LEU A 1 342 ? -8.838 4.884 12.849 1.00 71.56 342 LEU A C 1
ATOM 2792 O O . LEU A 1 342 ? -7.689 5.023 13.243 1.00 71.56 342 LEU A O 1
ATOM 2796 N N . ILE A 1 343 ? -9.326 5.590 11.827 1.00 65.44 343 ILE A N 1
ATOM 2797 C CA . ILE A 1 343 ? -8.567 6.602 11.059 1.00 65.44 343 ILE A CA 1
ATOM 2798 C C . ILE A 1 343 ? -8.113 7.755 11.959 1.00 65.44 343 ILE A C 1
ATOM 2800 O O . ILE A 1 343 ? -6.946 8.154 11.931 1.00 65.44 343 ILE A O 1
ATOM 2804 N N . LEU A 1 344 ? -9.032 8.269 12.785 1.00 59.53 344 LEU A N 1
ATOM 2805 C CA . LEU A 1 344 ? -8.732 9.320 13.750 1.00 59.53 344 LEU A CA 1
ATOM 2806 C C . LEU A 1 344 ? -7.674 8.823 14.722 1.00 59.53 344 LEU A C 1
ATOM 2808 O O . LEU A 1 344 ? -6.672 9.506 14.904 1.00 59.53 344 LEU A O 1
ATOM 2812 N N . SER A 1 345 ? -7.857 7.618 15.275 1.00 57.72 345 SER A N 1
ATOM 2813 C CA . SER A 1 345 ? -6.865 7.013 16.156 1.00 57.72 345 SER A CA 1
ATOM 2814 C C . SER A 1 345 ? -5.537 6.815 15.437 1.00 57.72 345 SER A C 1
ATOM 2816 O O . SER A 1 345 ? -4.511 7.108 16.022 1.00 57.72 345 SER A O 1
ATOM 2818 N N . SER A 1 346 ? -5.514 6.428 14.163 1.00 53.50 346 SER A N 1
ATOM 2819 C CA . SER A 1 346 ? -4.308 6.128 13.401 1.00 53.50 346 SER A CA 1
ATOM 2820 C C . SER A 1 346 ? -3.564 7.339 12.872 1.00 53.50 346 SER A C 1
ATOM 2822 O O . SER A 1 346 ? -2.621 7.136 12.136 1.00 53.50 346 SER A O 1
ATOM 2824 N N . HIS A 1 347 ? -3.877 8.576 13.258 1.00 54.00 347 HIS A N 1
ATOM 2825 C CA . HIS A 1 347 ? -3.122 9.749 12.792 1.00 54.00 347 HIS A CA 1
ATOM 2826 C C . HIS A 1 347 ? -3.183 9.960 11.259 1.00 54.00 347 HIS A C 1
ATOM 2828 O O . HIS A 1 347 ? -2.268 10.539 10.675 1.00 54.00 347 HIS A O 1
ATOM 2834 N N . ILE A 1 348 ? -4.251 9.505 10.592 1.00 52.06 348 ILE A N 1
ATOM 2835 C CA . ILE A 1 348 ? -4.544 9.874 9.199 1.00 52.06 348 ILE A CA 1
ATOM 2836 C C . ILE A 1 348 ? -5.394 11.146 9.260 1.00 52.06 348 ILE A C 1
ATOM 2838 O O . ILE A 1 348 ? -6.558 11.114 9.652 1.00 52.06 348 ILE A O 1
ATOM 2842 N N . TYR A 1 349 ? -4.783 12.290 8.961 1.00 50.22 349 TYR A N 1
ATOM 2843 C CA . TYR A 1 349 ? -5.312 13.581 9.412 1.00 50.22 349 TYR A CA 1
ATOM 2844 C C . TYR A 1 349 ? -6.109 14.389 8.391 1.00 50.22 349 TYR A C 1
ATOM 2846 O O . TYR A 1 349 ? -6.626 15.446 8.749 1.00 50.22 349 TYR A O 1
ATOM 2854 N N . GLU A 1 350 ? -6.206 13.939 7.143 1.00 57.06 350 GLU A N 1
ATOM 2855 C CA . GLU A 1 350 ? -6.937 14.669 6.109 1.00 57.06 350 GLU A CA 1
ATOM 2856 C C . GLU A 1 350 ? -8.238 13.935 5.782 1.00 57.06 350 GLU A C 1
ATOM 2858 O O . GLU A 1 350 ? -8.268 12.984 5.004 1.00 57.06 350 GLU A O 1
ATOM 2863 N N . ILE A 1 351 ? -9.323 14.363 6.433 1.00 61.94 351 ILE A N 1
ATOM 2864 C CA . ILE A 1 351 ? -10.680 13.859 6.191 1.00 61.94 351 ILE A CA 1
ATOM 2865 C C . ILE A 1 351 ? -11.602 15.034 5.857 1.00 61.94 351 ILE A C 1
ATOM 2867 O O . ILE A 1 351 ? -11.365 16.161 6.286 1.00 61.94 351 ILE A O 1
ATOM 2871 N N . SER A 1 352 ? -12.677 14.804 5.099 1.00 64.94 352 SER A N 1
ATOM 2872 C CA . SER A 1 352 ? -13.590 15.899 4.736 1.00 64.94 352 SER A CA 1
ATOM 2873 C C . SER A 1 352 ? -14.218 16.553 5.978 1.00 64.94 352 SER A C 1
ATOM 2875 O O . SER A 1 352 ? -14.478 15.874 6.975 1.00 64.94 352 SER A O 1
ATOM 2877 N N . GLU A 1 353 ? -14.529 17.853 5.915 1.00 66.81 353 GLU A N 1
ATOM 2878 C CA . GLU A 1 353 ? -15.215 18.565 7.008 1.00 66.81 353 GLU A CA 1
ATOM 2879 C C . GLU A 1 353 ? -16.534 17.874 7.388 1.00 66.81 353 GLU A C 1
ATOM 2881 O O . GLU A 1 353 ? -16.814 17.652 8.566 1.00 66.81 353 GLU A O 1
ATOM 2886 N N . SER A 1 354 ? -17.313 17.453 6.385 1.00 70.06 354 SER A N 1
ATOM 2887 C CA . SER A 1 354 ? -18.594 16.769 6.593 1.00 70.06 354 SER A CA 1
ATOM 2888 C C . SER A 1 354 ? -18.442 15.448 7.355 1.00 70.06 354 SER A C 1
ATOM 2890 O O . SER A 1 354 ? -19.253 15.136 8.227 1.00 70.06 354 SER A O 1
ATOM 2892 N N . THR A 1 355 ? -17.381 14.695 7.062 1.00 67.25 355 THR A N 1
ATOM 2893 C CA . THR A 1 355 ? -17.046 13.442 7.742 1.00 67.25 355 THR A CA 1
ATOM 2894 C C . THR A 1 355 ? -16.595 13.723 9.168 1.00 67.25 355 THR A C 1
ATOM 2896 O O . THR A 1 355 ? -17.120 13.128 10.103 1.00 67.25 355 THR A O 1
ATOM 2899 N N . SER A 1 356 ? -15.682 14.682 9.335 1.00 67.12 356 SER A N 1
ATOM 2900 C CA . SER A 1 356 ? -15.169 15.129 10.631 1.00 67.12 356 SER A CA 1
ATOM 2901 C C . SER A 1 356 ? -16.311 15.517 11.578 1.00 67.12 356 SER A C 1
ATOM 2903 O O . SER A 1 356 ? -16.362 15.066 12.722 1.00 67.12 356 SER A O 1
ATOM 2905 N N . LEU A 1 357 ? -17.277 16.300 11.085 1.00 71.88 357 LEU A N 1
ATOM 2906 C CA . LEU A 1 357 ? -18.431 16.750 11.859 1.00 71.88 357 LEU A CA 1
ATOM 2907 C C . LEU A 1 357 ? -19.369 15.597 12.239 1.00 71.88 357 LEU A C 1
ATOM 2909 O O . LEU A 1 357 ? -19.814 15.534 13.383 1.00 71.88 357 LEU A O 1
ATOM 2913 N N . LYS A 1 358 ? -19.660 14.675 11.313 1.00 72.19 358 LYS A N 1
ATOM 2914 C CA . LYS A 1 358 ? -20.494 13.494 11.598 1.00 72.19 358 LYS A CA 1
ATOM 2915 C C . LYS A 1 358 ? -19.859 12.594 12.656 1.00 72.19 358 LYS A C 1
ATOM 2917 O O . LYS A 1 358 ? -20.548 12.185 13.585 1.00 72.19 358 LYS A O 1
ATOM 2922 N N . THR A 1 359 ? -18.557 12.334 12.548 1.00 67.19 359 THR A N 1
ATOM 2923 C CA . THR A 1 359 ? -17.816 11.535 13.532 1.00 67.19 359 THR A CA 1
ATOM 2924 C C . THR A 1 359 ? -17.789 12.228 14.890 1.00 67.19 359 THR A C 1
ATOM 2926 O O . THR A 1 359 ? -18.050 11.582 15.901 1.00 67.19 359 THR A O 1
ATOM 2929 N N . LYS A 1 360 ? -17.573 13.553 14.922 1.00 69.44 360 LYS A N 1
ATOM 2930 C CA . LYS A 1 360 ? -17.724 14.341 16.150 1.00 69.44 360 LYS A CA 1
ATOM 2931 C C . LYS A 1 360 ? -19.118 14.145 16.741 1.00 69.44 360 LYS A C 1
ATOM 2933 O O . LYS A 1 360 ? -19.192 13.725 17.874 1.00 69.44 360 LYS A O 1
ATOM 2938 N N . ILE A 1 361 ? -20.206 14.347 15.998 1.00 72.19 361 ILE A N 1
ATOM 2939 C CA . ILE A 1 361 ? -21.580 14.188 16.520 1.00 72.19 361 ILE A CA 1
ATOM 2940 C C . ILE A 1 361 ? -21.848 12.772 17.053 1.00 72.19 361 ILE A C 1
ATOM 2942 O O . ILE A 1 361 ? -22.525 12.617 18.063 1.00 72.19 361 ILE A O 1
ATOM 2946 N N . HIS A 1 362 ? -21.341 11.738 16.380 1.00 69.38 362 HIS A N 1
ATOM 2947 C CA . HIS A 1 362 ? -21.605 10.351 16.765 1.00 69.38 362 HIS A CA 1
ATOM 2948 C C . HIS A 1 362 ? -20.867 9.937 18.049 1.00 69.38 362 HIS A C 1
ATOM 2950 O O . HIS A 1 362 ? -21.374 9.121 18.814 1.00 69.38 362 HIS A O 1
ATOM 2956 N N . PHE A 1 363 ? -19.686 10.506 18.306 1.00 64.31 363 PHE A N 1
ATOM 2957 C CA . PHE A 1 363 ? -18.834 10.116 19.432 1.00 64.31 363 PHE A CA 1
ATOM 2958 C C . PHE A 1 363 ? -18.528 11.259 20.431 1.00 64.31 363 PHE A C 1
ATOM 2960 O O . PHE A 1 363 ? -17.773 11.057 21.386 1.00 64.31 363 PHE A O 1
ATOM 2967 N N . SER A 1 364 ? -19.095 12.460 20.241 1.00 59.72 364 SER A N 1
ATOM 2968 C CA . SER A 1 364 ? -18.759 13.693 20.986 1.00 59.72 364 SER A CA 1
ATOM 2969 C C . SER A 1 364 ? -19.006 13.576 22.471 1.00 59.72 364 SER A C 1
ATOM 2971 O O . SER A 1 364 ? -18.257 14.139 23.265 1.00 59.72 364 SER A O 1
ATOM 2973 N N . ASP A 1 365 ? -20.048 12.841 22.843 1.00 53.00 365 ASP A N 1
ATOM 2974 C CA . ASP A 1 365 ? -20.558 12.822 24.211 1.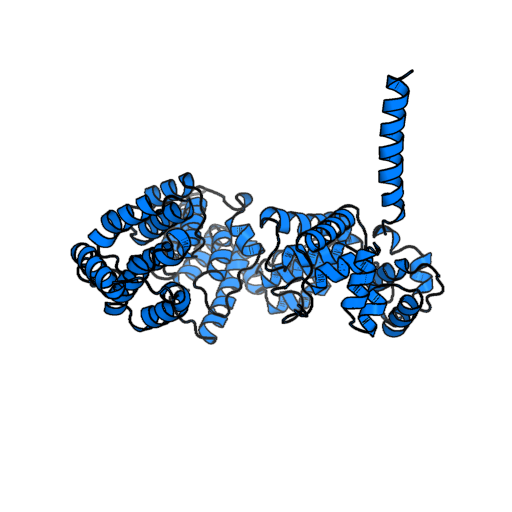00 53.00 365 ASP A CA 1
ATOM 2975 C C . ASP A 1 365 ? -19.657 12.011 25.155 1.00 53.00 365 ASP A C 1
ATOM 2977 O O . ASP A 1 365 ? -19.955 11.881 26.340 1.00 53.00 365 ASP A O 1
ATOM 2981 N N . THR A 1 366 ? -18.553 11.449 24.646 1.00 51.44 366 THR A N 1
ATOM 2982 C CA . THR A 1 366 ? -17.736 10.486 25.393 1.00 51.44 366 THR A CA 1
ATOM 2983 C C . THR A 1 366 ? -16.219 10.585 25.192 1.00 51.44 366 THR A C 1
ATOM 2985 O O . THR A 1 366 ? -15.506 9.946 25.963 1.00 51.44 366 THR A O 1
ATOM 2988 N N . ILE A 1 367 ? -15.677 11.344 24.217 1.00 60.47 367 ILE A N 1
ATOM 2989 C CA . ILE A 1 367 ? -14.243 11.224 23.858 1.00 60.47 367 ILE A CA 1
ATOM 2990 C C . ILE A 1 367 ? -13.571 12.572 23.474 1.00 60.47 367 ILE A C 1
ATOM 2992 O O . ILE A 1 367 ? -13.663 13.003 22.320 1.00 60.47 367 ILE A O 1
ATOM 2996 N N . PRO A 1 368 ? -12.782 13.203 24.374 1.00 62.31 368 PRO A N 1
ATOM 2997 C CA . PRO A 1 368 ? -11.971 14.400 24.085 1.00 62.31 368 PRO A CA 1
ATOM 2998 C C . PRO A 1 368 ? -11.015 14.255 22.888 1.00 62.31 368 PRO A C 1
ATOM 3000 O O . PRO A 1 368 ? -10.828 15.192 22.114 1.00 62.31 368 PRO A O 1
ATOM 3003 N N . TYR A 1 369 ? -10.477 13.055 22.656 1.00 63.09 369 TYR A N 1
ATOM 3004 C CA . TYR A 1 369 ? -9.615 12.766 21.507 1.00 63.09 369 TYR A CA 1
ATOM 3005 C C . TYR A 1 369 ? -10.287 13.055 20.156 1.00 63.09 369 TYR A C 1
ATOM 3007 O O . TYR A 1 369 ? -9.652 13.572 19.239 1.00 63.09 369 TYR A O 1
ATOM 3015 N N . ILE A 1 370 ? -11.577 12.739 20.016 1.00 65.00 370 ILE A N 1
ATOM 3016 C CA . ILE A 1 370 ? -12.305 12.943 18.756 1.00 65.00 370 ILE A CA 1
ATOM 3017 C C . ILE A 1 370 ? -12.492 14.434 18.494 1.00 65.00 370 ILE A C 1
ATOM 3019 O O . ILE A 1 370 ? -12.346 14.871 17.354 1.00 65.00 370 ILE A O 1
ATOM 3023 N N . ASN A 1 371 ? -12.700 15.229 19.548 1.00 71.19 371 ASN A N 1
ATOM 3024 C CA . ASN A 1 371 ? -12.674 16.686 19.454 1.00 71.19 371 ASN A CA 1
ATOM 3025 C C . ASN A 1 371 ? -11.277 17.187 19.049 1.00 71.19 371 ASN A C 1
ATOM 3027 O O . ASN A 1 371 ? -11.177 18.015 18.149 1.00 71.19 371 ASN A O 1
ATOM 3031 N N . SER A 1 372 ? -10.199 16.642 19.621 1.00 72.50 372 SER A N 1
ATOM 3032 C CA . SER A 1 372 ? -8.816 16.979 19.237 1.00 72.50 372 SER A CA 1
ATOM 3033 C C . SER A 1 372 ? -8.534 16.696 17.763 1.00 72.50 372 SER A C 1
ATOM 3035 O O . SER A 1 372 ? -8.145 17.591 17.011 1.00 72.50 372 SER A O 1
ATOM 3037 N N . ALA A 1 373 ? -8.830 15.489 17.290 1.00 68.94 373 ALA A N 1
ATOM 3038 C CA . ALA A 1 373 ? -8.625 15.128 15.893 1.00 68.94 373 ALA A CA 1
ATOM 3039 C C . ALA A 1 373 ? -9.522 15.947 14.936 1.00 68.94 373 ALA A C 1
ATOM 3041 O O . ALA A 1 373 ? -9.047 16.409 13.896 1.00 68.94 373 ALA A O 1
ATOM 3042 N N . TYR A 1 374 ? -10.776 16.221 15.320 1.00 74.94 374 TYR A N 1
ATOM 3043 C CA . TYR A 1 374 ? -11.681 17.115 14.588 1.00 74.94 374 TYR A CA 1
ATOM 3044 C C . TYR A 1 374 ? -11.087 18.522 14.424 1.00 74.94 374 TYR A C 1
ATOM 3046 O O . TYR A 1 374 ? -11.046 19.058 13.314 1.00 74.94 374 TYR A O 1
ATOM 3054 N N . ILE A 1 375 ? -10.584 19.114 15.511 1.00 76.88 375 ILE A N 1
ATOM 3055 C CA . ILE A 1 375 ? -10.017 20.466 15.496 1.00 76.88 375 ILE A CA 1
ATOM 3056 C C . ILE A 1 375 ? -8.689 20.497 14.724 1.00 76.88 375 ILE A C 1
ATOM 3058 O O . ILE A 1 375 ? -8.431 21.444 13.979 1.00 76.88 375 ILE A O 1
ATOM 3062 N N . TYR A 1 376 ? -7.853 19.457 14.838 1.00 73.25 376 TYR A N 1
ATOM 3063 C CA . TYR A 1 376 ? -6.632 19.341 14.032 1.00 73.25 376 TYR A CA 1
ATOM 3064 C C . TYR A 1 376 ? -6.934 19.364 12.530 1.00 73.25 376 TYR A C 1
ATOM 3066 O O . TYR A 1 376 ? -6.270 20.077 11.776 1.00 73.25 376 TYR A O 1
ATOM 3074 N N . ASN A 1 377 ? -7.957 18.626 12.099 1.00 75.25 377 ASN A N 1
ATOM 3075 C CA . ASN A 1 377 ? -8.358 18.566 10.698 1.00 75.25 377 ASN A CA 1
ATOM 3076 C C . ASN A 1 377 ? -8.797 19.943 10.160 1.00 75.25 377 ASN A C 1
ATOM 3078 O O . ASN A 1 377 ? -8.379 20.337 9.075 1.00 75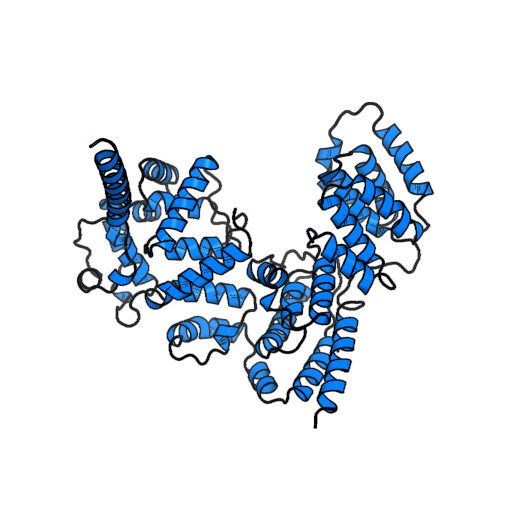.25 377 ASN A O 1
ATOM 3082 N N . ILE A 1 378 ? -9.523 20.745 10.952 1.00 79.19 378 ILE A N 1
ATOM 3083 C CA . ILE A 1 378 ? -9.845 22.145 10.600 1.00 79.19 378 ILE A CA 1
ATOM 3084 C C . ILE A 1 378 ? -8.568 22.946 10.283 1.00 79.19 378 ILE A C 1
ATOM 3086 O O . ILE A 1 378 ? -8.531 23.717 9.322 1.00 79.19 378 ILE A O 1
ATOM 3090 N N . ALA A 1 379 ? -7.486 22.733 11.041 1.00 80.50 379 ALA A N 1
ATOM 3091 C CA . ALA A 1 379 ? -6.207 23.384 10.762 1.00 80.50 379 ALA A CA 1
ATOM 3092 C C . ALA A 1 379 ? -5.556 22.890 9.460 1.00 80.50 379 ALA A C 1
ATOM 3094 O O . ALA A 1 379 ? -4.920 23.681 8.759 1.00 80.50 379 ALA A O 1
ATOM 3095 N N . MET A 1 380 ? -5.684 21.597 9.140 1.00 73.56 380 MET A N 1
ATOM 3096 C CA . MET A 1 380 ? -5.142 21.013 7.907 1.00 73.56 380 MET A CA 1
ATOM 3097 C C . MET A 1 380 ? -5.893 21.493 6.661 1.00 73.56 380 MET A C 1
ATOM 3099 O O . MET A 1 380 ? -5.254 21.723 5.636 1.00 73.56 380 MET A O 1
ATOM 3103 N N . LEU A 1 381 ? -7.198 21.748 6.784 1.00 75.06 381 LEU A N 1
ATOM 3104 C CA . LEU A 1 381 ? -8.064 22.295 5.732 1.00 75.06 381 LEU A CA 1
ATOM 3105 C C . LEU A 1 381 ? -7.891 23.810 5.498 1.00 75.06 381 LEU A C 1
ATOM 3107 O O . LEU A 1 381 ? -8.605 24.398 4.691 1.00 75.06 381 LEU A O 1
ATOM 3111 N N . GLY A 1 382 ? -6.927 24.453 6.165 1.00 80.50 382 GLY A N 1
ATOM 3112 C CA . GLY A 1 382 ? -6.582 25.856 5.922 1.00 80.50 382 GLY A CA 1
ATOM 3113 C C . GLY A 1 382 ? -7.260 26.866 6.849 1.00 80.50 382 GLY A C 1
ATOM 3114 O O . GLY A 1 382 ? -7.121 28.065 6.621 1.00 80.50 382 GLY A O 1
ATOM 3115 N N . GLU A 1 383 ? -7.904 26.421 7.934 1.00 85.56 383 GLU A N 1
ATOM 3116 C CA . GLU A 1 383 ? -8.486 27.291 8.969 1.00 85.56 383 GLU A CA 1
ATOM 3117 C C . GLU A 1 383 ? -7.730 27.200 10.321 1.00 85.56 383 GLU A C 1
ATOM 3119 O O . GLU A 1 383 ? -8.329 26.928 11.367 1.00 85.56 383 GLU A O 1
ATOM 3124 N N . PRO A 1 384 ? -6.400 27.435 10.375 1.00 85.50 384 PRO A N 1
ATOM 3125 C CA . PRO A 1 384 ? -5.617 27.220 11.593 1.00 85.50 384 PRO A CA 1
ATOM 3126 C C . PRO A 1 384 ? -5.918 28.227 12.722 1.00 85.50 384 PRO A C 1
ATOM 3128 O O . PRO A 1 384 ? -5.552 27.977 13.870 1.00 85.50 384 PRO A O 1
ATOM 3131 N N . ASP A 1 385 ? -6.553 29.369 12.434 1.00 87.25 385 ASP A N 1
ATOM 3132 C CA . ASP A 1 385 ? -7.021 30.332 13.450 1.00 87.25 385 ASP A CA 1
ATOM 3133 C C . ASP A 1 385 ? -8.242 29.826 14.209 1.00 87.25 385 ASP A C 1
ATOM 3135 O O . ASP A 1 385 ? -8.227 29.790 15.438 1.00 87.25 385 ASP A O 1
ATOM 3139 N N . LYS A 1 386 ? -9.246 29.334 13.483 1.00 87.69 386 LYS A N 1
ATOM 3140 C CA . LYS A 1 386 ? -10.417 28.678 14.069 1.00 87.69 386 LYS A CA 1
ATOM 3141 C C . LYS A 1 386 ? -10.019 27.436 14.856 1.00 87.69 386 LYS A C 1
ATOM 3143 O O . LYS A 1 386 ? -10.538 27.204 15.940 1.00 87.69 386 LYS A O 1
ATOM 3148 N N . ALA A 1 387 ? -9.072 26.655 14.337 1.00 85.56 387 ALA A N 1
ATOM 3149 C CA . ALA A 1 387 ? -8.563 25.498 15.058 1.00 85.56 387 ALA A CA 1
ATOM 3150 C C . ALA A 1 387 ? -7.892 25.888 16.386 1.00 85.56 387 ALA A C 1
ATOM 3152 O O . ALA A 1 387 ? -8.179 25.275 17.408 1.00 85.56 387 ALA A O 1
ATOM 3153 N N . GLU A 1 388 ? -7.041 26.922 16.398 1.00 86.44 388 GLU A N 1
ATOM 3154 C CA . GLU A 1 388 ? -6.437 27.438 17.638 1.00 86.44 388 GLU A CA 1
ATOM 3155 C C . GLU A 1 388 ? -7.515 27.853 18.653 1.00 86.44 388 GLU A C 1
ATOM 3157 O O . GLU A 1 388 ? -7.448 27.441 19.808 1.00 86.44 388 GLU A O 1
ATOM 3162 N N . GLU A 1 389 ? -8.538 28.599 18.225 1.00 86.12 389 GLU A N 1
ATOM 3163 C CA . GLU A 1 389 ? -9.651 29.003 19.093 1.00 86.12 389 GLU A CA 1
ATOM 3164 C C . GLU A 1 389 ? -10.390 27.798 19.696 1.00 86.12 389 GLU A C 1
ATOM 3166 O O . GLU A 1 389 ? -10.651 27.770 20.899 1.00 86.12 389 GLU A O 1
ATOM 3171 N N . LEU A 1 390 ? -10.704 26.794 18.875 1.00 82.50 390 LEU A N 1
ATOM 3172 C CA . LEU A 1 390 ? -11.408 25.592 19.315 1.00 82.50 390 LEU A CA 1
ATOM 3173 C C . LEU A 1 390 ? -10.562 24.745 20.275 1.00 82.50 390 LEU A C 1
ATOM 3175 O O . LEU A 1 390 ? -11.107 24.221 21.238 1.00 82.50 390 LEU A O 1
ATOM 3179 N N . TYR A 1 391 ? -9.245 24.634 20.071 1.00 82.06 391 TYR A N 1
ATOM 3180 C CA . TYR A 1 391 ? -8.362 23.938 21.018 1.00 82.06 391 TYR A CA 1
ATOM 3181 C C . TYR A 1 391 ? -8.385 24.593 22.400 1.00 82.06 391 TYR A C 1
ATOM 3183 O O . TYR A 1 391 ? -8.519 23.908 23.415 1.00 82.06 391 TYR A O 1
ATOM 3191 N N . LEU A 1 392 ? -8.283 25.922 22.428 1.00 77.00 392 LEU A N 1
ATOM 3192 C CA . LEU A 1 392 ? -8.264 26.690 23.668 1.00 77.00 392 LEU A CA 1
ATOM 3193 C C . LEU A 1 392 ? -9.607 26.601 24.409 1.00 77.00 392 LEU A C 1
ATOM 3195 O O . LEU A 1 392 ? -9.603 26.422 25.621 1.00 77.00 392 LEU A O 1
ATOM 3199 N N . LYS A 1 393 ? -10.735 26.679 23.688 1.00 76.69 393 LYS A N 1
ATOM 3200 C CA . LYS A 1 393 ? -12.086 26.675 24.277 1.00 76.69 393 LYS A CA 1
ATOM 3201 C C . LYS A 1 393 ? -12.645 25.284 24.576 1.00 76.69 393 LYS A C 1
ATOM 3203 O O . LYS A 1 393 ? -13.302 25.100 25.585 1.00 76.69 393 LYS A O 1
ATOM 3208 N N . GLU A 1 394 ? -12.453 24.305 23.693 1.00 72.38 394 GLU A N 1
ATOM 3209 C CA . GLU A 1 394 ? -13.142 23.007 23.801 1.00 72.38 394 GLU A CA 1
ATOM 3210 C C . GLU A 1 394 ? -12.301 21.914 24.469 1.00 72.38 394 GLU A C 1
ATOM 3212 O O . GLU A 1 394 ? -12.864 20.952 24.989 1.00 72.38 394 GLU A O 1
ATOM 3217 N N . LEU A 1 395 ? -10.970 22.011 24.451 1.00 72.06 395 LEU A N 1
ATOM 3218 C CA . LEU A 1 395 ? -10.096 20.934 24.938 1.00 72.06 395 LEU A CA 1
ATOM 3219 C C . LEU A 1 395 ? -9.311 21.341 26.167 1.00 72.06 395 LEU A C 1
ATOM 3221 O O . LEU A 1 395 ? -9.288 20.603 27.153 1.00 72.06 395 LEU A O 1
ATOM 3225 N N . PHE A 1 396 ? -8.722 22.534 26.144 1.00 69.81 396 PHE A N 1
ATOM 3226 C CA . PHE A 1 396 ? -7.980 23.008 27.301 1.00 69.81 396 PHE A CA 1
ATOM 3227 C C . PHE A 1 396 ? -8.904 23.366 28.448 1.00 69.81 396 PHE A C 1
ATOM 3229 O O . PHE A 1 396 ? -8.625 22.896 29.534 1.00 69.81 396 PHE A O 1
ATOM 3236 N N . GLU A 1 397 ? -10.061 24.001 28.245 1.00 64.31 397 GLU A N 1
ATOM 3237 C CA . GLU A 1 397 ? -11.043 24.175 29.338 1.00 64.31 397 GLU A CA 1
ATOM 3238 C C . GLU A 1 397 ? -11.425 22.848 30.041 1.00 64.31 397 GLU A C 1
ATOM 3240 O O . GLU A 1 397 ? -11.813 22.861 31.208 1.00 64.31 397 GLU A O 1
ATOM 3245 N N . ASN A 1 398 ? -11.240 21.702 29.371 1.00 60.84 398 ASN A N 1
ATOM 3246 C CA . ASN A 1 398 ? -11.578 20.362 29.856 1.00 60.84 398 ASN A CA 1
ATOM 3247 C C . ASN A 1 398 ? -10.389 19.512 30.351 1.00 60.84 398 ASN A C 1
ATOM 3249 O O . ASN A 1 398 ? -10.591 18.348 30.696 1.00 60.84 398 ASN A O 1
ATOM 3253 N N . GLY A 1 399 ? -9.163 20.042 30.416 1.00 60.53 399 GLY A N 1
ATOM 3254 C CA . GLY A 1 399 ? -8.029 19.305 31.002 1.00 60.53 399 GLY A CA 1
ATOM 3255 C C . GLY A 1 399 ? -7.178 18.479 30.041 1.00 60.53 399 GLY A C 1
ATOM 3256 O O . GLY A 1 399 ? -6.282 17.775 30.499 1.00 60.53 399 GLY A O 1
ATOM 3257 N N . ASP A 1 400 ? -7.410 18.554 28.727 1.00 67.94 400 ASP A N 1
ATOM 3258 C CA . ASP A 1 400 ? -6.654 17.762 27.750 1.00 67.94 400 ASP A CA 1
ATOM 3259 C C . ASP A 1 400 ? -5.305 18.415 27.395 1.00 67.94 400 ASP A C 1
ATOM 3261 O O . ASP A 1 400 ? -5.169 19.157 26.419 1.00 67.94 400 ASP A O 1
ATOM 3265 N N . ILE A 1 401 ? -4.289 18.127 28.210 1.00 69.62 401 ILE A N 1
ATOM 3266 C CA . ILE A 1 401 ? -2.933 18.662 28.051 1.00 69.62 401 ILE A CA 1
ATOM 3267 C C . ILE A 1 401 ? -2.215 18.119 26.804 1.00 69.62 401 ILE A C 1
ATOM 3269 O O . ILE A 1 401 ? -1.392 18.816 26.204 1.00 69.62 401 ILE A O 1
ATOM 3273 N N . ASP A 1 402 ? -2.532 16.894 26.375 1.00 69.31 402 ASP A N 1
ATOM 3274 C CA . ASP A 1 402 ? -1.849 16.227 25.262 1.00 69.31 402 ASP A CA 1
ATOM 3275 C C . ASP A 1 402 ? -2.245 16.843 23.907 1.00 69.31 402 ASP A C 1
ATOM 3277 O O . ASP A 1 402 ? -1.457 16.833 22.953 1.00 69.31 402 ASP A O 1
ATOM 3281 N N . SER A 1 403 ? -3.388 17.534 23.848 1.00 75.50 403 SER A N 1
ATOM 3282 C CA . SER A 1 403 ? -3.768 18.389 22.718 1.00 75.50 403 SER A CA 1
ATOM 3283 C C . SER A 1 403 ? -2.787 19.549 22.447 1.00 75.50 403 SER A C 1
ATOM 3285 O O . SER A 1 403 ? -2.748 20.073 21.327 1.00 75.50 403 SER A O 1
ATOM 3287 N N . LEU A 1 404 ? -1.888 19.895 23.385 1.00 77.19 404 LEU A N 1
ATOM 3288 C CA . LEU A 1 404 ? -0.764 20.807 23.112 1.00 77.19 404 LEU A CA 1
ATOM 3289 C C . LEU A 1 404 ? 0.139 20.297 21.985 1.00 77.19 404 LEU A C 1
ATOM 3291 O O . LEU A 1 404 ? 0.660 21.103 21.213 1.00 77.19 404 LEU A O 1
ATOM 3295 N N . ARG A 1 405 ? 0.294 18.975 21.826 1.00 77.62 405 ARG A N 1
ATOM 3296 C CA . ARG A 1 405 ? 1.079 18.378 20.733 1.00 77.62 405 ARG A CA 1
ATOM 3297 C C . ARG A 1 405 ? 0.535 18.762 19.354 1.00 77.62 405 ARG A C 1
ATOM 3299 O O . ARG A 1 405 ? 1.305 19.000 18.415 1.00 77.62 405 ARG A O 1
ATOM 3306 N N . ASN A 1 406 ? -0.784 18.855 19.231 1.00 78.38 406 ASN A N 1
ATOM 3307 C CA . ASN A 1 406 ? -1.433 19.233 17.985 1.00 78.38 406 ASN A CA 1
ATOM 3308 C C . ASN A 1 406 ? -1.240 20.723 17.696 1.00 78.38 406 ASN A C 1
ATOM 3310 O O . ASN A 1 406 ? -0.876 21.074 16.573 1.00 78.38 406 ASN A O 1
ATOM 3314 N N . LEU A 1 407 ? -1.352 21.588 18.711 1.00 82.94 407 LEU A N 1
ATOM 3315 C CA . LEU A 1 407 ? -1.010 23.007 18.571 1.00 82.94 407 LEU A CA 1
ATOM 3316 C C . LEU A 1 407 ? 0.460 23.225 18.193 1.00 82.94 407 LEU A C 1
ATOM 3318 O O . LEU A 1 407 ? 0.733 24.022 17.299 1.00 82.94 407 LEU A O 1
ATOM 3322 N N . ILE A 1 408 ? 1.400 22.478 18.787 1.00 86.19 408 ILE A N 1
ATOM 3323 C CA . ILE A 1 408 ? 2.825 22.496 18.402 1.00 86.19 408 ILE A CA 1
ATOM 3324 C C . ILE A 1 408 ? 2.965 22.218 16.900 1.00 86.19 408 ILE A C 1
ATOM 3326 O O . ILE A 1 408 ? 3.633 22.960 16.181 1.00 86.19 408 ILE A O 1
ATOM 3330 N N . SER A 1 409 ? 2.282 21.191 16.396 1.00 82.12 409 SER A N 1
ATOM 3331 C CA . SER A 1 409 ? 2.331 20.833 14.974 1.00 82.12 409 SER A CA 1
ATOM 3332 C C . SER A 1 409 ? 1.678 21.896 14.078 1.00 82.12 409 SER A C 1
ATOM 3334 O O . SER A 1 409 ? 2.212 22.222 13.019 1.00 82.12 409 SER A O 1
ATOM 3336 N N . ILE A 1 410 ? 0.562 22.497 14.504 1.00 84.44 410 ILE A N 1
ATOM 3337 C CA . ILE A 1 410 ? -0.103 23.590 13.777 1.00 84.44 410 ILE A CA 1
ATOM 3338 C C . ILE A 1 410 ? 0.806 24.825 13.706 1.00 84.44 410 ILE A C 1
ATOM 3340 O O . ILE A 1 410 ? 0.956 25.410 12.629 1.00 84.44 410 ILE A O 1
ATOM 3344 N N . TYR A 1 411 ? 1.453 25.204 14.811 1.00 88.06 411 TYR A N 1
ATOM 3345 C CA . TYR A 1 411 ? 2.372 26.342 14.845 1.00 88.06 411 TYR A CA 1
ATOM 3346 C C . TYR A 1 411 ? 3.644 26.104 14.040 1.00 88.06 411 TYR A C 1
ATOM 3348 O O . TYR A 1 411 ? 4.090 27.025 13.361 1.00 88.06 411 TYR A O 1
ATOM 3356 N N . GLY A 1 412 ? 4.193 24.889 14.046 1.00 84.06 412 GLY A N 1
ATOM 3357 C CA . GLY A 1 412 ? 5.354 24.543 13.227 1.00 84.06 412 GLY A CA 1
ATOM 3358 C C . GLY A 1 412 ? 5.032 24.493 11.733 1.00 84.06 412 GLY A C 1
ATOM 3359 O O . GLY A 1 412 ? 5.723 25.110 10.926 1.00 84.06 412 GLY A O 1
ATOM 3360 N N . LEU A 1 413 ? 3.960 23.797 11.351 1.00 80.69 413 LEU A N 1
ATOM 3361 C CA . LEU A 1 413 ? 3.753 23.378 9.961 1.00 80.69 413 LEU A CA 1
ATOM 3362 C C . LEU A 1 413 ? 2.766 24.255 9.184 1.00 80.69 413 LEU A C 1
ATOM 3364 O O . LEU A 1 413 ? 2.963 24.479 7.988 1.00 80.69 413 LEU A O 1
ATOM 3368 N N . ARG A 1 414 ? 1.711 24.760 9.838 1.00 83.25 414 ARG A N 1
ATOM 3369 C CA . ARG A 1 414 ? 0.626 25.505 9.173 1.00 83.25 414 ARG A CA 1
ATOM 3370 C C . ARG A 1 414 ? 0.753 27.008 9.373 1.00 83.25 414 ARG A C 1
ATOM 3372 O O . ARG A 1 414 ? 0.864 27.739 8.395 1.00 83.25 414 ARG A O 1
ATOM 3379 N N . LYS A 1 415 ? 0.792 27.464 10.627 1.00 85.19 415 LYS A N 1
ATOM 3380 C CA . LYS A 1 415 ? 0.940 28.893 10.958 1.00 85.19 415 LYS A CA 1
ATOM 3381 C C . LYS A 1 415 ? 2.369 29.393 10.803 1.00 85.19 415 LYS A C 1
ATOM 3383 O O . LYS A 1 415 ? 2.564 30.568 10.517 1.00 85.19 415 LYS A O 1
ATOM 3388 N N . LYS A 1 416 ? 3.353 28.502 10.973 1.00 86.00 416 LYS A N 1
ATOM 3389 C CA . LYS A 1 416 ? 4.790 28.816 10.955 1.00 86.00 416 LYS A CA 1
ATOM 3390 C C . LYS A 1 416 ? 5.142 29.952 11.929 1.00 86.00 416 LYS A C 1
ATOM 3392 O O . LYS A 1 416 ? 5.911 30.847 11.587 1.00 86.00 416 LYS A O 1
ATOM 3397 N N . ASP A 1 417 ? 4.576 29.907 13.136 1.00 87.00 417 ASP A N 1
ATOM 3398 C CA . ASP A 1 417 ? 4.789 30.897 14.198 1.00 87.00 417 ASP A CA 1
ATOM 3399 C C . ASP A 1 417 ? 5.809 30.364 15.224 1.00 87.00 417 ASP A C 1
ATOM 3401 O O . ASP A 1 417 ? 5.455 29.544 16.077 1.00 87.00 417 ASP A O 1
ATOM 3405 N N . PRO A 1 418 ? 7.084 30.796 15.165 1.00 86.62 418 PRO A N 1
ATOM 3406 C CA . PRO A 1 418 ? 8.136 30.260 16.023 1.00 86.62 418 PRO A CA 1
ATOM 3407 C C . PRO A 1 418 ? 7.991 30.679 17.492 1.00 86.62 418 PRO A C 1
ATOM 3409 O O . PRO A 1 418 ? 8.483 29.967 18.368 1.00 86.62 418 PRO A O 1
ATOM 3412 N N . VAL A 1 419 ? 7.324 31.806 17.778 1.00 87.56 419 VAL A N 1
ATOM 3413 C CA . VAL A 1 419 ? 7.110 32.293 19.150 1.00 87.56 419 VAL A CA 1
ATOM 3414 C C . VAL A 1 419 ? 6.074 31.417 19.836 1.00 87.56 419 VAL A C 1
ATOM 3416 O O . VAL A 1 419 ? 6.347 30.876 20.910 1.00 87.56 419 VAL A O 1
ATOM 3419 N N . LYS A 1 420 ? 4.914 31.230 19.194 1.00 88.44 420 LYS A N 1
ATOM 3420 C CA . LYS A 1 420 ? 3.866 30.349 19.719 1.00 88.44 420 LYS A CA 1
ATOM 3421 C C . LYS A 1 420 ? 4.359 28.910 19.816 1.00 88.44 420 LYS A C 1
ATOM 3423 O O . LYS A 1 420 ? 4.222 28.298 20.867 1.00 88.44 420 LYS A O 1
ATOM 3428 N N . LEU A 1 421 ? 5.042 28.412 18.781 1.00 89.19 421 LEU A N 1
ATOM 3429 C CA . LEU A 1 421 ? 5.644 27.077 18.769 1.00 89.19 421 LEU A CA 1
ATOM 3430 C C . LEU A 1 421 ? 6.555 26.838 19.980 1.00 89.19 421 LEU A C 1
ATOM 3432 O O . LEU A 1 421 ? 6.377 25.856 20.700 1.00 89.19 421 LEU A O 1
ATOM 3436 N N . LYS A 1 422 ? 7.518 27.736 20.227 1.00 88.44 422 LYS A N 1
ATOM 3437 C CA . LYS A 1 422 ? 8.454 27.594 21.349 1.00 88.44 422 LYS A CA 1
ATOM 3438 C C . LYS A 1 422 ? 7.735 27.672 22.694 1.00 88.44 422 LYS A C 1
ATOM 3440 O O . LYS A 1 422 ? 7.992 26.840 23.558 1.00 88.44 422 LYS A O 1
ATOM 3445 N N . ALA A 1 423 ? 6.818 28.625 22.853 1.00 87.38 423 ALA A N 1
ATOM 3446 C CA . ALA A 1 423 ? 6.045 28.787 24.079 1.00 87.38 423 ALA A CA 1
ATOM 3447 C C . ALA A 1 423 ? 5.186 27.549 24.390 1.00 87.38 423 ALA A C 1
ATOM 3449 O O . ALA A 1 423 ? 5.174 27.091 25.531 1.00 87.38 423 ALA A O 1
ATOM 3450 N N . THR A 1 424 ? 4.521 26.962 23.391 1.00 87.62 424 THR A N 1
ATOM 3451 C CA . THR A 1 424 ? 3.721 25.741 23.570 1.00 87.62 424 THR A CA 1
ATOM 3452 C C . THR A 1 424 ? 4.594 24.532 23.901 1.00 87.62 424 THR A C 1
ATOM 3454 O O . THR A 1 424 ? 4.234 23.768 24.793 1.00 87.62 424 THR A O 1
ATOM 3457 N N . ILE A 1 425 ? 5.763 24.373 23.264 1.00 85.75 425 ILE A N 1
ATOM 3458 C CA . ILE A 1 425 ? 6.709 23.302 23.628 1.00 85.75 425 ILE A CA 1
ATOM 3459 C C . ILE A 1 425 ? 7.229 23.487 25.063 1.00 85.75 425 ILE A C 1
ATOM 3461 O O . ILE A 1 425 ? 7.327 22.513 25.808 1.00 85.75 425 ILE A O 1
ATOM 3465 N N . ASP A 1 426 ? 7.514 24.723 25.481 1.00 85.38 426 ASP A N 1
ATOM 3466 C CA . ASP A 1 426 ? 7.965 25.014 26.846 1.00 85.38 426 ASP A CA 1
ATOM 3467 C C . ASP A 1 426 ? 6.892 24.721 27.891 1.00 85.38 426 ASP A C 1
ATOM 3469 O O . ASP A 1 426 ? 7.224 24.285 28.990 1.00 85.38 426 ASP A O 1
ATOM 3473 N N . ILE A 1 427 ? 5.619 24.943 27.570 1.00 82.75 427 ILE A N 1
ATOM 3474 C CA . ILE A 1 427 ? 4.506 24.532 28.430 1.00 82.75 427 ILE A CA 1
ATOM 3475 C C . ILE A 1 427 ? 4.408 23.007 28.463 1.00 82.75 427 ILE A C 1
ATOM 3477 O O . ILE A 1 427 ? 4.403 22.430 29.543 1.00 82.75 427 ILE A O 1
ATOM 3481 N N . TYR A 1 428 ? 4.408 22.345 27.304 1.00 83.00 428 TYR A N 1
ATOM 3482 C CA . TYR A 1 428 ? 4.317 20.885 27.210 1.00 83.00 428 TYR A CA 1
ATOM 3483 C C . TYR A 1 428 ? 5.462 20.176 27.953 1.00 83.00 428 TYR A C 1
ATOM 3485 O O . TYR A 1 428 ? 5.265 19.110 28.533 1.00 83.00 428 TYR A O 1
ATOM 3493 N N . SER A 1 429 ? 6.645 20.798 28.020 1.00 83.25 429 SER A N 1
ATOM 3494 C CA . SER A 1 429 ? 7.796 20.287 28.775 1.00 83.25 429 SER A CA 1
ATOM 3495 C C . SER A 1 429 ? 7.560 20.164 30.284 1.00 83.25 429 SER A C 1
ATOM 3497 O O . SER A 1 429 ? 8.231 19.359 30.926 1.00 83.25 429 SER A O 1
ATOM 3499 N N . GLU A 1 430 ? 6.595 20.906 30.839 1.00 82.50 430 GLU A N 1
ATOM 3500 C CA . GLU A 1 430 ? 6.210 20.811 32.254 1.00 82.50 430 GLU A CA 1
ATOM 3501 C C . GLU A 1 430 ? 5.457 19.500 32.551 1.00 82.50 430 GLU A C 1
ATOM 3503 O O . GLU A 1 430 ? 5.487 19.033 33.686 1.00 82.50 430 GLU A O 1
ATOM 3508 N N . TYR A 1 431 ? 4.862 18.873 31.527 1.00 74.38 431 TYR A N 1
ATOM 3509 C CA . TYR A 1 431 ? 4.034 17.664 31.648 1.00 74.38 431 TYR A CA 1
ATOM 3510 C C . TYR A 1 431 ? 4.665 16.424 30.994 1.00 74.38 431 TYR A C 1
ATOM 3512 O O . TYR A 1 431 ? 4.461 15.299 31.454 1.00 74.38 431 TYR A O 1
ATOM 3520 N N . ARG A 1 432 ? 5.421 16.606 29.900 1.00 75.00 432 ARG A N 1
ATOM 3521 C CA . ARG A 1 432 ? 6.020 15.535 29.078 1.00 75.00 432 ARG A CA 1
ATOM 3522 C C . ARG A 1 432 ? 7.469 15.888 28.683 1.00 75.00 432 ARG A C 1
ATOM 3524 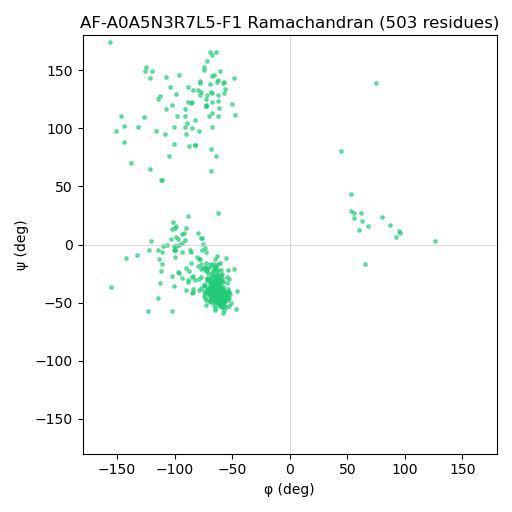O O . ARG A 1 432 ? 7.742 16.172 27.512 1.00 75.00 432 ARG A O 1
ATOM 3531 N N . PRO A 1 433 ? 8.427 15.883 29.629 1.00 74.69 433 PRO A N 1
ATOM 3532 C CA . PRO A 1 433 ? 9.767 16.444 29.421 1.00 74.69 433 PRO A CA 1
ATOM 3533 C C . PRO A 1 433 ? 10.592 15.733 28.334 1.00 74.69 433 PRO A C 1
ATOM 3535 O O . PRO A 1 433 ? 11.236 16.399 27.520 1.00 74.69 433 PRO A O 1
ATOM 3538 N N . GLU A 1 434 ? 10.553 14.398 28.269 1.00 70.44 434 GLU A N 1
ATOM 3539 C CA . GLU A 1 434 ? 11.327 13.626 27.280 1.00 70.44 434 GLU A CA 1
ATOM 3540 C C . GLU A 1 434 ? 10.823 13.856 25.844 1.00 70.44 434 GLU A C 1
ATOM 3542 O O . GLU A 1 434 ? 11.605 14.142 24.933 1.00 70.44 434 GLU A O 1
ATOM 3547 N N . LEU A 1 435 ? 9.500 13.826 25.647 1.00 68.56 435 LEU A N 1
ATOM 3548 C CA . LEU A 1 435 ? 8.860 14.120 24.360 1.00 68.56 435 LEU A CA 1
ATOM 3549 C C . LEU A 1 435 ? 9.082 15.577 23.939 1.00 68.56 435 LEU A C 1
ATOM 3551 O O . LEU A 1 435 ? 9.414 15.841 22.784 1.00 68.56 435 LEU A O 1
ATOM 3555 N N . ALA A 1 436 ? 8.965 16.533 24.864 1.00 78.12 436 ALA A N 1
ATOM 3556 C CA . ALA A 1 436 ? 9.224 17.942 24.574 1.00 78.12 436 ALA A CA 1
ATOM 3557 C C . ALA A 1 436 ? 10.667 18.179 24.100 1.00 78.12 436 ALA A C 1
ATOM 3559 O O . ALA A 1 436 ? 10.891 18.948 23.165 1.00 78.12 436 ALA A O 1
ATOM 3560 N N . LYS A 1 437 ? 11.650 17.473 24.674 1.00 76.81 437 LYS A N 1
ATOM 3561 C CA . LYS A 1 437 ? 13.048 17.535 24.228 1.00 76.81 437 LYS A CA 1
ATOM 3562 C C . LYS A 1 437 ? 13.224 17.022 22.796 1.00 76.81 437 LYS A C 1
ATOM 3564 O O . LYS A 1 437 ? 13.948 17.644 22.015 1.00 76.81 437 LYS A O 1
ATOM 3569 N N . TYR A 1 438 ? 12.551 15.927 22.435 1.00 74.25 438 TYR A N 1
ATOM 3570 C CA . TYR A 1 438 ? 12.524 15.431 21.056 1.00 74.25 438 TYR A CA 1
ATOM 3571 C C . TYR A 1 438 ? 11.908 16.464 20.099 1.00 74.25 438 TYR A C 1
ATOM 3573 O O . TYR A 1 438 ? 12.496 16.771 19.061 1.00 74.25 438 TYR A O 1
ATOM 3581 N N . LEU A 1 439 ? 10.777 17.067 20.481 1.00 77.88 439 LEU A N 1
ATOM 3582 C CA . LEU A 1 439 ? 10.083 18.081 19.680 1.00 77.88 439 LEU A CA 1
ATOM 3583 C C . LEU A 1 439 ? 10.918 19.359 19.497 1.00 77.88 439 LEU A C 1
ATOM 3585 O O . LEU A 1 439 ? 11.007 19.866 18.380 1.00 77.88 439 LEU A O 1
ATOM 3589 N N . LEU A 1 440 ? 11.589 19.851 20.548 1.00 83.44 440 LEU A N 1
ATOM 3590 C CA . LEU A 1 440 ? 12.523 20.985 20.452 1.00 83.44 440 LEU A CA 1
ATOM 3591 C C . LEU A 1 440 ? 13.624 20.726 19.422 1.00 83.44 440 LEU A C 1
ATOM 3593 O O . LEU A 1 440 ? 13.971 21.618 18.649 1.00 83.44 440 LEU A O 1
ATOM 3597 N N . ASN A 1 441 ? 14.170 19.508 19.404 1.00 80.06 441 ASN A N 1
ATOM 3598 C CA . ASN A 1 441 ? 15.197 19.132 18.441 1.00 80.06 441 ASN A CA 1
ATOM 3599 C C . ASN A 1 441 ? 14.629 19.049 17.014 1.00 80.06 441 ASN A C 1
ATOM 3601 O O . ASN A 1 441 ? 15.201 19.631 16.090 1.00 80.06 441 ASN A O 1
ATOM 3605 N N . GLY A 1 442 ? 13.475 18.393 16.844 1.00 76.50 442 GLY A N 1
ATOM 3606 C CA . GLY A 1 442 ? 12.801 18.250 15.549 1.00 76.50 442 GLY A CA 1
ATOM 3607 C C . GLY A 1 442 ? 12.452 19.594 14.901 1.00 76.50 442 GLY A C 1
ATOM 3608 O O . GLY A 1 442 ? 12.699 19.803 13.713 1.00 76.50 442 GLY A O 1
ATOM 3609 N N . TYR A 1 443 ? 11.982 20.555 15.696 1.00 83.25 443 TYR A N 1
ATOM 3610 C CA . TYR A 1 443 ? 11.633 21.898 15.225 1.00 83.25 443 TYR A CA 1
ATOM 3611 C C . TYR A 1 443 ? 12.767 22.925 15.351 1.00 83.25 443 TYR A C 1
ATOM 3613 O O . TYR A 1 443 ? 12.551 24.105 15.084 1.00 83.25 443 TYR A O 1
ATOM 3621 N N . SER A 1 444 ? 13.991 22.506 15.693 1.00 81.06 444 SER A N 1
ATOM 3622 C CA . SER A 1 444 ? 15.132 23.408 15.933 1.00 81.06 444 SER A CA 1
ATOM 3623 C C . SER A 1 444 ? 15.405 24.393 14.790 1.00 81.06 444 SER A C 1
ATOM 3625 O O . SER A 1 444 ? 15.857 25.514 15.019 1.00 81.06 444 SER A O 1
ATOM 3627 N N . HIS A 1 445 ? 15.093 24.004 13.555 1.00 78.44 445 HIS A N 1
ATOM 3628 C CA . HIS A 1 445 ? 15.226 24.838 12.366 1.00 78.44 445 HIS A CA 1
ATOM 3629 C C . HIS A 1 445 ? 14.273 26.049 12.343 1.00 78.44 445 HIS A C 1
ATOM 3631 O O . HIS A 1 445 ? 14.641 27.073 11.772 1.00 78.44 445 HIS A O 1
ATOM 3637 N N . HIS A 1 446 ? 13.111 25.987 13.005 1.00 78.62 446 HIS A N 1
ATOM 3638 C CA . HIS A 1 446 ? 12.178 27.118 13.123 1.00 78.62 446 HIS A CA 1
ATOM 3639 C C . HIS A 1 446 ? 12.679 28.217 14.071 1.00 78.62 446 HIS A C 1
ATOM 3641 O O . HIS A 1 446 ? 12.264 29.367 13.945 1.00 78.62 446 HIS A O 1
ATOM 3647 N N . PHE A 1 447 ? 13.575 27.884 15.007 1.00 80.12 447 PHE A N 1
ATOM 3648 C CA . PHE A 1 447 ? 14.068 28.810 16.036 1.00 80.12 447 PHE A CA 1
ATOM 3649 C C . PHE A 1 447 ? 15.369 29.524 15.650 1.00 80.12 447 PHE A C 1
ATOM 3651 O O . PHE A 1 447 ? 15.889 30.315 16.427 1.00 80.12 447 PHE A O 1
ATOM 3658 N N . LYS A 1 448 ? 15.906 29.265 14.451 1.00 67.56 448 LYS A N 1
ATOM 3659 C CA . LYS A 1 448 ? 17.158 29.873 13.961 1.00 67.56 448 LYS A CA 1
ATOM 3660 C C . LYS A 1 448 ? 17.002 31.321 13.475 1.00 67.56 448 LYS A C 1
ATOM 3662 O O . LYS A 1 448 ? 17.945 31.874 12.920 1.00 67.56 448 LYS A O 1
ATOM 3667 N N . ASN A 1 449 ? 15.826 31.919 13.644 1.00 58.53 449 ASN A N 1
ATOM 3668 C CA . ASN A 1 449 ? 15.562 33.287 13.218 1.00 58.53 449 ASN A CA 1
ATOM 3669 C C . ASN A 1 449 ? 15.947 34.263 14.336 1.00 58.53 449 ASN A C 1
ATOM 3671 O O . ASN A 1 449 ? 15.386 34.189 15.428 1.00 58.53 449 ASN A O 1
ATOM 3675 N N . ASP A 1 450 ? 16.851 35.202 14.038 1.00 54.25 450 ASP A N 1
ATOM 3676 C CA . ASP A 1 450 ? 17.233 36.333 14.899 1.00 54.25 450 ASP A CA 1
ATOM 3677 C C . ASP A 1 450 ? 16.071 37.337 15.040 1.00 54.25 450 ASP A C 1
ATOM 3679 O O . ASP A 1 450 ? 16.137 38.480 14.587 1.00 54.25 450 ASP A O 1
ATOM 3683 N N . LEU A 1 451 ? 14.952 36.908 15.625 1.00 62.62 451 LEU A N 1
ATOM 3684 C CA . LEU A 1 451 ? 13.841 37.790 15.961 1.00 62.62 451 LEU A CA 1
ATOM 3685 C C . LEU A 1 451 ? 14.251 38.656 17.164 1.00 62.62 451 LEU A C 1
ATOM 3687 O O . LEU A 1 451 ? 14.491 38.113 18.249 1.00 62.62 451 LEU A O 1
ATOM 3691 N N . PRO A 1 452 ? 14.293 39.996 17.032 1.00 60.16 452 PRO A N 1
ATOM 3692 C CA . PRO A 1 452 ? 14.457 40.867 18.186 1.00 60.16 452 PRO A CA 1
ATOM 3693 C C . PRO A 1 452 ? 13.345 40.568 19.197 1.00 60.16 452 PRO A C 1
ATOM 3695 O O . PRO A 1 452 ? 12.177 40.443 18.820 1.00 60.16 452 PRO A O 1
ATOM 3698 N N . GLU A 1 453 ? 13.710 40.435 20.473 1.00 73.81 453 GLU A N 1
ATOM 3699 C CA . GLU A 1 453 ? 12.778 40.183 21.586 1.00 73.81 453 GLU A CA 1
ATOM 3700 C C . GLU A 1 453 ? 12.093 38.802 21.585 1.00 73.81 453 GLU A C 1
ATOM 3702 O O . GLU A 1 453 ? 11.134 38.608 22.333 1.00 73.81 453 GLU A O 1
ATOM 3707 N N . PHE A 1 454 ? 12.588 37.825 20.810 1.00 79.69 454 PHE A N 1
ATOM 3708 C CA . PHE A 1 454 ? 12.027 36.466 20.732 1.00 79.69 454 PHE A CA 1
ATOM 3709 C C . PHE A 1 454 ? 11.721 35.858 22.111 1.00 79.69 454 PHE A C 1
ATOM 3711 O O . PHE A 1 454 ? 10.573 35.544 22.414 1.00 79.69 454 PHE A O 1
ATOM 3718 N N . GLU A 1 455 ? 12.718 35.806 22.994 1.00 82.00 455 GLU A N 1
ATOM 3719 C CA . GLU A 1 455 ? 12.584 35.276 24.361 1.00 82.00 455 GLU A CA 1
ATOM 3720 C C . GLU A 1 455 ? 11.609 36.079 25.242 1.00 82.00 455 GLU A C 1
ATOM 3722 O O . GLU A 1 455 ? 11.025 35.563 26.196 1.00 82.00 455 GLU A O 1
ATOM 3727 N N . SER A 1 456 ? 11.416 37.369 24.956 1.00 82.31 456 SER A N 1
ATOM 3728 C CA . SER A 1 456 ? 10.422 38.183 25.663 1.00 82.31 456 SER A CA 1
ATOM 3729 C C . SER A 1 456 ? 9.006 37.817 25.223 1.00 82.31 456 SER A C 1
ATOM 3731 O O . SER A 1 456 ? 8.146 37.581 26.069 1.00 82.31 456 SER A O 1
ATOM 3733 N N . LYS A 1 457 ? 8.785 37.690 23.911 1.00 82.62 457 LYS A N 1
ATOM 3734 C CA . LYS A 1 457 ? 7.484 37.331 23.327 1.00 82.62 457 LYS A CA 1
ATOM 3735 C C . LYS A 1 457 ? 7.083 35.890 23.636 1.00 82.62 457 LYS A C 1
ATOM 3737 O O . LYS A 1 457 ? 5.913 35.625 23.892 1.00 82.62 457 LYS A O 1
ATOM 3742 N N . VAL A 1 458 ? 8.049 34.968 23.690 1.00 81.88 458 VAL A N 1
ATOM 3743 C CA . VAL A 1 458 ? 7.821 33.584 24.139 1.00 81.88 458 VAL A CA 1
ATOM 3744 C C . VAL A 1 458 ? 7.296 33.570 25.575 1.00 81.88 458 VAL A C 1
ATOM 3746 O O . VAL A 1 458 ? 6.320 32.881 25.860 1.00 81.88 458 VAL A O 1
ATOM 3749 N N . ARG A 1 459 ? 7.888 34.365 26.477 1.00 82.31 459 ARG A N 1
ATOM 3750 C CA . ARG A 1 459 ? 7.419 34.471 27.870 1.00 82.31 459 ARG A CA 1
ATOM 3751 C C . ARG A 1 459 ? 6.021 35.075 27.980 1.00 82.31 459 ARG A C 1
ATOM 3753 O O . ARG A 1 459 ? 5.218 34.575 28.760 1.00 82.31 459 ARG A O 1
ATOM 3760 N N . GLU A 1 460 ? 5.725 36.112 27.202 1.00 82.19 460 GLU A N 1
ATOM 3761 C CA . GLU A 1 460 ? 4.394 36.728 27.164 1.00 82.19 460 GLU A CA 1
ATOM 3762 C C . GLU A 1 460 ? 3.327 35.731 26.696 1.00 82.19 460 GLU A C 1
ATOM 3764 O O . GLU A 1 460 ? 2.327 35.524 27.384 1.00 82.19 460 GLU A O 1
ATOM 3769 N N . HIS A 1 461 ? 3.578 35.032 25.585 1.00 79.44 461 HIS A N 1
ATOM 3770 C CA . HIS A 1 461 ? 2.650 34.026 25.075 1.00 79.44 461 HIS A CA 1
ATOM 3771 C C . HIS A 1 461 ? 2.507 32.840 26.032 1.00 79.44 461 HIS A C 1
ATOM 3773 O O . HIS A 1 461 ? 1.402 32.350 26.244 1.00 79.44 461 HIS A O 1
ATOM 3779 N N . LYS A 1 462 ? 3.602 32.410 26.672 1.00 80.50 462 LYS A N 1
ATOM 3780 C CA . LYS A 1 462 ? 3.563 31.360 27.693 1.00 80.50 462 LYS A CA 1
ATOM 3781 C C . LYS A 1 462 ? 2.613 31.721 28.836 1.00 80.50 462 LYS A C 1
ATOM 3783 O O . LYS A 1 462 ? 1.850 30.864 29.266 1.00 80.50 462 LYS A O 1
ATOM 3788 N N . ASN A 1 463 ? 2.637 32.967 29.306 1.00 77.81 463 ASN A N 1
ATOM 3789 C CA . ASN A 1 463 ? 1.730 33.423 30.359 1.00 77.81 463 ASN A CA 1
ATOM 3790 C C . ASN A 1 463 ? 0.271 33.435 29.883 1.00 77.81 463 ASN A C 1
ATOM 3792 O O . ASN A 1 463 ? -0.586 32.901 30.577 1.00 77.81 463 ASN A O 1
ATOM 3796 N N . TRP A 1 464 ? 0.009 33.946 28.676 1.00 70.00 464 TRP A N 1
ATOM 3797 C CA . TRP A 1 464 ? -1.337 33.954 28.094 1.00 70.00 464 TRP A CA 1
ATOM 3798 C C . TRP A 1 464 ? -1.922 32.544 27.928 1.00 70.00 464 TRP A C 1
ATOM 3800 O O . TRP A 1 464 ? -3.068 32.294 28.289 1.00 70.00 464 TRP A O 1
ATOM 3810 N N . VAL A 1 465 ? -1.133 31.591 27.424 1.00 66.06 465 VAL A N 1
ATOM 3811 C CA . VAL A 1 465 ? -1.586 30.204 27.273 1.00 66.06 465 VAL A CA 1
ATOM 3812 C C . VAL A 1 465 ? -1.783 29.545 28.647 1.00 66.06 465 VAL A C 1
ATOM 3814 O O . VAL A 1 465 ? -2.776 28.855 28.847 1.00 66.06 465 VAL A O 1
ATOM 3817 N N . LYS A 1 466 ? -0.890 29.784 29.621 1.00 68.12 466 LYS A N 1
ATOM 3818 C CA . LYS A 1 466 ? -1.008 29.225 30.981 1.00 68.12 466 LYS A CA 1
ATOM 3819 C C . LYS A 1 466 ? -2.262 29.665 31.728 1.00 68.12 466 LYS A C 1
ATOM 3821 O O . LYS A 1 466 ? -2.784 28.878 32.505 1.00 68.12 466 LYS A O 1
ATOM 3826 N N . GLU A 1 467 ? -2.749 30.882 31.502 1.00 65.12 467 GLU A N 1
ATOM 3827 C CA . GLU A 1 467 ? -4.017 31.347 32.086 1.00 65.12 467 GLU A CA 1
ATOM 3828 C C . GLU A 1 467 ? -5.233 30.557 31.570 1.00 65.12 467 GLU A C 1
ATOM 3830 O O . GLU A 1 467 ? -6.264 30.531 32.235 1.00 65.12 467 GLU A O 1
ATOM 3835 N N . ASN A 1 468 ? -5.097 29.878 30.424 1.00 59.00 468 ASN A N 1
ATOM 3836 C CA . ASN A 1 468 ? -6.159 29.118 29.762 1.00 59.00 468 ASN A CA 1
ATOM 3837 C C . ASN A 1 468 ? -5.944 27.590 29.805 1.00 59.00 468 ASN A C 1
ATOM 3839 O O . ASN A 1 468 ? -6.780 26.848 29.297 1.00 59.00 468 ASN A O 1
ATOM 3843 N N . ILE A 1 469 ? -4.841 27.106 30.391 1.00 58.94 469 ILE A N 1
ATOM 3844 C CA . ILE A 1 469 ? -4.573 25.672 30.564 1.00 58.94 469 ILE A CA 1
ATOM 3845 C C . ILE A 1 469 ? -4.880 25.280 32.018 1.00 58.94 469 ILE A C 1
ATOM 3847 O O . ILE A 1 469 ? -4.256 25.815 32.938 1.00 58.94 469 ILE A O 1
ATOM 3851 N N . PRO A 1 470 ? -5.809 24.347 32.264 1.00 54.34 470 PRO A N 1
ATOM 3852 C CA . PRO A 1 470 ? -6.133 23.877 33.603 1.00 54.34 470 PRO A CA 1
ATOM 3853 C C . PRO A 1 470 ? -4.984 23.063 34.202 1.00 54.34 470 PRO A C 1
ATOM 3855 O O . PRO A 1 470 ? -4.048 22.630 33.529 1.00 54.34 470 PRO A O 1
ATOM 3858 N N . HIS A 1 471 ? -5.054 22.851 35.514 1.00 54.19 471 HIS A N 1
ATOM 3859 C CA . HIS A 1 471 ? -4.171 21.900 36.183 1.00 54.19 471 HIS A CA 1
ATOM 3860 C C . HIS A 1 471 ? -4.429 20.492 35.647 1.00 54.19 471 HIS A C 1
ATOM 3862 O O . HIS A 1 471 ? -5.583 20.149 35.397 1.00 54.19 471 HIS A O 1
ATOM 3868 N N . ASP A 1 472 ? -3.350 19.725 35.461 1.00 44.91 472 ASP A N 1
ATOM 3869 C CA . ASP A 1 472 ? -3.386 18.352 34.946 1.00 44.91 472 ASP A CA 1
ATOM 3870 C C . ASP A 1 472 ? -4.467 17.569 35.698 1.00 44.91 472 ASP A C 1
ATOM 3872 O O . ASP A 1 472 ? -4.368 17.375 36.914 1.00 44.91 472 ASP A O 1
ATOM 3876 N N . ALA A 1 473 ? -5.553 17.210 35.015 1.00 44.62 473 ALA A N 1
ATOM 3877 C CA . ALA A 1 473 ? -6.551 16.357 35.626 1.00 44.62 473 ALA A CA 1
ATOM 3878 C C . ALA A 1 473 ? -5.930 14.959 35.723 1.00 44.62 473 ALA A C 1
ATOM 3880 O O . ALA A 1 473 ? -5.464 14.415 34.725 1.00 44.62 473 ALA A O 1
ATOM 3881 N N . GLU A 1 474 ? -5.953 14.343 36.911 1.00 39.12 474 GLU A N 1
ATOM 3882 C CA . GLU A 1 474 ? -5.411 12.988 37.139 1.00 39.12 474 GLU A CA 1
ATOM 3883 C C . GLU A 1 474 ? -6.011 11.919 36.196 1.00 39.12 474 GLU A C 1
ATOM 3885 O O . GLU A 1 474 ? -5.511 10.798 36.123 1.00 39.12 474 GLU A O 1
ATOM 3890 N N . THR A 1 475 ? -7.083 12.242 35.467 1.00 38.19 475 THR A N 1
ATOM 3891 C CA . THR A 1 475 ? -7.918 11.296 34.720 1.00 38.19 475 THR A CA 1
ATOM 3892 C C . THR A 1 475 ? -7.762 11.312 33.198 1.00 38.19 475 THR A C 1
ATOM 3894 O O . THR A 1 475 ? -8.438 10.536 32.532 1.00 38.19 475 THR A O 1
ATOM 3897 N N . THR A 1 476 ? -6.920 12.154 32.604 1.00 43.03 476 THR A N 1
ATOM 3898 C CA . THR A 1 476 ? -6.947 12.405 31.146 1.00 43.03 476 THR A CA 1
ATOM 3899 C C . THR A 1 476 ? -5.713 11.864 30.418 1.00 43.03 476 THR A C 1
ATOM 3901 O O . THR A 1 476 ? -5.039 12.591 29.701 1.00 43.03 476 THR A O 1
ATOM 3904 N N . HIS A 1 477 ? -5.411 10.569 30.556 1.00 41.06 477 HIS A N 1
ATOM 3905 C CA . HIS A 1 477 ? -4.582 9.870 29.560 1.00 41.06 477 HIS A CA 1
ATOM 3906 C C . HIS A 1 477 ? -5.517 9.335 28.470 1.00 41.06 477 HIS A C 1
ATOM 3908 O O . HIS A 1 477 ? -5.993 8.207 28.550 1.00 41.06 477 HIS A O 1
ATOM 3914 N N . PHE A 1 478 ? -5.842 10.169 27.482 1.00 47.75 478 PHE A N 1
ATOM 3915 C CA . PHE A 1 478 ? -6.778 9.812 26.413 1.00 47.75 478 PHE A CA 1
ATOM 3916 C C . PHE A 1 478 ? -6.045 9.521 25.112 1.00 47.75 478 PHE A C 1
ATOM 3918 O O . PHE A 1 478 ? -6.060 10.298 24.158 1.00 47.75 478 PHE A O 1
ATOM 3925 N N . PHE A 1 479 ? -5.440 8.344 25.052 1.00 51.69 479 PHE A N 1
ATOM 3926 C CA . PHE A 1 479 ? -5.158 7.727 23.768 1.00 51.69 479 PHE A CA 1
ATOM 3927 C C . PHE A 1 479 ? -6.390 6.899 23.395 1.00 51.69 479 PHE A C 1
ATOM 3929 O O . PHE A 1 479 ? -6.933 6.190 24.239 1.00 51.69 479 PHE A O 1
ATOM 3936 N N . LEU A 1 480 ? -6.849 6.978 22.140 1.00 57.03 480 LEU A N 1
ATOM 3937 C CA . LEU A 1 480 ? -7.674 5.918 21.551 1.00 57.03 480 LEU A CA 1
ATOM 3938 C C . LEU A 1 480 ? -6.807 4.659 21.481 1.00 57.03 480 LEU A C 1
ATOM 3940 O O . LEU A 1 480 ? -6.225 4.330 20.448 1.00 57.03 480 LEU A O 1
ATOM 3944 N N . THR A 1 481 ? -6.629 4.037 22.636 1.00 66.19 481 THR A N 1
ATOM 3945 C CA . THR A 1 481 ? -5.858 2.828 22.821 1.00 66.19 481 THR A CA 1
ATOM 3946 C C . THR A 1 481 ? -6.651 1.659 22.284 1.00 66.19 481 THR A C 1
ATOM 3948 O O . THR A 1 481 ? -7.893 1.650 22.270 1.00 66.19 481 THR A O 1
ATOM 3951 N N . TRP A 1 482 ? -5.919 0.635 21.859 1.00 74.19 482 TRP A N 1
ATOM 3952 C CA . TRP A 1 482 ? -6.529 -0.644 21.558 1.00 74.19 482 TRP A CA 1
ATOM 3953 C C . TRP A 1 482 ? -7.357 -1.118 22.753 1.00 74.19 482 TRP A C 1
ATOM 3955 O O . TRP A 1 482 ? -8.508 -1.513 22.582 1.00 74.19 482 TRP A O 1
ATOM 3965 N N . ASN A 1 483 ? -6.799 -1.038 23.964 1.00 75.31 483 ASN A N 1
ATOM 3966 C CA . ASN A 1 483 ? -7.408 -1.656 25.134 1.00 75.31 483 ASN A CA 1
ATOM 3967 C C . ASN A 1 483 ? -8.600 -0.903 25.718 1.00 75.31 483 ASN A C 1
ATOM 3969 O O . ASN A 1 483 ? -9.535 -1.580 26.152 1.00 75.31 483 ASN A O 1
ATOM 3973 N N . ASP A 1 484 ? -8.580 0.430 25.730 1.00 70.38 484 ASP A N 1
ATOM 3974 C CA . ASP A 1 484 ? -9.580 1.211 26.468 1.00 70.38 484 ASP A CA 1
ATOM 3975 C C . ASP A 1 484 ? -10.729 1.676 25.579 1.00 70.38 484 ASP A C 1
ATOM 3977 O O . ASP A 1 484 ? -11.830 1.895 26.078 1.00 70.38 484 ASP A O 1
ATOM 3981 N N . THR A 1 485 ? -10.506 1.803 24.264 1.00 71.69 485 THR A N 1
ATOM 3982 C CA . THR A 1 485 ? -11.542 2.315 23.353 1.00 71.69 485 THR A CA 1
ATOM 3983 C C . THR A 1 485 ? -11.878 1.365 22.215 1.00 71.69 485 THR A C 1
ATOM 3985 O O . THR A 1 485 ? -13.032 0.959 22.075 1.00 71.69 485 THR A O 1
ATOM 3988 N N . VAL A 1 486 ? -10.887 0.977 21.406 1.00 75.56 486 VAL A N 1
ATOM 3989 C CA . VAL A 1 486 ? -11.149 0.228 20.167 1.00 75.56 486 VAL A CA 1
ATOM 3990 C C . VAL A 1 486 ? -11.714 -1.160 20.471 1.00 75.56 486 VAL A C 1
ATOM 3992 O O . VAL A 1 486 ? -12.782 -1.516 19.976 1.00 75.56 486 VAL A O 1
ATOM 3995 N N . LYS A 1 487 ? -11.044 -1.933 21.330 1.00 82.06 487 LYS A N 1
ATOM 3996 C CA . LYS A 1 487 ? -11.469 -3.288 21.698 1.00 82.06 487 LYS A CA 1
ATOM 3997 C C . LYS A 1 487 ? -12.845 -3.305 22.380 1.00 82.06 487 LYS A C 1
ATOM 3999 O O . LYS A 1 487 ? -13.690 -4.068 21.910 1.00 82.06 487 LYS A O 1
ATOM 4004 N N . PRO A 1 488 ? -13.132 -2.495 23.424 1.00 81.25 488 PRO A N 1
ATOM 4005 C CA . PRO A 1 488 ? -14.464 -2.464 24.029 1.00 81.25 488 PRO A CA 1
ATOM 4006 C C . PRO A 1 488 ? -15.572 -2.102 23.038 1.00 81.25 488 PRO A C 1
ATOM 4008 O O . PRO A 1 488 ? -16.645 -2.702 23.086 1.00 81.25 488 PRO A O 1
ATOM 4011 N N . HIS A 1 489 ? -15.310 -1.169 22.114 1.00 81.00 489 HIS A N 1
ATOM 4012 C CA . HIS A 1 489 ? -16.271 -0.813 21.074 1.00 81.00 489 HIS A CA 1
ATOM 4013 C C . HIS A 1 489 ? -16.577 -2.003 20.155 1.00 81.00 489 HIS A C 1
ATOM 4015 O O . HIS A 1 489 ? -17.743 -2.358 20.004 1.00 81.00 489 HIS A O 1
ATOM 4021 N N . ILE A 1 490 ? -15.552 -2.663 19.599 1.00 84.44 490 ILE A N 1
ATOM 4022 C CA . ILE A 1 490 ? -15.740 -3.832 18.719 1.00 84.44 490 ILE A CA 1
ATOM 4023 C C . ILE A 1 490 ? -16.496 -4.945 19.449 1.00 84.44 490 ILE A C 1
ATOM 4025 O O . ILE A 1 490 ? -17.447 -5.493 18.903 1.00 84.44 490 ILE A O 1
ATOM 4029 N N . VAL A 1 491 ? -16.101 -5.268 20.686 1.00 89.56 491 VAL A N 1
ATOM 4030 C CA . VAL A 1 491 ? -16.758 -6.314 21.488 1.00 89.56 491 VAL A CA 1
ATOM 4031 C C . VAL A 1 491 ? -18.242 -6.001 21.680 1.00 89.56 491 VAL A C 1
ATOM 4033 O O . VAL A 1 491 ? -19.076 -6.865 21.431 1.00 89.56 491 VAL A O 1
ATOM 4036 N N . SER A 1 492 ? -18.571 -4.757 22.039 1.00 86.88 492 SER A N 1
ATOM 4037 C CA . SER A 1 492 ? -19.957 -4.307 22.208 1.00 86.88 492 SER A CA 1
ATOM 4038 C C . SER A 1 492 ? -20.780 -4.452 20.924 1.00 86.88 492 SER A C 1
ATOM 4040 O O . SER A 1 492 ? -21.921 -4.911 20.970 1.00 86.88 492 SER A O 1
ATOM 4042 N N . GLN A 1 493 ? -20.209 -4.112 19.765 1.00 86.44 493 GLN A N 1
ATOM 4043 C CA . GLN A 1 493 ? -20.908 -4.275 18.489 1.00 86.44 493 GLN A CA 1
ATOM 4044 C C . GLN A 1 493 ? -21.094 -5.747 18.108 1.00 86.44 493 GLN A C 1
ATOM 4046 O O . GLN A 1 493 ? -22.171 -6.139 17.661 1.00 86.44 493 GLN A O 1
ATOM 4051 N N . LEU A 1 494 ? -20.084 -6.588 18.338 1.00 91.31 494 LEU A N 1
ATOM 4052 C CA . LEU A 1 494 ? -20.203 -8.027 18.110 1.00 91.31 494 LEU A CA 1
ATOM 4053 C C . LEU A 1 494 ? -21.274 -8.655 19.010 1.00 91.31 494 LEU A C 1
ATOM 4055 O O . LEU A 1 494 ? -22.036 -9.487 18.530 1.00 91.31 494 LEU A O 1
ATOM 4059 N N . ASP A 1 495 ? -21.392 -8.237 20.273 1.00 92.06 495 ASP A N 1
ATOM 4060 C CA . ASP A 1 495 ? -22.450 -8.720 21.170 1.00 92.06 495 ASP A CA 1
ATOM 4061 C C . ASP A 1 495 ? -23.859 -8.392 20.648 1.00 92.06 495 ASP A C 1
ATOM 4063 O O . ASP A 1 495 ? -24.755 -9.234 20.741 1.00 92.06 495 ASP A O 1
ATOM 4067 N N . LYS A 1 496 ? -24.060 -7.211 20.044 1.00 90.31 496 LYS A N 1
ATOM 4068 C CA . LYS A 1 496 ? -25.335 -6.871 19.389 1.00 90.31 496 LYS A CA 1
ATOM 4069 C C . LYS A 1 496 ? -25.616 -7.787 18.200 1.00 90.31 496 LYS A C 1
ATOM 4071 O O . LYS A 1 496 ? -26.700 -8.357 18.125 1.00 90.31 496 LYS A O 1
ATOM 4076 N N . LEU A 1 497 ? -24.634 -7.979 17.316 1.00 90.94 497 LEU A N 1
ATOM 4077 C CA . LEU A 1 497 ? -24.781 -8.835 16.133 1.00 90.94 497 LEU A CA 1
ATOM 4078 C C . LEU A 1 497 ? -25.050 -10.299 16.504 1.00 90.94 497 LEU A C 1
ATOM 4080 O O . LEU A 1 497 ? -25.869 -10.954 15.865 1.00 90.94 497 LEU A O 1
ATOM 4084 N N . ILE A 1 498 ? -24.405 -10.809 17.557 1.00 92.44 498 ILE A N 1
ATOM 4085 C CA . ILE A 1 498 ? -24.663 -12.156 18.087 1.00 92.44 498 ILE A CA 1
ATOM 4086 C C . ILE A 1 498 ? -26.112 -12.264 18.572 1.00 92.44 498 ILE A C 1
ATOM 4088 O O . ILE A 1 498 ? -26.802 -13.225 18.237 1.00 92.44 498 ILE A O 1
ATOM 4092 N N . ALA A 1 499 ? -26.598 -11.270 19.324 1.00 89.81 499 ALA A N 1
ATOM 4093 C CA . ALA A 1 499 ? -27.981 -11.254 19.790 1.00 89.81 499 ALA A CA 1
ATOM 4094 C C . ALA A 1 499 ? -28.988 -11.182 18.629 1.00 89.81 499 ALA A C 1
ATOM 4096 O O . ALA A 1 499 ? -30.051 -11.794 18.699 1.00 89.81 499 ALA A O 1
ATOM 4097 N N . GLU A 1 500 ? -28.678 -10.453 17.559 1.00 89.19 500 GLU A N 1
ATOM 4098 C CA . GLU A 1 500 ? -29.516 -10.392 16.359 1.00 89.19 500 GLU A CA 1
ATOM 4099 C C . GLU A 1 500 ? -29.535 -11.717 15.588 1.00 89.19 500 GLU A C 1
ATOM 4101 O O . GLU A 1 500 ? -30.605 -12.156 15.167 1.00 89.19 500 GLU A O 1
ATOM 4106 N N . GLU A 1 501 ? -28.384 -12.375 15.431 1.00 85.25 501 GLU A N 1
ATOM 4107 C CA . GLU A 1 501 ? -28.275 -13.657 14.726 1.00 85.25 501 GLU A CA 1
ATOM 4108 C C . GLU A 1 501 ? -28.992 -14.782 15.479 1.00 85.25 501 GLU A C 1
ATOM 4110 O O . GLU A 1 501 ? -29.770 -15.515 14.874 1.00 85.25 501 GLU A O 1
ATOM 4115 N N . GLY A 1 502 ? -28.832 -14.854 16.805 1.00 72.75 502 GLY A N 1
ATOM 4116 C CA . GLY A 1 502 ? -29.525 -15.837 17.647 1.00 72.75 502 GLY A CA 1
ATOM 4117 C C . GLY A 1 502 ? -31.053 -15.667 17.687 1.00 72.75 502 GLY A C 1
ATOM 4118 O O . GLY A 1 502 ? -31.766 -16.558 18.145 1.00 72.75 502 GLY A O 1
ATOM 4119 N N . ASN A 1 503 ? -31.573 -14.536 17.195 1.00 70.75 503 ASN A N 1
ATOM 4120 C CA . ASN A 1 503 ? -33.005 -14.269 17.047 1.00 70.75 503 ASN A CA 1
ATOM 4121 C C . ASN A 1 503 ? -33.541 -14.560 15.630 1.00 70.75 503 ASN A C 1
ATOM 4123 O O . ASN A 1 503 ? -34.737 -14.362 15.385 1.00 70.75 503 ASN A O 1
ATOM 4127 N N . LYS A 1 504 ? -32.699 -15.010 14.687 1.00 71.31 504 LYS A N 1
ATOM 4128 C CA . LYS A 1 504 ? -33.147 -15.420 13.349 1.00 71.31 504 LYS A CA 1
ATOM 4129 C C . LYS A 1 504 ? -33.744 -16.841 13.407 1.00 71.31 504 LYS A C 1
ATOM 4131 O O . LYS A 1 504 ? -33.167 -17.706 14.060 1.00 71.31 504 LYS A O 1
ATOM 4136 N N . PRO A 1 505 ? -34.922 -17.065 12.792 1.00 49.12 505 PRO A N 1
ATOM 4137 C CA . PRO A 1 505 ? -35.670 -18.320 12.897 1.00 49.12 505 PRO A CA 1
ATOM 4138 C C . PRO A 1 505 ? -35.041 -19.507 12.164 1.00 49.12 505 PRO A C 1
ATOM 4140 O O . PRO A 1 505 ? -34.378 -19.288 11.123 1.00 49.12 505 PRO A O 1
#

pLDDT: mean 77.89, std 15.21, range [31.98, 96.75]

Secondary structure (DSSP, 8-state):
-HHHHHHHHHHHHHHHHHHHHHTS--BGGGTT-HHHHHTSSS-----GGGHHHHHHHHHTBTTTTS-GGG--HHHHHHHHHHTT-HHHHHHHH--HHHHHHHHHTT-HHHHHHHHHHTS-BSSSS-S----TT----HHHHHHHHHHHHHHHHTTBTTTHHHHHHHHHHBTT-SS-HHHHHHHHHHHHHHHTTTBHHHHHHHHHHHHHTT--HHHH---GGGHHHHHHHHHHHHHH--HHHHHHHHHS-HHHHHHHHHHHHHH------SS--HHHHHHHHHHHHHHHHHHHTT-TTHHHHHHHHHHTT--TT----HHHHHHHH-GGG--SHHHHHHHHHHHHHTT-----HHHHHHHHHHHTTT-HHHHHHHHHHHHHTT-HHHHHHHIIIIIGGGT--TTHHHHHHIIIIII--HHHHHHHHHHHTTT-HHHHHHHHHHTGGGG-S--TTHHHHHHHHHHHHHTTSPP--TT------IIIIIHHHHHHHHHHHHHHHTT--

Nearest PDB structures (foldseek):
  3lji-assembly1_A-2  TM=1.589E-01  e=5.232E+00  Pseudomonas protegens Pf-5
  7xgr-assembly1_A  TM=1.783E-01  e=7.613E+00  Homo sapiens

Sequence (505 aa):
MKTTLLHLGIILFSLISNASFSADILPIEKICSSEIVEQLEEPVTKDKNLFFYYISLMEGSCSPHVDQKKIDSDKIIRYFARLGESQAQYFLDKDMNKLLAKARDGDLSAQINVVIRNTEYLSVAQANTAEITMAIPDEEFQKYLSTMFELADKGDARAILPTIIYMIDAANSPLDVHRRYSVAHDLVARFGEFNMLYANVLNMWKIYNYDFEICVSKDENKLLERQNMSVLCSMAFNKALYEELSAMTVEERLIHYRDYIAKIKLADEDVESYDTAIAWLEEIKTVAVYSLLDVPYSRTLVPYMRYKPGGKYRHEALLAQYWFTSDDHIKDDDEYYFRWLLILSSHIYEISESTSLKTKIHFSDTIPYINSAYIYNIAMLGEPDKAEELYLKELFENGDIDSLRNLISIYGLRKKDPVKLKATIDIYSEYRPELAKYLLNGYSHHFKNDLPEFESKVREHKNWVKENIPHDAETTHFFLTWNDTVKPHIVSQLDKLIAEEGNKP

Foldseek 3Di:
DVVVVVVVVVVCVVCVVCVVVVVPFAALVCLPPPVLLVCQLPPPDLDLLSLLSNVLVCQAFPPPVHDNVSHDPLNSLVVSVVSVNLVSVCVVPVDLVVLVVVVVVVRLLSLLVNLLQCFDWDPLDDDDSNPVPDDDDPVSNVVSVVSLLVSLVVRGSSRLQSLLRCLWTTPDDPDDLVVSVVSLVVSCVVCCNRGVSSVLSVVVSCLVLLNCCLLPDPDPSCPVSCVVCVVVCVVQADVVVLVVLVPDDLLVNLVVVLVVLQPDDADLDPEDDPVSVVVLSVVLNVLSSVVSVVNPPSLLVSLLSLQPDDYPPRDDTSVSVCSLVDPVSQPDPLSVLLSVLSCLLRPVQADDLVSLVVNCVVCVVPALSSLLSSLLNCLVVQNLVSSVVSCLPPRQLPQQLVSLVSVLCSCVPRVLPLLLNLLSLVVSCVPVVVVSVVSCVVSVVSVPDPDVCSVVSSVVSNVVSVVRGDDHDPPDPHRCGSNPHSSVSSSVVSVVVSVVVVPDD

Solvent-accessible surface area (backbone atoms only — not comparable to full-atom values): 28418 Å² total; per-residue (Å²): 114,74,68,60,53,51,51,50,49,49,52,49,49,53,49,49,57,50,50,65,54,60,73,71,57,49,54,43,84,58,53,74,36,66,76,57,59,74,28,51,77,58,80,80,75,86,61,38,74,54,51,51,46,55,52,42,39,69,56,35,22,51,61,85,82,51,70,55,88,54,48,54,64,69,61,52,34,56,52,30,28,74,61,64,25,51,60,35,36,36,74,74,68,69,46,64,67,63,38,49,54,39,27,73,74,62,39,64,60,20,25,42,49,51,47,59,41,71,39,51,49,76,73,88,66,58,88,73,54,41,67,86,79,72,94,70,57,66,73,60,51,52,50,31,47,51,52,30,49,57,36,26,75,68,42,14,58,80,20,40,57,59,42,35,51,47,42,68,29,40,74,83,60,97,63,54,58,64,58,26,54,51,51,35,51,49,51,31,75,75,47,21,90,51,26,47,45,47,43,44,53,55,49,52,51,32,45,79,66,55,46,54,65,69,72,70,58,79,57,72,93,44,46,68,56,40,61,72,40,43,65,59,32,67,74,65,50,67,59,68,60,43,55,54,53,69,72,44,54,73,54,58,40,47,52,52,49,36,58,48,54,74,63,66,80,70,86,77,54,90,73,67,50,71,67,57,52,53,54,49,55,54,52,42,41,54,39,30,49,41,30,77,69,67,42,83,65,27,64,64,42,42,40,41,64,47,49,54,70,75,35,98,84,48,68,91,45,55,67,40,54,30,65,75,70,46,68,92,77,53,86,46,72,66,52,46,52,50,42,49,55,41,36,55,56,44,71,59,61,88,67,55,69,72,55,42,51,51,53,33,70,76,48,53,95,78,37,72,54,50,54,48,51,40,35,52,27,41,31,71,77,71,40,51,65,62,21,52,53,46,45,51,63,69,33,20,71,71,30,42,67,73,55,49,60,55,51,33,49,41,19,59,73,70,69,59,35,51,47,61,24,50,22,48,41,60,55,43,33,78,80,40,50,72,61,30,54,53,49,53,60,73,48,43,77,62,66,72,63,91,53,86,62,46,75,57,52,20,52,51,50,36,52,60,52,51,78,49,47,58,72,82,48,96,80,62,84,70,67,76,26,58,75,79,41,52,43,55,51,53,41,54,52,43,52,52,53,41,58,54,51,76,68,57,131

Organism: NCBI:txid212667

Radius of gyration: 28.22 Å; Cα contacts (8 Å, |Δi|>4): 575; chains: 1; bounding box: 64×66×88 Å